Protein 4ONX (pdb70)

Radius of gyration: 29.33 Å; Cα contacts (8 Å, |Δi|>4): 1413; chains: 6; bounding box: 86×45×91 Å

Organism: Clostridium perfringens (strain ATCC 13124 / DSM 756 / JCM 1290 / NCIMB 6125 / NCTC 8237 / Type A) (NCBI:txid195103)

Foldseek 3Di:
DDVVLVVLQVVVFVVLQPDPVLQVCLVVVDADVVVLVVVVVCCVPPPQFAWKFWWQPGTRHIDGNCVVVVCFVAVPPVVVCVPPVDDDDDDDDTQDKDHDKAFHHPPDTRTIMTIGGDNDDD/DDVVLVVLQVVVFVVLQPDPVLQVCLVVVDADVVVLVVVVCCCVPPPQFAWKFWWQPGTRHIDGNCVVVVCFVQVPPVVCCVPVVDDDDDDDDTQDKDHDKAFHDPPDTRTIMTIGGGD/DDVVLVVLQVVVFVVLQPDPVLQVCLVVVDADVVVLVVVVCCCVPPPQFAWKFWWQPGTRHIDGNCVVVVCFVAVPPVVVCVPPVDDDDDDDDTQDKDHDKAFHHPPDTRTIMTIGGDNDDD/DPVVLVVLQVVVFVVLQPDPVLQVCLVVVDADVVVLVVVVVCCVPPPQFAWKFWWQPGTRHIDGNCVVVVCFVAVPPVVCCVPVVDDDDDDDDTQDKDHDKAFHHPPDTRTIMTIGGGND/DDDDDDVVLVVLQVVVFVVLQPDPVLQVCLVVVDADVVVLVVVVCCCVPPPQFAWKFWWQPGTRHIDGNCVVQVCQVQVPPVVQCVVVNNDDDDDDDTADKDHDKAFHHPPDTRTIMTIGGGD/DDDDDDVVLVVLQVVVFVVLQPDPVLQVCLVVVDADVVVLVVVVCCCVPPPQFAWKFWWFPGTRHIDGNCVVVVCFVQVPPVPPVVPDPDDDDDDDDTQDKDHDKAFHDPPDTRTIMTIGGGD

Sequence (729 aa):
YDEDVRNTLKETAFSISEIPFIQEDLSNGEINSRIQEYTKHFIEAINDVDIIIVVADRGVKYSHLDEKQIGQVFVNEDKKEVLTQGSSYYSLKGSGETLRWFQPVYNGKQVGFIVGKYYNEIQYDEDVRNTLKETAFSISEIPFIQEDLSNGEINSRIQEYTKHFIEAINDVDIIVVADRGVKYSHLDEKQIGQVFVNEDKKEVLTQGSSYYSLKGSGETLRWFQPVYNGKQVGFIVGKYYNYDEDVRNTLKETAFSISEIPFIQEDLSNGEINSRIQEYTKHFIEAINDVDIIVVADRGVKYSHLDEKQIGQVFVNEDKKEVLTQGSSYYSLKGSGETLRWFQPVYNGKQVGFIIVGKYYNEIQYDEDVRNTLKETAFSISEIPFIQEDLSNGEINSRIQEYTKHFIEAINDVDIIVVADRGVKYSHLDEKQIGQVFVNEDKKEVLTQGSSYYSLKGSGETLRWFQPVYNGKQVGFIVGKYYNEDKLSYDEDVRNTLKETAFSISEIPFIQEDLSNGEINSRIQEYTKHFIEAINDVDIIVVADRGVKYSHLDEKQIGQVFVNEDKKEVLTQGSSYYSLKGSGETLRWFQPVYNGKQVGFIVGKYYNDKLSYDEDVRNTLKETAFSISEIPFIQEDLSNGEINSRIQEYTKHFIEAINDVDIIVVADRGVKYSHLDEKQIGQVFVNEDKKEVLTQGSSYYSLKGSGETLRWFQPVYNGKQVGFIVGKYYN

B-factor: mean 96.0, std 34.07, range [41.12, 232.82]

Solvent-accessible surface area: 35692 Å² total

Structure (mmCIF, N/CA/C/O backbone):
data_4ONX
#
_entry.id   4ONX
#
_cell.length_a   73.903
_cell.length_b   82.739
_cell.length_c   73.954
_cell.angle_alpha   90.00
_cell.angle_beta   105.92
_cell.angle_gamma   90.00
#
_symmetry.space_group_name_H-M   'P 1 21 1'
#
loop_
_entity.id
_entity.type
_entity.pdbx_description
1 polymer 'Sensor histidine kinase'
2 non-polymer 'ZINC ION'
3 non-polymer 'CHLORIDE ION'
4 non-polymer 'SULFATE ION'
5 water water
#
loop_
_atom_site.group_PDB
_atom_site.id
_atom_site.type_symbol
_atom_site.label_atom_id
_atom_site.label_alt_id
_atom_site.label_comp_id
_atom_site.label_asym_id
_atom_site.label_entity_id
_atom_site.label_seq_id
_atom_site.pdbx_PDB_ins_code
_atom_site.Cartn_x
_atom_site.Cartn_y
_atom_site.Cartn_z
_atom_site.occupancy
_atom_site.B_iso_or_equiv
_atom_site.auth_seq_id
_atom_site.auth_comp_id
_atom_site.auth_asym_id
_atom_site.auth_atom_id
_atom_site.pdbx_PDB_model_num
ATOM 1 N N . TYR A 1 30 ? -19.003 6.746 -29.819 1.00 132.03 35 TYR A N 1
ATOM 2 C CA . TYR A 1 30 ? -18.444 7.230 -31.123 1.00 129.28 35 TYR A CA 1
ATOM 3 C C . TYR A 1 30 ? -17.710 6.128 -31.869 1.00 126.03 35 TYR A C 1
ATOM 4 O O . TYR A 1 30 ? -16.683 5.631 -31.404 1.00 97.05 35 TYR A O 1
ATOM 21 N N . ASP A 1 32 ? -16.777 6.501 -35.081 1.00 113.50 37 ASP A N 1
ATOM 22 C CA . ASP A 1 32 ? -16.441 7.343 -36.202 1.00 119.19 37 ASP A CA 1
ATOM 23 C C . ASP A 1 32 ? -15.422 6.625 -37.108 1.00 104.20 37 ASP A C 1
ATOM 24 O O . ASP A 1 32 ? -14.628 5.748 -36.663 1.00 107.89 37 ASP A O 1
ATOM 29 N N . GLU A 1 33 ? -15.483 6.989 -38.386 1.00 98.99 38 GLU A N 1
ATOM 30 C CA . GLU A 1 33 ? -14.630 6.387 -39.413 1.00 102.82 38 GLU A CA 1
ATOM 31 C C . GLU A 1 33 ? -13.158 6.669 -39.265 1.00 94.39 38 GLU A C 1
ATOM 32 O O . GLU A 1 33 ? -12.366 5.884 -39.742 1.00 90.32 38 GLU A O 1
ATOM 38 N N . ASP A 1 34 ? -12.793 7.816 -38.692 1.00 88.56 39 ASP A N 1
ATOM 39 C CA . ASP A 1 34 ? -11.385 8.159 -38.531 1.00 84.78 39 ASP A CA 1
ATOM 40 C C . ASP A 1 34 ? -10.701 7.003 -37.810 1.00 76.90 39 ASP A C 1
ATOM 41 O O . ASP A 1 34 ? -9.727 6.438 -38.291 1.00 74.31 39 ASP A O 1
ATOM 46 N N . VAL A 1 35 ? -11.237 6.653 -36.652 1.00 71.22 40 VAL A N 1
ATOM 47 C CA . VAL A 1 35 ? -10.704 5.577 -35.864 1.00 69.42 40 VAL A CA 1
ATOM 48 C C . VAL A 1 35 ? -10.752 4.281 -36.666 1.00 71.00 40 VAL A C 1
ATOM 49 O O . VAL A 1 35 ? -9.745 3.607 -36.838 1.00 70.54 40 VAL A O 1
ATOM 53 N N . ARG A 1 36 ? -11.927 3.949 -37.173 1.00 68.99 41 ARG A N 1
ATOM 54 C CA . ARG A 1 36 ? -12.080 2.717 -37.920 1.00 69.29 41 ARG A CA 1
ATOM 55 C C . ARG A 1 36 ? -11.004 2.643 -38.984 1.00 62.48 41 ARG A C 1
ATOM 56 O O . ARG A 1 36 ? -10.375 1.607 -39.187 1.00 61.46 41 ARG A O 1
ATOM 64 N N . ASN A 1 37 ? -10.784 3.749 -39.664 1.00 64.06 42 ASN A N 1
ATOM 65 C CA . ASN A 1 37 ? -9.783 3.796 -40.708 1.00 68.36 42 ASN A CA 1
ATOM 66 C C . ASN A 1 37 ? -8.375 3.568 -40.164 1.00 63.94 42 ASN A C 1
ATOM 67 O O . ASN A 1 37 ? -7.654 2.719 -40.668 1.00 60.76 42 ASN A O 1
ATOM 72 N N . THR A 1 38 ? -7.981 4.340 -39.152 1.00 59.83 43 THR A N 1
ATOM 73 C CA . THR A 1 38 ? -6.666 4.186 -38.551 1.00 57.98 43 THR A CA 1
ATOM 74 C C . THR A 1 38 ? -6.375 2.725 -38.183 1.00 59.09 43 THR A C 1
ATOM 75 O O . THR A 1 38 ? -5.291 2.212 -38.442 1.00 62.40 43 THR A O 1
ATOM 79 N N . LEU A 1 39 ? -7.345 2.059 -37.585 1.00 54.30 44 LEU A N 1
ATOM 80 C CA . LEU A 1 39 ? -7.143 0.689 -37.198 1.00 56.58 44 LEU A CA 1
ATOM 81 C C . LEU A 1 39 ? -6.888 -0.199 -38.412 1.00 57.44 44 LEU A C 1
ATOM 82 O O . LEU A 1 39 ? -5.988 -1.044 -38.409 1.00 60.42 44 LEU A O 1
ATOM 87 N N . LYS A 1 40 ? -7.668 0.005 -39.456 1.00 52.96 45 LYS A N 1
ATOM 88 C CA . LYS A 1 40 ? -7.564 -0.829 -40.633 1.00 53.01 45 LYS A CA 1
ATOM 89 C C . LYS A 1 40 ? -6.244 -0.589 -41.372 1.00 53.42 45 LYS A C 1
ATOM 90 O O . LYS A 1 40 ? -5.559 -1.530 -41.738 1.00 48.43 45 LYS A O 1
ATOM 96 N N . GLU A 1 41 ? -5.872 0.673 -41.554 1.00 62.49 46 GLU A N 1
ATOM 97 C CA . GLU A 1 41 ? -4.647 1.001 -42.286 1.00 67.68 46 GLU A CA 1
ATOM 98 C C . GLU A 1 41 ? -3.440 0.467 -41.521 1.00 57.07 46 GLU A C 1
ATOM 99 O O . GLU A 1 41 ? -2.557 -0.170 -42.091 1.00 56.34 46 GLU A O 1
ATOM 105 N N . THR A 1 42 ? -3.458 0.652 -40.218 1.00 51.85 47 THR A N 1
ATOM 106 C CA . THR A 1 42 ? -2.382 0.201 -39.384 1.00 49.94 47 THR A CA 1
ATOM 107 C C . THR A 1 42 ? -2.191 -1.298 -39.495 1.00 50.85 47 THR A C 1
ATOM 108 O O . THR A 1 42 ? -1.076 -1.784 -39.684 1.00 55.45 47 THR A O 1
ATOM 112 N N . ALA A 1 43 ? -3.283 -2.031 -39.385 1.00 50.04 48 ALA A N 1
ATOM 113 C CA . ALA A 1 43 ? -3.227 -3.485 -39.444 1.00 48.45 48 ALA A CA 1
ATOM 114 C C . ALA A 1 43 ? -2.827 -3.946 -40.822 1.00 47.61 48 ALA A C 1
ATOM 115 O O . ALA A 1 43 ? -2.071 -4.889 -40.975 1.00 53.93 48 ALA A O 1
ATOM 117 N N . PHE A 1 44 ? -3.324 -3.266 -41.827 1.00 46.03 49 PHE A N 1
ATOM 118 C CA . PHE A 1 44 ? -3.023 -3.643 -43.179 1.00 50.08 49 PHE A CA 1
ATOM 119 C C . PHE A 1 44 ? -1.554 -3.421 -43.463 1.00 51.87 49 PHE A C 1
ATOM 120 O O . PHE A 1 44 ? -0.882 -4.319 -43.976 1.00 58.41 49 PHE A O 1
ATOM 128 N N . SER A 1 45 ? -1.062 -2.228 -43.133 1.00 53.22 50 SER A N 1
ATOM 129 C CA . SER A 1 45 ? 0.338 -1.900 -43.375 1.00 56.01 50 SER A CA 1
ATOM 130 C C . SER A 1 45 ? 1.212 -3.007 -42.800 1.00 53.47 50 SER A C 1
ATOM 131 O O . SER A 1 45 ? 2.075 -3.533 -43.498 1.00 61.67 50 SER A O 1
ATOM 134 N N . ILE A 1 46 ? 0.978 -3.373 -41.550 1.00 46.18 51 ILE A N 1
ATOM 135 C CA . ILE A 1 46 ? 1.788 -4.390 -40.917 1.00 46.00 51 ILE A CA 1
ATOM 136 C C . ILE A 1 46 ? 1.648 -5.741 -41.622 1.00 47.82 51 ILE A C 1
ATOM 137 O O . ILE A 1 46 ? 2.641 -6.467 -41.775 1.00 50.62 51 ILE A O 1
ATOM 142 N N . SER A 1 47 ? 0.427 -6.089 -42.031 1.00 50.50 52 SER A N 1
ATOM 143 C CA . SER A 1 47 ? 0.169 -7.382 -42.690 1.00 54.17 52 SER A CA 1
ATOM 144 C C . SER A 1 47 ? 0.963 -7.500 -43.994 1.00 54.69 52 SER A C 1
ATOM 145 O O . SER A 1 47 ? 1.363 -8.591 -44.383 1.00 56.47 52 SER A O 1
ATOM 148 N N . GLU A 1 48 ? 1.225 -6.368 -44.640 1.00 57.55 53 GLU A N 1
ATOM 149 C CA . GLU A 1 48 ? 1.939 -6.358 -45.915 1.00 61.77 53 GLU A CA 1
ATOM 150 C C . GLU A 1 48 ? 3.464 -6.366 -45.833 1.00 58.19 53 GLU A C 1
ATOM 151 O O . GLU A 1 48 ? 4.126 -6.416 -46.842 1.00 63.27 53 GLU A O 1
ATOM 157 N N . ILE A 1 49 ? 4.023 -6.334 -44.639 1.00 59.04 54 ILE A N 1
ATOM 158 C CA . ILE A 1 49 ? 5.474 -6.322 -44.489 1.00 61.33 54 ILE A CA 1
ATOM 159 C C . ILE A 1 49 ? 6.051 -7.717 -44.723 1.00 62.89 54 ILE A C 1
ATOM 160 O O . ILE A 1 49 ? 5.752 -8.657 -43.986 1.00 60.23 54 ILE A O 1
ATOM 165 N N . PRO A 1 50 ? 6.918 -7.849 -45.712 1.00 68.17 55 PRO A N 1
ATOM 166 C CA . PRO A 1 50 ? 7.543 -9.137 -45.966 1.00 68.92 55 PRO A CA 1
ATOM 167 C C . PRO A 1 50 ? 8.077 -9.851 -44.719 1.00 59.97 55 PRO A C 1
ATOM 168 O O . PRO A 1 50 ? 7.722 -10.992 -44.480 1.00 60.56 55 PRO A O 1
ATOM 172 N N . PHE A 1 51 ? 8.904 -9.184 -43.916 1.00 54.87 56 PHE A N 1
ATOM 173 C CA . PHE A 1 51 ? 9.492 -9.849 -42.751 1.00 50.70 56 PHE A CA 1
ATOM 174 C C . PHE A 1 51 ? 8.477 -10.253 -41.688 1.00 48.85 56 PHE A C 1
ATOM 175 O O . PHE A 1 51 ? 8.744 -11.146 -40.886 1.00 51.57 56 PHE A O 1
ATOM 183 N N . ILE A 1 52 ? 7.335 -9.585 -41.655 1.00 50.17 57 ILE A N 1
ATOM 184 C CA . ILE A 1 52 ? 6.292 -9.946 -40.698 1.00 49.75 57 ILE A CA 1
ATOM 185 C C . ILE A 1 52 ? 5.682 -11.256 -41.134 1.00 46.43 57 ILE A C 1
ATOM 186 O O . ILE A 1 52 ? 5.374 -12.118 -40.313 1.00 54.24 57 ILE A O 1
ATOM 191 N N . GLN A 1 53 ? 5.527 -11.404 -42.438 1.00 47.04 58 GLN A N 1
ATOM 192 C CA . GLN A 1 53 ? 4.969 -12.620 -43.024 1.00 47.88 58 GLN A CA 1
ATOM 193 C C . GLN A 1 53 ? 5.893 -13.790 -42.811 1.00 50.43 58 GLN A C 1
ATOM 194 O O . GLN A 1 53 ? 5.471 -14.832 -42.298 1.00 51.66 58 GLN A O 1
ATOM 200 N N . GLU A 1 54 ? 7.168 -13.613 -43.154 1.00 54.57 59 GLU A N 1
ATOM 201 C CA . GLU A 1 54 ? 8.154 -14.677 -42.964 1.00 60.32 59 GLU A CA 1
ATOM 202 C C . GLU A 1 54 ? 8.234 -15.105 -41.504 1.00 58.22 59 GLU A C 1
ATOM 203 O O . GLU A 1 54 ? 8.315 -16.295 -41.204 1.00 60.48 59 GLU A O 1
ATOM 209 N N . ASP A 1 55 ? 8.215 -14.134 -40.599 1.00 52.73 60 ASP A N 1
ATOM 210 C CA . ASP A 1 55 ? 8.335 -14.426 -39.179 1.00 49.97 60 ASP A CA 1
ATOM 211 C C . ASP A 1 55 ? 7.222 -15.323 -38.692 1.00 50.44 60 ASP A C 1
ATOM 212 O O . ASP A 1 55 ? 7.484 -16.292 -37.974 1.00 52.69 60 ASP A O 1
ATOM 217 N N . LEU A 1 56 ? 5.989 -15.026 -39.084 1.00 46.64 61 LEU A N 1
ATOM 218 C CA . LEU A 1 56 ? 4.872 -15.856 -38.650 1.00 47.85 61 LEU A CA 1
ATOM 219 C C . LEU A 1 56 ? 4.962 -17.252 -39.236 1.00 53.19 61 LEU A C 1
ATOM 220 O O . LEU A 1 56 ? 4.600 -18.230 -38.592 1.00 56.51 61 LEU A O 1
ATOM 225 N N . SER A 1 57 ? 5.447 -17.339 -40.460 1.00 57.13 62 SER A N 1
ATOM 226 C CA . SER A 1 57 ? 5.608 -18.620 -41.110 1.00 61.77 62 SER A CA 1
ATOM 227 C C . SER A 1 57 ? 6.621 -19.462 -40.350 1.00 56.51 62 SER A C 1
ATOM 228 O O . SER A 1 57 ? 6.322 -20.559 -39.948 1.00 61.69 62 SER A O 1
ATOM 231 N N . ASN A 1 58 ? 7.812 -18.912 -40.153 1.00 60.74 63 ASN A N 1
ATOM 232 C CA . ASN A 1 58 ? 8.928 -19.591 -39.476 1.00 66.76 63 ASN A CA 1
ATOM 233 C C . ASN A 1 58 ? 8.668 -20.122 -38.083 1.00 63.38 63 ASN A C 1
ATOM 234 O O . ASN A 1 58 ? 9.249 -21.117 -37.697 1.00 65.86 63 ASN A O 1
ATOM 239 N N . GLY A 1 59 ? 7.859 -19.421 -37.301 1.00 59.75 64 GLY A N 1
ATOM 240 C CA . GLY A 1 59 ? 7.576 -19.857 -35.950 1.00 59.38 64 GLY A CA 1
ATOM 241 C C . GLY A 1 59 ? 8.634 -19.458 -34.945 1.00 58.22 64 GLY A C 1
ATOM 242 O O . GLY A 1 59 ? 8.457 -19.668 -33.744 1.00 56.23 64 GLY A O 1
ATOM 243 N N . GLU A 1 60 ? 9.740 -18.897 -35.413 1.00 63.67 65 GLU A N 1
ATOM 244 C CA . GLU A 1 60 ? 10.793 -18.500 -34.498 1.00 72.51 65 GLU A CA 1
ATOM 245 C C . GLU A 1 60 ? 10.410 -17.209 -33.828 1.00 64.01 65 GLU A C 1
ATOM 246 O O . GLU A 1 60 ? 9.758 -16.365 -34.433 1.00 66.13 65 GLU A O 1
ATOM 252 N N . ILE A 1 61 ? 10.770 -17.091 -32.560 1.00 62.11 66 ILE A N 1
ATOM 253 C CA . ILE A 1 61 ? 10.478 -15.898 -31.792 1.00 64.44 66 ILE A CA 1
ATOM 254 C C . ILE A 1 61 ? 11.620 -14.905 -31.958 1.00 62.98 66 ILE A C 1
ATOM 255 O O . ILE A 1 61 ? 12.773 -15.225 -31.679 1.00 57.59 66 ILE A O 1
ATOM 260 N N . ASN A 1 62 ? 11.278 -13.688 -32.388 1.00 58.97 67 ASN A N 1
ATOM 261 C CA . ASN A 1 62 ? 12.263 -12.657 -32.622 1.00 53.19 67 ASN A CA 1
ATOM 262 C C . ASN A 1 62 ? 11.899 -11.381 -31.886 1.00 50.34 67 ASN A C 1
ATOM 263 O O . ASN A 1 62 ? 10.956 -10.681 -32.272 1.00 50.61 67 ASN A O 1
ATOM 268 N N . SER A 1 63 ? 12.678 -11.050 -30.865 1.00 50.38 68 SER A N 1
ATOM 269 C CA . SER A 1 63 ? 12.412 -9.875 -30.030 1.00 51.71 68 SER A CA 1
ATOM 270 C C . SER A 1 63 ? 12.434 -8.546 -30.773 1.00 52.93 68 SER A C 1
ATOM 271 O O . SER A 1 63 ? 11.802 -7.578 -30.326 1.00 55.95 68 SER A O 1
ATOM 274 N N . ARG A 1 64 ? 13.151 -8.465 -31.890 1.00 52.91 69 ARG A N 1
ATOM 275 C CA . ARG A 1 64 ? 13.160 -7.213 -32.679 1.00 52.01 69 ARG A CA 1
ATOM 276 C C . ARG A 1 64 ? 11.787 -7.003 -33.350 1.00 49.70 69 ARG A C 1
ATOM 277 O O . ARG A 1 64 ? 11.342 -5.882 -33.496 1.00 53.00 69 ARG A O 1
ATOM 285 N N . ILE A 1 65 ? 11.122 -8.084 -33.755 1.00 50.36 70 ILE A N 1
ATOM 286 C CA . ILE A 1 65 ? 9.777 -7.977 -34.326 1.00 54.50 70 ILE A CA 1
ATOM 287 C C . ILE A 1 65 ? 8.859 -7.539 -33.210 1.00 55.85 70 ILE A C 1
ATOM 288 O O . ILE A 1 65 ? 7.988 -6.685 -33.379 1.00 68.09 70 ILE A O 1
ATOM 293 N N . GLN A 1 66 ? 9.054 -8.148 -32.057 1.00 57.02 71 GLN A N 1
ATOM 294 C CA . GLN A 1 66 ? 8.264 -7.826 -30.894 1.00 63.83 71 GLN A CA 1
ATOM 295 C C . GLN A 1 66 ? 8.364 -6.303 -30.708 1.00 61.81 71 GLN A C 1
ATOM 296 O O . GLN A 1 66 ? 7.349 -5.599 -30.625 1.00 67.00 71 GLN A O 1
ATOM 302 N N . GLU A 1 67 ? 9.595 -5.803 -30.679 1.00 55.69 72 GLU A N 1
ATOM 303 C CA . GLU A 1 67 ? 9.847 -4.381 -30.488 1.00 53.72 72 GLU A CA 1
ATOM 304 C C . GLU A 1 67 ? 9.226 -3.556 -31.624 1.00 50.49 72 GLU A C 1
ATOM 305 O O . GLU A 1 67 ? 8.697 -2.458 -31.373 1.00 50.73 72 GLU A O 1
ATOM 311 N N . TYR A 1 68 ? 9.254 -4.091 -32.848 1.00 53.03 73 TYR A N 1
ATOM 312 C CA . TYR A 1 68 ? 8.678 -3.402 -34.005 1.00 52.74 73 TYR A CA 1
ATOM 313 C C . TYR A 1 68 ? 7.228 -2.961 -33.781 1.00 52.02 73 TYR A C 1
ATOM 314 O O . TYR A 1 68 ? 6.832 -1.863 -34.188 1.00 50.51 73 TYR A O 1
ATOM 323 N N . THR A 1 69 ? 6.446 -3.796 -33.111 1.00 55.07 74 THR A N 1
ATOM 324 C CA . THR A 1 69 ? 5.038 -3.471 -32.858 1.00 57.89 74 THR A CA 1
ATOM 325 C C . THR A 1 69 ? 4.853 -2.320 -31.862 1.00 57.26 74 THR A C 1
ATOM 326 O O . THR A 1 69 ? 3.794 -1.699 -31.815 1.00 60.38 74 THR A O 1
ATOM 330 N N . LYS A 1 70 ? 5.872 -2.049 -31.061 1.00 54.68 75 LYS A N 1
ATOM 331 C CA . LYS A 1 70 ? 5.772 -1.039 -30.021 1.00 56.02 75 LYS A CA 1
ATOM 332 C C . LYS A 1 70 ? 5.608 0.350 -30.609 1.00 53.96 75 LYS A C 1
ATOM 333 O O . LYS A 1 70 ? 4.964 1.212 -30.013 1.00 62.97 75 LYS A O 1
ATOM 339 N N . HIS A 1 71 ? 6.166 0.571 -31.787 1.00 50.84 76 HIS A N 1
ATOM 340 C CA . HIS A 1 71 ? 6.080 1.888 -32.431 1.00 50.37 76 HIS A CA 1
ATOM 341 C C . HIS A 1 71 ? 4.654 2.371 -32.688 1.00 48.41 76 HIS A C 1
ATOM 342 O O . HIS A 1 71 ? 4.378 3.570 -32.649 1.00 44.87 76 HIS A O 1
ATOM 349 N N . PHE A 1 72 ? 3.768 1.427 -32.968 1.00 47.52 77 PHE A N 1
ATOM 350 C CA . PHE A 1 72 ? 2.400 1.759 -33.299 1.00 50.62 77 PHE A CA 1
ATOM 351 C C . PHE A 1 72 ? 1.622 2.229 -32.094 1.00 52.58 77 PHE A C 1
ATOM 352 O O . PHE A 1 72 ? 0.850 3.188 -32.194 1.00 55.82 77 PHE A O 1
ATOM 360 N N . ILE A 1 73 ? 1.866 1.613 -30.944 1.00 50.14 78 ILE A N 1
ATOM 361 C CA . ILE A 1 73 ? 1.230 2.066 -29.718 1.00 53.71 78 ILE A CA 1
ATOM 362 C C . ILE A 1 73 ? 1.730 3.500 -29.427 1.00 52.91 78 ILE A C 1
ATOM 363 O O . ILE A 1 73 ? 0.937 4.408 -29.243 1.00 55.58 78 ILE A O 1
ATOM 368 N N . GLU A 1 74 ? 3.046 3.669 -29.412 1.00 51.91 79 GLU A N 1
ATOM 369 C CA . GLU A 1 74 ? 3.702 4.950 -29.090 1.00 55.13 79 GLU A CA 1
ATOM 370 C C . GLU A 1 74 ? 3.331 6.116 -29.980 1.00 58.16 79 GLU A C 1
ATOM 371 O O . GLU A 1 74 ? 2.981 7.197 -29.494 1.00 63.87 79 GLU A O 1
ATOM 377 N N . ALA A 1 75 ? 3.414 5.895 -31.286 1.00 57.63 80 ALA A N 1
ATOM 378 C CA . ALA A 1 75 ? 3.189 6.957 -32.257 1.00 58.35 80 ALA A CA 1
ATOM 379 C C . ALA A 1 75 ? 1.758 7.170 -32.742 1.00 55.28 80 ALA A C 1
ATOM 380 O O . ALA A 1 75 ? 1.469 8.206 -33.294 1.00 58.68 80 ALA A O 1
ATOM 382 N N . ILE A 1 76 ? 0.872 6.207 -32.548 1.00 53.69 81 ILE A N 1
ATOM 383 C CA . ILE A 1 76 ? -0.525 6.361 -32.994 1.00 54.34 81 ILE A CA 1
ATOM 384 C C . ILE A 1 76 ? -1.436 6.431 -31.773 1.00 57.53 81 ILE A C 1
ATOM 385 O O . ILE A 1 76 ? -1.559 5.469 -31.008 1.00 62.26 81 ILE A O 1
ATOM 390 N N . ASN A 1 77 ? -2.068 7.578 -31.590 1.00 64.43 82 ASN A N 1
ATOM 391 C CA . ASN A 1 77 ? -2.917 7.827 -30.437 1.00 69.37 82 ASN A CA 1
ATOM 392 C C . ASN A 1 77 ? -4.099 6.888 -30.334 1.00 64.65 82 ASN A C 1
ATOM 393 O O . ASN A 1 77 ? -4.390 6.375 -29.256 1.00 67.29 82 ASN A O 1
ATOM 398 N N . ASP A 1 78 ? -4.762 6.626 -31.455 1.00 62.37 83 ASP A N 1
ATOM 399 C CA . ASP A 1 78 ? -5.935 5.749 -31.449 1.00 64.19 83 ASP A CA 1
ATOM 400 C C . ASP A 1 78 ? -5.657 4.252 -31.354 1.00 61.91 83 ASP A C 1
ATOM 401 O O . ASP A 1 78 ? -6.598 3.455 -31.376 1.00 67.20 83 ASP A O 1
ATOM 406 N N . VAL A 1 79 ? -4.397 3.852 -31.236 1.00 59.21 84 VAL A N 1
ATOM 407 C CA . VAL A 1 79 ? -4.072 2.436 -31.121 1.00 56.94 84 VAL A CA 1
ATOM 408 C C . VAL A 1 79 ? -3.634 2.121 -29.714 1.00 58.00 84 VAL A C 1
ATOM 409 O O . VAL A 1 79 ? -2.522 2.456 -29.318 1.00 74.62 84 VAL A O 1
ATOM 413 N N . ASP A 1 80 ? -4.502 1.468 -28.958 1.00 58.34 85 ASP A N 1
ATOM 414 C CA . ASP A 1 80 ? -4.213 1.117 -27.569 1.00 60.42 85 ASP A CA 1
ATOM 415 C C . ASP A 1 80 ? -3.747 -0.310 -27.441 1.00 58.38 85 ASP A C 1
ATOM 416 O O . ASP A 1 80 ? -3.235 -0.713 -26.401 1.00 60.58 85 ASP A O 1
ATOM 421 N N . ILE A 1 81 ? -3.981 -1.104 -28.470 1.00 56.49 86 ILE A N 1
ATOM 422 C CA . ILE A 1 81 ? -3.607 -2.508 -28.422 1.00 59.17 86 ILE A CA 1
ATOM 423 C C . ILE A 1 81 ? -3.286 -3.060 -29.798 1.00 57.77 86 ILE A C 1
ATOM 424 O O . ILE A 1 81 ? -3.944 -2.737 -30.794 1.00 54.92 86 ILE A O 1
ATOM 429 N N A ILE A 1 82 ? -2.253 -3.889 -29.841 0.60 47.42 87 ILE A N 1
ATOM 430 N N B ILE A 1 82 ? -2.249 -3.885 -29.844 0.40 46.16 87 ILE A N 1
ATOM 431 C CA A ILE A 1 82 ? -1.813 -4.496 -31.071 0.60 48.80 87 ILE A CA 1
ATOM 432 C CA B ILE A 1 82 ? -1.837 -4.537 -31.064 0.40 46.09 87 ILE A CA 1
ATOM 433 C C A ILE A 1 82 ? -1.406 -5.926 -30.759 0.60 46.15 87 ILE A C 1
ATOM 434 C C B ILE A 1 82 ? -1.438 -5.940 -30.738 0.40 45.01 87 ILE A C 1
ATOM 435 O O A ILE A 1 82 ? -0.642 -6.176 -29.824 0.60 43.76 87 ILE A O 1
ATOM 436 O O B ILE A 1 82 ? -0.649 -6.179 -29.820 0.40 43.38 87 ILE A O 1
ATOM 445 N N . VAL A 1 83 ? -1.957 -6.866 -31.520 1.00 46.17 88 VAL A N 1
ATOM 446 C CA . VAL A 1 83 ? -1.653 -8.250 -31.329 1.00 48.96 88 VAL A CA 1
ATOM 447 C C . VAL A 1 83 ? -1.319 -8.885 -32.642 1.00 49.22 88 VAL A C 1
ATOM 448 O O . VAL A 1 83 ? -1.986 -8.653 -33.638 1.00 53.11 88 VAL A O 1
ATOM 452 N N . VAL A 1 84 ? -0.256 -9.670 -32.634 1.00 48.66 89 VAL A N 1
ATOM 453 C CA . VAL A 1 84 ? 0.168 -10.390 -33.800 1.00 48.80 89 VAL A CA 1
ATOM 454 C C . VAL A 1 84 ? 0.195 -11.844 -33.387 1.00 48.83 89 VAL A C 1
ATOM 455 O O . VAL A 1 84 ? 0.910 -12.235 -32.452 1.00 44.85 89 VAL A O 1
ATOM 459 N N . ALA A 1 85 ? -0.594 -12.644 -34.080 1.00 48.52 90 ALA A N 1
ATOM 460 C CA . ALA A 1 85 ? -0.680 -14.040 -33.769 1.00 52.34 90 ALA A CA 1
ATOM 461 C C . ALA A 1 85 ? -0.394 -14.898 -34.971 1.00 53.72 90 ALA A C 1
ATOM 462 O O . ALA A 1 85 ? -0.703 -14.529 -36.108 1.00 52.12 90 ALA A O 1
ATOM 464 N N . ASP A 1 86 ? 0.206 -16.052 -34.713 1.00 54.87 91 ASP A N 1
ATOM 465 C CA . ASP A 1 86 ? 0.433 -17.037 -35.759 1.00 56.53 91 ASP A CA 1
ATOM 466 C C . ASP A 1 86 ? -0.699 -18.052 -35.582 1.00 57.79 91 ASP A C 1
ATOM 467 O O . ASP A 1 86 ? -1.602 -17.832 -34.768 1.00 57.46 91 ASP A O 1
ATOM 480 N N . ARG A 1 88 ? -0.781 -20.772 -34.078 1.00 57.73 93 ARG A N 1
ATOM 481 C CA . ARG A 1 88 ? -0.828 -21.393 -32.742 1.00 54.40 93 ARG A CA 1
ATOM 482 C C . ARG A 1 88 ? -1.465 -20.417 -31.743 1.00 54.07 93 ARG A C 1
ATOM 483 O O . ARG A 1 88 ? -2.135 -20.829 -30.802 1.00 59.64 93 ARG A O 1
ATOM 491 N N . GLY A 1 89 ? -1.240 -19.134 -31.926 1.00 51.55 94 GLY A N 1
ATOM 492 C CA . GLY A 1 89 ? -1.812 -18.151 -31.012 1.00 54.84 94 GLY A CA 1
ATOM 493 C C . GLY A 1 89 ? -1.040 -16.851 -30.987 1.00 53.24 94 GLY A C 1
ATOM 494 O O . GLY A 1 89 ? -0.169 -16.612 -31.827 1.00 51.69 94 GLY A O 1
ATOM 495 N N . VAL A 1 90 ? -1.369 -16.019 -30.015 1.00 52.44 95 VAL A N 1
ATOM 496 C CA . VAL A 1 90 ? -0.695 -14.752 -29.845 1.00 56.45 95 VAL A CA 1
ATOM 497 C C . VAL A 1 90 ? 0.816 -14.979 -29.750 1.00 55.71 95 VAL A C 1
ATOM 498 O O . VAL A 1 90 ? 1.273 -15.771 -28.932 1.00 56.48 95 VAL A O 1
ATOM 502 N N . LYS A 1 91 ? 1.576 -14.268 -30.579 1.00 51.10 96 LYS A N 1
ATOM 503 C CA . LYS A 1 91 ? 3.016 -14.398 -30.606 1.00 51.04 96 LYS A CA 1
ATOM 504 C C . LYS A 1 91 ? 3.652 -13.129 -30.060 1.00 51.73 96 LYS A C 1
ATOM 505 O O . LYS A 1 91 ? 4.493 -13.180 -29.195 1.00 53.75 96 LYS A O 1
ATOM 511 N N . TYR A 1 92 ? 3.266 -11.987 -30.607 1.00 60.40 97 TYR A N 1
ATOM 512 C CA . TYR A 1 92 ? 3.784 -10.705 -30.162 1.00 52.68 97 TYR A CA 1
ATOM 513 C C . TYR A 1 92 ? 2.595 -9.888 -29.724 1.00 55.73 97 TYR A C 1
ATOM 514 O O . TYR A 1 92 ? 1.470 -10.096 -30.202 1.00 54.58 97 TYR A O 1
ATOM 523 N N . SER A 1 93 ? 2.835 -8.934 -28.836 1.00 58.64 98 SER A N 1
ATOM 524 C CA . SER A 1 93 ? 1.761 -8.089 -28.339 1.00 59.87 98 SER A CA 1
ATOM 525 C C . SER A 1 93 ? 2.260 -6.872 -27.591 1.00 55.27 98 SER A C 1
ATOM 526 O O . SER A 1 93 ? 3.231 -6.952 -26.860 1.00 53.96 98 SER A O 1
ATOM 529 N N . HIS A 1 94 ? 1.585 -5.743 -27.789 1.00 52.55 99 HIS A N 1
ATOM 530 C CA . HIS A 1 94 ? 1.886 -4.524 -27.072 1.00 52.38 99 HIS A CA 1
ATOM 531 C C . HIS A 1 94 ? 0.618 -3.759 -26.786 1.00 52.34 99 HIS A C 1
ATOM 532 O O . HIS A 1 94 ? -0.311 -3.768 -27.567 1.00 48.71 99 HIS A O 1
ATOM 539 N N . LEU A 1 95 ? 0.592 -3.107 -25.628 1.00 58.15 100 LEU A N 1
ATOM 540 C CA . LEU A 1 95 ? -0.565 -2.354 -25.172 1.00 56.89 100 LEU A CA 1
ATOM 541 C C . LEU A 1 95 ? -0.145 -1.019 -24.640 1.00 57.83 100 LEU A C 1
ATOM 542 O O . LEU A 1 95 ? 0.996 -0.850 -24.196 1.00 57.17 100 LEU A O 1
ATOM 547 N N . ASP A 1 96 ? -1.080 -0.073 -24.640 1.00 58.72 101 ASP A N 1
ATOM 548 C CA . ASP A 1 96 ? -0.820 1.227 -24.046 1.00 58.89 101 ASP A CA 1
ATOM 549 C C . ASP A 1 96 ? -1.033 0.965 -22.564 1.00 59.58 101 ASP A C 1
ATOM 550 O O . ASP A 1 96 ? -2.161 0.946 -22.069 1.00 58.11 101 ASP A O 1
ATOM 555 N N . GLU A 1 97 ? 0.076 0.734 -21.877 1.00 64.50 102 GLU A N 1
ATOM 556 C CA . GLU A 1 97 ? 0.065 0.345 -20.478 1.00 69.24 102 GLU A CA 1
ATOM 557 C C . GLU A 1 97 ? -0.691 1.257 -19.540 1.00 71.86 102 GLU A C 1
ATOM 558 O O . GLU A 1 97 ? -1.360 0.780 -18.615 1.00 78.20 102 GLU A O 1
ATOM 564 N N . LYS A 1 98 ? -0.637 2.558 -19.775 1.00 68.54 103 LYS A N 1
ATOM 565 C CA . LYS A 1 98 ? -1.381 3.459 -18.934 1.00 70.88 103 LYS A CA 1
ATOM 566 C C . LYS A 1 98 ? -2.884 3.267 -19.193 1.00 66.55 103 LYS A C 1
ATOM 567 O O . LYS A 1 98 ? -3.658 3.062 -18.262 1.00 65.71 103 LYS A O 1
ATOM 573 N N . GLN A 1 99 ? -3.282 3.325 -20.461 1.00 74.83 104 GLN A N 1
ATOM 574 C CA . GLN A 1 99 ? -4.675 3.170 -20.833 1.00 76.69 104 GLN A CA 1
ATOM 575 C C . GLN A 1 99 ? -5.259 1.879 -20.295 1.00 75.77 104 GLN A C 1
ATOM 576 O O . GLN A 1 99 ? -6.242 1.893 -19.569 1.00 78.74 104 GLN A O 1
ATOM 582 N N . ILE A 1 100 ? -4.636 0.758 -20.622 1.00 73.38 105 ILE A N 1
ATOM 583 C CA . ILE A 1 100 ? -5.180 -0.529 -20.214 1.00 72.18 105 ILE A CA 1
ATOM 584 C C . ILE A 1 100 ? -5.076 -0.746 -18.708 1.00 72.00 105 ILE A C 1
ATOM 585 O O . ILE A 1 100 ? -5.945 -1.366 -18.099 1.00 72.09 105 ILE A O 1
ATOM 590 N N . GLY A 1 101 ? -4.020 -0.234 -18.096 1.00 71.01 106 GLY A N 1
ATOM 591 C CA . GLY A 1 101 ? -3.866 -0.378 -16.652 1.00 72.07 106 GLY A CA 1
ATOM 592 C C . GLY A 1 101 ? -5.084 0.126 -15.895 1.00 74.83 106 GLY A C 1
ATOM 593 O O . GLY A 1 101 ? -5.584 -0.548 -15.005 1.00 73.63 106 GLY A O 1
ATOM 594 N N . GLN A 1 102 ? -5.580 1.300 -16.279 1.00 79.78 107 GLN A N 1
ATOM 595 C CA . GLN A 1 102 ? -6.751 1.902 -15.622 1.00 87.46 107 GLN A CA 1
ATOM 596 C C . GLN A 1 102 ? -7.964 0.971 -15.606 1.00 84.43 107 GLN A C 1
ATOM 597 O O . GLN A 1 102 ? -8.750 0.976 -14.645 1.00 87.98 107 GLN A O 1
ATOM 603 N N . VAL A 1 103 ? -8.107 0.181 -16.663 1.00 80.76 108 VAL A N 1
ATOM 604 C CA . VAL A 1 103 ? -9.191 -0.776 -16.769 1.00 82.12 108 VAL A CA 1
ATOM 605 C C . VAL A 1 103 ? -9.234 -1.688 -15.553 1.00 78.88 108 VAL A C 1
ATOM 606 O O . VAL A 1 103 ? -10.285 -1.923 -14.968 1.00 81.36 108 VAL A O 1
ATOM 610 N N . PHE A 1 104 ? -8.072 -2.195 -15.177 1.00 75.71 109 PHE A N 1
ATOM 611 C CA . PHE A 1 104 ? -7.960 -3.114 -14.053 1.00 74.71 109 PHE A CA 1
ATOM 612 C C . PHE A 1 104 ? -7.896 -2.467 -12.665 1.00 77.31 109 PHE A C 1
ATOM 613 O O . PHE A 1 104 ? -7.933 -3.160 -11.655 1.00 78.70 109 PHE A O 1
ATOM 621 N N . VAL A 1 105 ? -7.832 -1.150 -12.608 1.00 82.21 110 VAL A N 1
ATOM 622 C CA . VAL A 1 105 ? -7.753 -0.464 -11.329 1.00 87.32 110 VAL A CA 1
ATOM 623 C C . VAL A 1 105 ? -9.065 0.182 -10.946 1.00 94.65 110 VAL A C 1
ATOM 624 O O . VAL A 1 105 ? -9.682 -0.176 -9.945 1.00 101.07 110 VAL A O 1
ATOM 628 N N . ASN A 1 106 ? -9.491 1.134 -11.770 1.00 103.97 111 ASN A N 1
ATOM 629 C CA . ASN A 1 106 ? -10.692 1.930 -11.509 1.00 109.90 111 ASN A CA 1
ATOM 630 C C . ASN A 1 106 ? -11.703 1.344 -10.527 1.00 108.80 111 ASN A C 1
ATOM 631 O O . ASN A 1 106 ? -12.192 2.050 -9.653 1.00 116.86 111 ASN A O 1
ATOM 636 N N . GLU A 1 107 ? -12.028 0.071 -10.687 1.00 106.81 112 GLU A N 1
ATOM 637 C CA . GLU A 1 107 ? -13.044 -0.558 -9.854 1.00 113.39 112 GLU A CA 1
ATOM 638 C C . GLU A 1 107 ? -12.547 -1.054 -8.501 1.00 106.72 112 GLU A C 1
ATOM 639 O O . GLU A 1 107 ? -11.551 -1.743 -8.446 1.00 98.81 112 GLU A O 1
ATOM 645 N N . ASP A 1 108 ? -13.253 -0.712 -7.420 1.00 109.97 113 ASP A N 1
ATOM 646 C CA . ASP A 1 108 ? -12.939 -1.178 -6.056 1.00 103.00 113 ASP A CA 1
ATOM 647 C C . ASP A 1 108 ? -11.670 -0.570 -5.439 1.00 101.50 113 ASP A C 1
ATOM 648 O O . ASP A 1 108 ? -11.054 -1.136 -4.528 1.00 92.90 113 ASP A O 1
ATOM 653 N N . LYS A 1 109 ? -11.279 0.589 -5.946 1.00 108.32 114 LYS A N 1
ATOM 654 C CA . LYS A 1 109 ? -10.120 1.299 -5.425 1.00 108.92 114 LYS A CA 1
ATOM 655 C C . LYS A 1 109 ? -10.529 2.185 -4.242 1.00 112.05 114 LYS A C 1
ATOM 656 O O . LYS A 1 109 ? -9.693 2.575 -3.433 1.00 105.92 114 LYS A O 1
ATOM 662 N N . LYS A 1 110 ? -11.821 2.480 -4.141 1.00 114.93 115 LYS A N 1
ATOM 663 C CA . LYS A 1 110 ? -12.340 3.344 -3.082 1.00 122.10 115 LYS A CA 1
ATOM 664 C C . LYS A 1 110 ? -11.877 2.958 -1.665 1.00 120.11 115 LYS A C 1
ATOM 665 O O . LYS A 1 110 ? -11.329 3.789 -0.961 1.00 122.72 115 LYS A O 1
ATOM 671 N N . GLU A 1 111 ? -12.100 1.708 -1.257 1.00 118.94 116 GLU A N 1
ATOM 672 C CA . GLU A 1 111 ? -11.715 1.233 0.096 1.00 119.69 116 GLU A CA 1
ATOM 673 C C . GLU A 1 111 ? -10.265 1.541 0.517 1.00 115.53 116 GLU A C 1
ATOM 674 O O . GLU A 1 111 ? -10.042 2.220 1.525 1.00 114.27 116 GLU A O 1
ATOM 680 N N . VAL A 1 112 ? -9.286 1.077 -0.258 1.00 108.86 117 VAL A N 1
ATOM 681 C CA . VAL A 1 112 ? -7.880 1.316 0.081 1.00 104.34 117 VAL A CA 1
ATOM 682 C C . VAL A 1 112 ? -7.560 2.807 0.124 1.00 107.39 117 VAL A C 1
ATOM 683 O O . VAL A 1 112 ? -6.811 3.256 0.992 1.00 111.34 117 VAL A O 1
ATOM 687 N N . LEU A 1 113 ? -8.123 3.566 -0.816 1.00 103.23 118 LEU A N 1
ATOM 688 C CA . LEU A 1 113 ? -7.893 5.013 -0.874 1.00 104.04 118 LEU A CA 1
ATOM 689 C C . LEU A 1 113 ? -8.493 5.788 0.287 1.00 107.93 118 LEU A C 1
ATOM 690 O O . LEU A 1 113 ? -7.913 6.778 0.728 1.00 115.36 118 LEU A O 1
ATOM 695 N N . THR A 1 114 ? -9.658 5.359 0.762 1.00 105.74 119 THR A N 1
ATOM 696 C CA . THR A 1 114 ? -10.338 6.091 1.833 1.00 112.15 119 THR A CA 1
ATOM 697 C C . THR A 1 114 ? -10.015 5.594 3.241 1.00 112.53 119 THR A C 1
ATOM 698 O O . THR A 1 114 ? -10.013 6.376 4.174 1.00 117.08 119 THR A O 1
ATOM 702 N N . GLN A 1 115 ? -9.813 4.294 3.404 1.00 111.34 120 GLN A N 1
ATOM 703 C CA . GLN A 1 115 ? -9.307 3.768 4.657 1.00 113.12 120 GLN A CA 1
ATOM 704 C C . GLN A 1 115 ? -7.891 3.488 4.252 1.00 113.54 120 GLN A C 1
ATOM 705 O O . GLN A 1 115 ? -7.418 4.062 3.287 1.00 114.59 120 GLN A O 1
ATOM 711 N N . GLY A 1 116 ? -7.190 2.679 5.029 1.00 110.93 121 GLY A N 1
ATOM 712 C CA . GLY A 1 116 ? -5.859 2.227 4.655 1.00 105.35 121 GLY A CA 1
ATOM 713 C C . GLY A 1 116 ? -6.001 0.744 4.744 1.00 96.91 121 GLY A C 1
ATOM 714 O O . GLY A 1 116 ? -5.215 0.064 5.374 1.00 91.16 121 GLY A O 1
ATOM 715 N N . SER A 1 117 ? -7.004 0.236 4.054 1.00 94.33 122 SER A N 1
ATOM 716 C CA . SER A 1 117 ? -7.311 -1.151 4.153 1.00 91.96 122 SER A CA 1
ATOM 717 C C . SER A 1 117 ? -6.679 -1.962 3.045 1.00 86.74 122 SER A C 1
ATOM 718 O O . SER A 1 117 ? -6.762 -1.574 1.885 1.00 84.22 122 SER A O 1
ATOM 721 N N . SER A 1 118 ? -5.989 -3.037 3.422 1.00 81.97 123 SER A N 1
ATOM 722 C CA . SER A 1 118 ? -5.410 -3.976 2.467 1.00 77.42 123 SER A CA 1
ATOM 723 C C . SER A 1 118 ? -6.438 -5.090 2.224 1.00 76.91 123 SER A C 1
ATOM 724 O O . SER A 1 118 ? -7.093 -5.547 3.167 1.00 79.52 123 SER A O 1
ATOM 727 N N . TYR A 1 119 ? -6.619 -5.507 0.968 1.00 76.82 124 TYR A N 1
ATOM 728 C CA . TYR A 1 119 ? -7.623 -6.542 0.654 1.00 77.88 124 TYR A CA 1
ATOM 729 C C . TYR A 1 119 ? -7.540 -7.114 -0.746 1.00 76.42 124 TYR A C 1
ATOM 730 O O . TYR A 1 119 ? -6.849 -6.581 -1.614 1.00 78.00 124 TYR A O 1
ATOM 739 N N . TYR A 1 120 ? -8.270 -8.210 -0.942 1.00 76.45 125 TYR A N 1
ATOM 740 C CA . TYR A 1 120 ? -8.372 -8.875 -2.226 1.00 76.24 125 TYR A CA 1
ATOM 741 C C . TYR A 1 120 ? -9.689 -8.512 -2.893 1.00 77.06 125 TYR A C 1
ATOM 742 O O . TYR A 1 120 ? -10.713 -8.371 -2.220 1.00 80.77 125 TYR A O 1
ATOM 751 N N . SER A 1 121 ? -9.675 -8.372 -4.211 1.00 76.75 126 SER A N 1
ATOM 752 C CA . SER A 1 121 ? -10.924 -8.139 -4.942 1.00 80.99 126 SER A CA 1
ATOM 753 C C . SER A 1 121 ? -10.911 -8.781 -6.307 1.00 78.77 126 SER A C 1
ATOM 754 O O . SER A 1 121 ? -10.005 -8.574 -7.107 1.00 81.80 126 SER A O 1
ATOM 757 N N . LEU A 1 122 ? -11.904 -9.630 -6.519 1.00 83.64 127 LEU A N 1
ATOM 758 C CA . LEU A 1 122 ? -12.084 -10.317 -7.781 1.00 86.12 127 LEU A CA 1
ATOM 759 C C . LEU A 1 122 ? -12.919 -9.454 -8.667 1.00 83.14 127 LEU A C 1
ATOM 760 O O . LEU A 1 122 ? -14.002 -9.034 -8.282 1.00 88.43 127 LEU A O 1
ATOM 773 N N . LYS A 1 124 ? -14.838 -9.464 -12.079 1.00 79.58 129 LYS A N 1
ATOM 774 C CA . LYS A 1 124 ? -15.361 -10.354 -13.116 1.00 87.07 129 LYS A CA 1
ATOM 775 C C . LYS A 1 124 ? -15.414 -9.476 -14.340 1.00 83.67 129 LYS A C 1
ATOM 776 O O . LYS A 1 124 ? -15.992 -8.394 -14.297 1.00 84.24 129 LYS A O 1
ATOM 782 N N . GLY A 1 125 ? -14.785 -9.914 -15.416 1.00 83.51 130 GLY A N 1
ATOM 783 C CA . GLY A 1 125 ? -14.735 -9.112 -16.625 1.00 83.48 130 GLY A CA 1
ATOM 784 C C . GLY A 1 125 ? -14.181 -7.716 -16.383 1.00 79.73 130 GLY A C 1
ATOM 785 O O . GLY A 1 125 ? -13.455 -7.471 -15.416 1.00 73.89 130 GLY A O 1
ATOM 786 N N . SER A 1 126 ? -14.551 -6.784 -17.251 1.00 83.94 131 SER A N 1
ATOM 787 C CA . SER A 1 126 ? -14.043 -5.413 -17.158 1.00 82.56 131 SER A CA 1
ATOM 788 C C . SER A 1 126 ? -15.101 -4.372 -17.576 1.00 81.54 131 SER A C 1
ATOM 789 O O . SER A 1 126 ? -16.182 -4.706 -18.094 1.00 87.33 131 SER A O 1
ATOM 800 N N . GLY A 1 128 ? -16.191 -0.783 -19.648 1.00 75.14 133 GLY A N 1
ATOM 801 C CA . GLY A 1 128 ? -15.903 -0.170 -20.929 1.00 71.04 133 GLY A CA 1
ATOM 802 C C . GLY A 1 128 ? -16.064 -1.100 -22.114 1.00 71.82 133 GLY A C 1
ATOM 803 O O . GLY A 1 128 ? -16.574 -2.201 -21.986 1.00 77.07 133 GLY A O 1
ATOM 804 N N . GLU A 1 129 ? -15.590 -0.650 -23.267 1.00 69.89 134 GLU A N 1
ATOM 805 C CA . GLU A 1 129 ? -15.698 -1.411 -24.507 1.00 72.54 134 GLU A CA 1
ATOM 806 C C . GLU A 1 129 ? -14.439 -1.195 -25.362 1.00 68.33 134 GLU A C 1
ATOM 807 O O . GLU A 1 129 ? -13.730 -0.186 -25.218 1.00 63.95 134 GLU A O 1
ATOM 813 N N . THR A 1 130 ? -14.150 -2.154 -26.234 1.00 65.72 135 THR A N 1
ATOM 814 C CA . THR A 1 130 ? -12.959 -2.087 -27.061 1.00 63.07 135 THR A CA 1
ATOM 815 C C . THR A 1 130 ? -13.240 -2.439 -28.496 1.00 61.24 135 THR A C 1
ATOM 816 O O . THR A 1 130 ? -13.668 -3.545 -28.781 1.00 61.36 135 THR A O 1
ATOM 820 N N . LEU A 1 131 ? -12.927 -1.516 -29.396 1.00 60.25 136 LEU A N 1
ATOM 821 C CA . LEU A 1 131 ? -13.147 -1.726 -30.824 1.00 60.35 136 LEU A CA 1
ATOM 822 C C . LEU A 1 131 ? -11.928 -2.325 -31.459 1.00 58.92 136 LEU A C 1
ATOM 823 O O . LEU A 1 131 ? -10.842 -1.757 -31.361 1.00 59.21 136 LEU A O 1
ATOM 828 N N . ARG A 1 132 ? -12.089 -3.477 -32.103 1.00 59.45 137 ARG A N 1
ATOM 829 C CA . ARG A 1 132 ? -10.947 -4.150 -32.720 1.00 58.68 137 ARG A CA 1
ATOM 830 C C . ARG A 1 132 ? -11.152 -4.418 -34.191 1.00 58.46 137 ARG A C 1
ATOM 831 O O . ARG A 1 132 ? -12.280 -4.510 -34.666 1.00 60.86 137 ARG A O 1
ATOM 839 N N . TRP A 1 133 ? -10.045 -4.580 -34.895 1.00 57.61 138 TRP A N 1
ATOM 840 C CA . TRP A 1 133 ? -10.055 -4.921 -36.300 1.00 59.29 138 TRP A CA 1
ATOM 841 C C . TRP A 1 133 ? -9.131 -6.093 -36.489 1.00 64.57 138 TRP A C 1
ATOM 842 O O . TRP A 1 133 ? -7.969 -6.049 -36.086 1.00 65.08 138 TRP A O 1
ATOM 853 N N . PHE A 1 134 ? -9.646 -7.145 -37.105 1.00 45.61 139 PHE A N 1
ATOM 854 C CA . PHE A 1 134 ? -8.857 -8.357 -37.371 1.00 52.74 139 PHE A CA 1
ATOM 855 C C . PHE A 1 134 ? -8.466 -8.433 -38.834 1.00 52.32 139 PHE A C 1
ATOM 856 O O . PHE A 1 134 ? -9.296 -8.276 -39.730 1.00 57.49 139 PHE A O 1
ATOM 864 N N . GLN A 1 135 ? -7.194 -8.693 -39.055 1.00 59.36 140 GLN A N 1
ATOM 865 C CA . GLN A 1 135 ? -6.617 -8.738 -40.380 1.00 71.37 140 GLN A CA 1
ATOM 866 C C . GLN A 1 135 ? -5.780 -9.997 -40.504 1.00 63.75 140 GLN A C 1
ATOM 867 O O . GLN A 1 135 ? -4.830 -10.170 -39.753 1.00 73.17 140 GLN A O 1
ATOM 873 N N . PRO A 1 136 ? -6.118 -10.877 -41.448 1.00 53.54 141 PRO A N 1
ATOM 874 C CA . PRO A 1 136 ? -5.307 -12.063 -41.617 1.00 48.48 141 PRO A CA 1
ATOM 875 C C . PRO A 1 136 ? -3.943 -11.715 -42.211 1.00 48.05 141 PRO A C 1
ATOM 876 O O . PRO A 1 136 ? -3.776 -10.638 -42.761 1.00 54.57 141 PRO A O 1
ATOM 880 N N . VAL A 1 137 ? -2.982 -12.626 -42.090 1.00 50.00 142 VAL A N 1
ATOM 881 C CA . VAL A 1 137 ? -1.645 -12.438 -42.653 1.00 45.05 142 VAL A CA 1
ATOM 882 C C . VAL A 1 137 ? -1.328 -13.619 -43.550 1.00 50.65 142 VAL A C 1
ATOM 883 O O . VAL A 1 137 ? -1.499 -14.779 -43.157 1.00 55.07 142 VAL A O 1
ATOM 895 N N . TYR A 1 139 ? 1.361 -15.540 -46.481 1.00 59.51 144 TYR A N 1
ATOM 896 C CA . TYR A 1 139 ? 2.723 -15.688 -46.981 1.00 63.41 144 TYR A CA 1
ATOM 897 C C . TYR A 1 139 ? 2.713 -16.746 -48.075 1.00 67.53 144 TYR A C 1
ATOM 898 O O . TYR A 1 139 ? 2.218 -17.856 -47.867 1.00 64.76 144 TYR A O 1
ATOM 907 N N . ASN A 1 140 ? 3.233 -16.398 -49.247 1.00 72.07 145 ASN A N 1
ATOM 908 C CA . ASN A 1 140 ? 3.258 -17.326 -50.367 1.00 75.13 145 ASN A CA 1
ATOM 909 C C . ASN A 1 140 ? 1.908 -17.979 -50.586 1.00 73.84 145 ASN A C 1
ATOM 910 O O . ASN A 1 140 ? 1.815 -19.194 -50.812 1.00 71.46 145 ASN A O 1
ATOM 915 N N . GLY A 1 141 ? 0.857 -17.176 -50.486 1.00 76.63 146 GLY A N 1
ATOM 916 C CA . GLY A 1 141 ? -0.493 -17.666 -50.723 1.00 85.00 146 GLY A CA 1
ATOM 917 C C . GLY A 1 141 ? -1.226 -18.335 -49.572 1.00 86.01 146 GLY A C 1
ATOM 918 O O . GLY A 1 141 ? -2.443 -18.484 -49.644 1.00 87.73 146 GLY A O 1
ATOM 919 N N . LYS A 1 142 ? -0.515 -18.762 -48.525 1.00 80.54 147 LYS A N 1
ATOM 920 C CA . LYS A 1 142 ? -1.167 -19.407 -47.380 1.00 77.76 147 LYS A CA 1
ATOM 921 C C . LYS A 1 142 ? -1.247 -18.4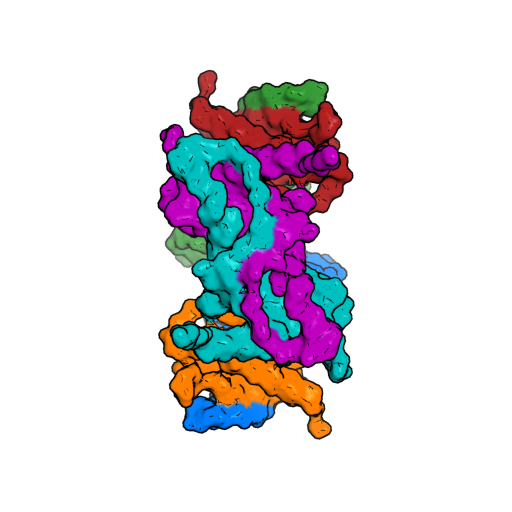72 -46.182 1.00 71.00 147 LYS A C 1
ATOM 922 O O . LYS A 1 142 ? -0.361 -17.653 -45.978 1.00 71.08 147 LYS A O 1
ATOM 928 N N . GLN A 1 143 ? -2.323 -18.589 -45.413 1.00 55.96 148 GLN A N 1
ATOM 929 C CA . GLN A 1 143 ? -2.506 -17.770 -44.245 1.00 53.53 148 GLN A CA 1
ATOM 930 C C . GLN A 1 143 ? -1.617 -18.291 -43.139 1.00 59.71 148 GLN A C 1
ATOM 931 O O . GLN A 1 143 ? -1.710 -19.467 -42.768 1.00 62.35 148 GLN A O 1
ATOM 937 N N . VAL A 1 144 ? -0.799 -17.404 -42.571 1.00 55.49 149 VAL A N 1
ATOM 938 C CA . VAL A 1 144 ? 0.124 -17.786 -41.507 1.00 53.34 149 VAL A CA 1
ATOM 939 C C . VAL A 1 144 ? -0.223 -17.211 -40.136 1.00 51.89 149 VAL A C 1
ATOM 940 O O . VAL A 1 144 ? 0.456 -17.500 -39.151 1.00 59.18 149 VAL A O 1
ATOM 944 N N . GLY A 1 145 ? -1.285 -16.427 -40.060 1.00 48.94 150 GLY A N 1
ATOM 945 C CA . GLY A 1 145 ? -1.690 -15.834 -38.791 1.00 48.38 150 GLY A CA 1
ATOM 946 C C . GLY A 1 145 ? -2.638 -14.667 -38.998 1.00 47.05 150 GLY A C 1
ATOM 947 O O . GLY A 1 145 ? -3.346 -14.589 -40.008 1.00 48.89 150 GLY A O 1
ATOM 948 N N . PHE A 1 146 ? -2.671 -13.768 -38.031 1.00 46.34 151 PHE A N 1
ATOM 949 C CA . PHE A 1 146 ? -3.530 -12.594 -38.125 1.00 46.26 151 PHE A CA 1
ATOM 950 C C . PHE A 1 146 ? -3.003 -11.478 -37.244 1.00 46.78 151 PHE A C 1
ATOM 951 O O . PHE A 1 146 ? -2.154 -11.694 -36.381 1.00 48.42 151 PHE A O 1
ATOM 959 N N . ILE A 1 147 ? -3.527 -10.280 -37.467 1.00 49.10 152 ILE A N 1
ATOM 960 C CA . ILE A 1 147 ? -3.114 -9.116 -36.718 1.00 52.00 152 ILE A CA 1
ATOM 961 C C . ILE A 1 147 ? -4.366 -8.460 -36.214 1.00 50.88 152 ILE A C 1
ATOM 962 O O . ILE A 1 147 ? -5.308 -8.287 -36.969 1.00 46.92 152 ILE A O 1
ATOM 975 N N . VAL A 1 149 ? -5.876 -5.090 -34.136 1.00 51.87 154 VAL A N 1
ATOM 976 C CA . VAL A 1 149 ? -5.535 -3.731 -33.708 1.00 50.93 154 VAL A CA 1
ATOM 977 C C . VAL A 1 149 ? -6.782 -3.129 -33.100 1.00 50.10 154 VAL A C 1
ATOM 978 O O . VAL A 1 149 ? -7.856 -3.252 -33.669 1.00 56.41 154 VAL A O 1
ATOM 982 N N . GLY A 1 150 ? -6.658 -2.501 -31.934 1.00 47.68 155 GLY A N 1
ATOM 983 C CA . GLY A 1 150 ? -7.833 -1.961 -31.275 1.00 48.10 155 GLY A CA 1
ATOM 984 C C . GLY A 1 150 ? -7.648 -0.711 -30.442 1.00 59.31 155 GLY A C 1
ATOM 985 O O . GLY A 1 150 ? -6.524 -0.314 -30.101 1.00 62.04 155 GLY A O 1
ATOM 986 N N . LYS A 1 151 ? -8.780 -0.095 -30.121 1.00 62.74 156 LYS A N 1
ATOM 987 C CA . LYS A 1 151 ? -8.824 1.100 -29.298 1.00 63.32 156 LYS A CA 1
ATOM 988 C C . LYS A 1 151 ? -9.791 0.837 -28.166 1.00 61.48 156 LYS A C 1
ATOM 989 O O . LYS A 1 151 ? -10.823 0.202 -28.367 1.00 53.94 156 LYS A O 1
ATOM 995 N N . TYR A 1 152 ? -9.449 1.321 -26.975 1.00 66.31 157 TYR A N 1
ATOM 996 C CA . TYR A 1 152 ? -10.279 1.123 -25.807 1.00 66.46 157 TYR A CA 1
ATOM 997 C C . TYR A 1 152 ? -11.086 2.362 -25.510 1.00 69.66 157 TYR A C 1
ATOM 998 O O . TYR A 1 152 ? -10.621 3.481 -25.704 1.00 83.26 157 TYR A O 1
ATOM 1007 N N . TYR A 1 153 ? -12.315 2.144 -25.061 1.00 72.28 158 TYR A N 1
ATOM 1008 C CA . TYR A 1 153 ? -13.219 3.208 -24.678 1.00 71.64 158 TYR A CA 1
ATOM 1009 C C . TYR A 1 153 ? -13.709 2.907 -23.259 1.00 79.39 158 TYR A C 1
ATOM 1010 O O . TYR A 1 153 ? -14.075 1.774 -22.965 1.00 81.15 158 TYR A O 1
ATOM 1019 N N . ASN A 1 154 ? -13.648 3.886 -22.360 1.00 90.16 159 ASN A N 1
ATOM 1020 C CA . ASN A 1 154 ? -14.182 3.696 -20.998 1.00 99.95 159 ASN A CA 1
ATOM 1021 C C . ASN A 1 154 ? -15.585 4.289 -20.913 1.00 106.21 159 ASN A C 1
ATOM 1022 O O . ASN A 1 154 ? -16.429 3.782 -20.176 1.00 115.24 159 ASN A O 1
ATOM 1027 N N . GLU A 1 155 ? -15.820 5.361 -21.677 1.00 114.18 160 GLU A N 1
ATOM 1028 C CA . GLU A 1 155 ? -17.141 5.988 -21.800 1.00 117.70 160 GLU A CA 1
ATOM 1029 C C . GLU A 1 155 ? -17.846 5.356 -23.008 1.00 120.68 160 GLU A C 1
ATOM 1030 O O . GLU A 1 155 ? -17.703 4.154 -23.247 1.00 117.44 160 GLU A O 1
ATOM 1036 N N . ILE A 1 156 ? -18.624 6.143 -23.745 1.00 132.47 161 ILE A N 1
ATOM 1037 C CA . ILE A 1 156 ? -19.332 5.648 -24.920 1.00 133.34 161 ILE A CA 1
ATOM 1038 C C . ILE A 1 156 ? -19.368 6.739 -25.996 1.00 132.20 161 ILE A C 1
ATOM 1039 O O . ILE A 1 156 ? -18.907 6.532 -27.128 1.00 117.78 161 ILE A O 1
ATOM 1044 N N . GLN A 1 157 ? -19.915 7.899 -25.627 1.00 128.99 162 GLN A N 1
ATOM 1045 C CA . GLN A 1 157 ? -20.017 9.041 -26.537 1.00 127.79 162 GLN A CA 1
ATOM 1046 C C . GLN A 1 157 ? -18.677 9.767 -26.624 1.00 131.51 162 GLN A C 1
ATOM 1047 O O . GLN A 1 157 ? -18.591 10.976 -26.410 1.00 136.40 162 GLN A O 1
ATOM 1053 N N . TYR B 1 30 ? -9.234 -23.766 -2.521 1.00 146.01 35 TYR B N 1
ATOM 1054 C CA . TYR B 1 30 ? -10.110 -22.578 -2.309 1.00 150.26 35 TYR B CA 1
ATOM 1055 C C . TYR B 1 30 ? -9.933 -21.593 -3.465 1.00 148.98 35 TYR B C 1
ATOM 1056 O O . TYR B 1 30 ? -10.726 -21.570 -4.407 1.00 154.95 35 TYR B O 1
ATOM 1073 N N . ASP B 1 32 ? -6.477 -20.951 -4.434 1.00 126.22 37 ASP B N 1
ATOM 1074 C CA . ASP B 1 32 ? -5.023 -21.090 -4.412 1.00 119.62 37 ASP B CA 1
ATOM 1075 C C . ASP B 1 32 ? -4.280 -20.054 -3.551 1.00 116.63 37 ASP B C 1
ATOM 1076 O O . ASP B 1 32 ? -4.136 -18.901 -3.946 1.00 107.84 37 ASP B O 1
ATOM 1081 N N . GLU B 1 33 ? -3.801 -20.486 -2.385 1.00 120.73 38 GLU B N 1
ATOM 1082 C CA . GLU B 1 33 ? -3.060 -19.608 -1.467 1.00 126.74 38 GLU B CA 1
ATOM 1083 C C . GLU B 1 33 ? -1.698 -19.186 -1.993 1.00 117.09 38 GLU B C 1
ATOM 1084 O O . GLU B 1 33 ? -1.194 -18.123 -1.622 1.00 116.95 38 GLU B O 1
ATOM 1090 N N . ASP B 1 34 ? -1.076 -20.033 -2.806 1.00 110.64 39 ASP B N 1
ATOM 1091 C CA . ASP B 1 34 ? 0.233 -19.714 -3.359 1.00 111.82 39 ASP B CA 1
ATOM 1092 C C . ASP B 1 34 ? 0.121 -18.374 -4.069 1.00 106.07 39 ASP B C 1
ATOM 1093 O O . ASP B 1 34 ? 0.863 -17.435 -3.784 1.00 111.67 39 ASP B O 1
ATOM 1098 N N . VAL B 1 35 ? -0.846 -18.278 -4.965 1.00 100.46 40 VAL B N 1
ATOM 1099 C CA . VAL B 1 35 ? -1.080 -17.047 -5.695 1.00 96.34 40 VAL B CA 1
ATOM 1100 C C . VAL B 1 35 ? -1.405 -15.915 -4.735 1.00 94.04 40 VAL B C 1
ATOM 1101 O O . VAL B 1 35 ? -0.754 -14.868 -4.746 1.00 93.60 40 VAL B O 1
ATOM 1105 N N . ARG B 1 36 ? -2.402 -16.134 -3.887 1.00 96.89 41 ARG B N 1
ATOM 1106 C CA . ARG B 1 36 ? -2.808 -15.106 -2.938 1.00 100.73 41 ARG B CA 1
ATOM 1107 C C . ARG B 1 36 ? -1.579 -14.583 -2.205 1.00 93.09 41 ARG B C 1
ATOM 1108 O O . ARG B 1 36 ? -1.402 -13.376 -2.050 1.00 89.20 41 ARG B O 1
ATOM 1116 N N . ASN B 1 37 ? -0.717 -15.503 -1.788 1.00 91.77 42 ASN B N 1
ATOM 1117 C CA . ASN B 1 37 ? 0.523 -15.150 -1.098 1.00 93.03 42 ASN B CA 1
ATOM 1118 C C . ASN B 1 37 ? 1.449 -14.292 -1.943 1.00 85.34 42 ASN B C 1
ATOM 1119 O O . ASN B 1 37 ? 1.849 -13.191 -1.539 1.00 83.85 42 ASN B O 1
ATOM 1124 N N . THR B 1 38 ? 1.781 -14.795 -3.121 1.00 79.73 43 THR B N 1
ATOM 1125 C CA . THR B 1 38 ? 2.655 -14.073 -4.026 1.00 80.40 43 THR B CA 1
ATOM 1126 C C . THR B 1 38 ? 2.208 -12.633 -4.243 1.00 76.39 43 THR B C 1
ATOM 1127 O O . THR B 1 38 ? 3.014 -11.714 -4.217 1.00 77.47 43 THR B O 1
ATOM 1131 N N . LEU B 1 39 ? 0.916 -12.439 -4.469 1.00 75.56 44 LEU B N 1
ATOM 1132 C CA . LEU B 1 39 ? 0.401 -11.105 -4.700 1.00 72.30 44 LEU B CA 1
ATOM 1133 C C . LEU B 1 39 ? 0.627 -10.213 -3.499 1.00 71.73 44 LEU B C 1
ATOM 1134 O O . LEU B 1 39 ? 1.072 -9.075 -3.629 1.00 76.82 44 LEU B O 1
ATOM 1139 N N . LYS B 1 40 ? 0.333 -10.737 -2.327 1.00 75.67 45 LYS B N 1
ATOM 1140 C CA . LYS B 1 40 ? 0.459 -9.968 -1.112 1.00 81.02 45 LYS B CA 1
ATOM 1141 C C . LYS B 1 40 ? 1.921 -9.626 -0.802 1.00 81.60 45 LYS B C 1
ATOM 1142 O O . LYS B 1 40 ? 2.244 -8.480 -0.508 1.00 80.06 45 LYS B O 1
ATOM 1148 N N . GLU B 1 41 ? 2.811 -10.604 -0.894 1.00 84.65 46 GLU B N 1
ATOM 1149 C CA . GLU B 1 41 ? 4.220 -10.355 -0.602 1.00 89.75 46 GLU B CA 1
ATOM 1150 C C . GLU B 1 41 ? 4.779 -9.328 -1.560 1.00 84.65 46 GLU B C 1
ATOM 1151 O O . GLU B 1 41 ? 5.497 -8.419 -1.173 1.00 87.18 46 GLU B O 1
ATOM 1157 N N . THR B 1 42 ? 4.476 -9.516 -2.833 1.00 77.79 47 THR B N 1
ATOM 1158 C CA . THR B 1 42 ? 4.979 -8.647 -3.861 1.00 68.69 47 THR B CA 1
ATOM 1159 C C . THR B 1 42 ? 4.562 -7.217 -3.603 1.00 69.81 47 THR B C 1
ATOM 1160 O O . THR B 1 42 ? 5.384 -6.307 -3.647 1.00 70.31 47 THR B O 1
ATOM 1164 N N . ALA B 1 43 ? 3.285 -7.026 -3.307 1.00 66.65 48 ALA B N 1
ATOM 1165 C CA . ALA B 1 43 ? 2.773 -5.703 -3.061 1.00 64.17 48 ALA B CA 1
ATOM 1166 C C . ALA B 1 43 ? 3.355 -5.125 -1.796 1.00 66.30 48 ALA B C 1
ATOM 1167 O O . ALA B 1 43 ? 3.659 -3.943 -1.720 1.00 65.26 48 ALA B O 1
ATOM 1169 N N . PHE B 1 44 ? 3.500 -5.964 -0.788 1.00 72.89 49 PHE B N 1
ATOM 1170 C CA . PHE B 1 44 ? 4.012 -5.503 0.478 1.00 80.45 49 PHE B CA 1
ATOM 1171 C C . PHE B 1 44 ? 5.447 -5.054 0.312 1.00 80.22 49 PHE B C 1
ATOM 1172 O O . PHE B 1 44 ? 5.826 -3.964 0.747 1.00 79.29 49 PHE B O 1
ATOM 1180 N N . SER B 1 45 ? 6.242 -5.914 -0.309 1.00 83.58 50 SER B N 1
ATOM 1181 C CA . SER B 1 45 ? 7.644 -5.633 -0.555 1.00 90.95 50 SER B CA 1
ATOM 1182 C C . SER B 1 45 ? 7.817 -4.245 -1.151 1.00 88.27 50 SER B C 1
ATOM 1183 O O . SER B 1 45 ? 8.561 -3.415 -0.630 1.00 92.70 50 SER B O 1
ATOM 1186 N N . ILE B 1 46 ? 7.074 -3.981 -2.215 1.00 81.46 51 ILE B N 1
ATOM 1187 C CA . ILE B 1 46 ? 7.158 -2.705 -2.895 1.00 74.01 51 ILE B CA 1
ATOM 1188 C C . ILE B 1 46 ? 6.701 -1.566 -1.998 1.00 75.18 51 ILE B C 1
ATOM 1189 O O . ILE B 1 46 ? 7.299 -0.499 -2.003 1.00 77.13 51 ILE B O 1
ATOM 1194 N N . SER B 1 47 ? 5.659 -1.798 -1.205 1.00 77.47 52 SER B N 1
ATOM 1195 C CA . SER B 1 47 ? 5.158 -0.771 -0.296 1.00 78.52 52 SER B CA 1
ATOM 1196 C C . SER B 1 47 ? 6.198 -0.308 0.683 1.00 77.13 52 SER B C 1
ATOM 1197 O O . SER B 1 47 ? 6.170 0.830 1.135 1.00 78.16 52 SER B O 1
ATOM 1200 N N . GLU B 1 48 ? 7.047 -1.234 1.089 1.00 76.36 53 GLU B N 1
ATOM 1201 C CA . GLU B 1 48 ? 8.049 -0.958 2.102 1.00 87.61 53 GLU B CA 1
ATOM 1202 C C . GLU B 1 48 ? 9.322 -0.286 1.598 1.00 88.11 53 GLU B C 1
ATOM 1203 O O . GLU B 1 48 ? 10.194 0.032 2.402 1.00 93.82 53 GLU B O 1
ATOM 1209 N N . ILE B 1 49 ? 9.423 -0.040 0.294 1.00 82.62 54 ILE B N 1
ATOM 1210 C CA . ILE B 1 49 ? 10.621 0.580 -0.259 1.00 82.49 54 ILE B CA 1
ATOM 1211 C C . ILE B 1 49 ? 10.637 2.077 0.007 1.00 80.92 54 ILE B C 1
ATOM 1212 O O . ILE B 1 49 ? 9.751 2.797 -0.425 1.00 77.55 54 ILE B O 1
ATOM 1217 N N . PRO B 1 50 ? 11.676 2.559 0.685 1.00 83.33 55 PRO B N 1
ATOM 1218 C CA . PRO B 1 50 ? 11.733 3.977 0.990 1.00 85.68 55 PRO B CA 1
ATOM 1219 C C . PRO B 1 50 ? 11.490 4.876 -0.211 1.00 83.18 55 PRO B C 1
ATOM 1220 O O . PRO B 1 50 ? 10.634 5.760 -0.150 1.00 85.87 55 PRO B O 1
ATOM 1224 N N . PHE B 1 51 ? 12.221 4.658 -1.299 1.00 85.23 56 PHE B N 1
ATOM 1225 C CA . PHE B 1 51 ? 12.089 5.543 -2.463 1.00 81.39 56 PHE B CA 1
ATOM 1226 C C . PHE B 1 51 ? 10.732 5.470 -3.136 1.00 75.81 56 PHE B C 1
ATOM 1227 O O . PHE B 1 51 ? 10.338 6.409 -3.808 1.00 72.65 56 PHE B O 1
ATOM 1235 N N . ILE B 1 52 ? 10.021 4.358 -2.966 1.00 75.26 57 ILE B N 1
ATOM 1236 C CA . ILE B 1 52 ? 8.675 4.237 -3.520 1.00 73.89 57 ILE B CA 1
ATOM 1237 C C . ILE B 1 52 ? 7.750 5.161 -2.735 1.00 72.97 57 ILE B C 1
ATOM 1238 O O . ILE B 1 52 ? 6.877 5.809 -3.297 1.00 75.23 57 ILE B O 1
ATOM 1243 N N . GLN B 1 53 ? 7.961 5.212 -1.431 1.00 75.69 58 GLN B N 1
ATOM 1244 C CA . GLN B 1 53 ? 7.159 6.045 -0.554 1.00 81.80 58 GLN B CA 1
ATOM 1245 C C . GLN B 1 53 ? 7.399 7.521 -0.840 1.00 83.59 58 GLN B C 1
ATOM 1246 O O . GLN B 1 53 ? 6.452 8.276 -1.043 1.00 78.56 58 GLN B O 1
ATOM 1252 N N . GLU B 1 54 ? 8.667 7.920 -0.871 1.00 85.73 59 GLU B N 1
ATOM 1253 C CA . GLU B 1 54 ? 9.018 9.307 -1.157 1.00 93.11 59 GLU B CA 1
ATOM 1254 C C . GLU B 1 54 ? 8.475 9.750 -2.512 1.00 82.66 59 GLU B C 1
ATOM 1255 O O . GLU B 1 54 ? 7.954 10.849 -2.650 1.00 74.85 59 GLU B O 1
ATOM 1261 N N . ASP B 1 55 ? 8.597 8.883 -3.506 1.00 82.47 60 ASP B N 1
ATOM 1262 C CA . ASP B 1 55 ? 8.140 9.208 -4.849 1.00 84.65 60 ASP B CA 1
ATOM 1263 C C . ASP B 1 55 ? 6.656 9.533 -4.890 1.00 80.09 60 ASP B C 1
ATOM 1264 O O . ASP B 1 55 ? 6.263 10.519 -5.509 1.00 78.70 60 ASP B O 1
ATOM 1269 N N . LEU B 1 56 ? 5.838 8.723 -4.225 1.00 75.39 61 LEU B N 1
ATOM 1270 C CA . LEU B 1 56 ? 4.401 8.976 -4.210 1.00 79.61 61 LEU B CA 1
ATOM 1271 C C . LEU B 1 56 ? 4.073 10.254 -3.474 1.00 85.29 61 LEU B C 1
ATOM 1272 O O . LEU B 1 56 ? 3.170 10.990 -3.863 1.00 90.24 61 LEU B O 1
ATOM 1277 N N . SER B 1 57 ? 4.824 10.523 -2.419 1.00 87.48 62 SER B N 1
ATOM 1278 C CA . SER B 1 57 ? 4.641 11.737 -1.664 1.00 93.57 62 SER B CA 1
ATOM 1279 C C . SER B 1 57 ? 4.936 12.955 -2.554 1.00 100.29 62 SER B C 1
ATOM 1280 O O . SER B 1 57 ? 4.092 13.830 -2.701 1.00 100.75 62 SER B O 1
ATOM 1283 N N . ASN B 1 58 ? 6.127 12.980 -3.154 1.00 100.67 63 ASN B N 1
ATOM 1284 C CA . ASN B 1 58 ? 6.593 14.092 -4.015 1.00 109.19 63 ASN B CA 1
ATOM 1285 C C . ASN B 1 58 ? 5.726 14.482 -5.204 1.00 108.55 63 ASN B C 1
ATOM 1286 O O . ASN B 1 58 ? 5.688 15.643 -5.579 1.00 109.15 63 ASN B O 1
ATOM 1291 N N . GLY B 1 59 ? 5.074 13.514 -5.827 1.00 112.46 64 GLY B N 1
ATOM 1292 C CA . GLY B 1 59 ? 4.239 13.801 -6.990 1.00 112.19 64 GLY B CA 1
ATOM 1293 C C . GLY B 1 59 ? 5.025 13.933 -8.287 1.00 112.76 64 GLY B C 1
ATOM 1294 O O . GLY B 1 59 ? 4.436 14.027 -9.359 1.00 105.67 64 GLY B O 1
ATOM 1295 N N . GLU B 1 60 ? 6.354 13.921 -8.204 1.00 113.85 65 GLU B N 1
ATOM 1296 C CA . GLU B 1 60 ? 7.190 14.013 -9.395 1.00 113.31 65 GLU B CA 1
ATOM 1297 C C . GLU B 1 60 ? 7.173 12.665 -10.121 1.00 107.40 65 GLU B C 1
ATOM 1298 O O . GLU B 1 60 ? 7.138 11.609 -9.482 1.00 88.22 65 GLU B O 1
ATOM 1304 N N . ILE B 1 61 ? 7.163 12.705 -11.455 1.00 107.23 66 ILE B N 1
ATOM 1305 C CA . ILE B 1 61 ? 7.180 11.480 -12.271 1.00 102.04 66 ILE B CA 1
ATOM 1306 C C . ILE B 1 61 ? 8.631 11.072 -12.554 1.00 100.67 66 ILE B C 1
ATOM 1307 O O . ILE B 1 61 ? 9.417 11.865 -13.066 1.00 110.86 66 ILE B O 1
ATOM 1312 N N . ASN B 1 62 ? 8.976 9.834 -12.209 1.00 95.76 67 ASN B N 1
ATOM 1313 C CA . ASN B 1 62 ? 10.335 9.317 -12.381 1.00 91.91 67 ASN B CA 1
ATOM 1314 C C . ASN B 1 62 ? 10.340 8.010 -13.156 1.00 86.84 67 ASN B C 1
ATOM 1315 O O . ASN B 1 62 ? 9.901 6.983 -12.646 1.00 87.86 67 ASN B O 1
ATOM 1320 N N . SER B 1 63 ? 10.877 8.050 -14.370 1.00 85.67 68 SER B N 1
ATOM 1321 C CA . SER B 1 63 ? 10.903 6.877 -15.249 1.00 84.82 68 SER B CA 1
ATOM 1322 C C . SER B 1 63 ? 11.662 5.673 -14.704 1.00 82.99 68 SER B C 1
ATOM 1323 O O . SER B 1 63 ? 11.384 4.546 -15.113 1.00 89.82 68 SER B O 1
ATOM 1326 N N . ARG B 1 64 ? 12.622 5.893 -13.805 1.00 82.36 69 ARG B N 1
ATOM 1327 C CA . ARG B 1 64 ? 13.357 4.774 -13.212 1.00 81.91 69 ARG B CA 1
ATOM 1328 C C . ARG B 1 64 ? 12.437 3.993 -12.276 1.00 85.58 69 ARG B C 1
ATOM 1329 O O . ARG B 1 64 ? 12.546 2.768 -12.178 1.00 88.28 69 ARG B O 1
ATOM 1337 N N . ILE B 1 65 ? 11.529 4.692 -11.598 1.00 79.72 70 ILE B N 1
ATOM 1338 C CA . ILE B 1 65 ? 10.571 4.016 -10.734 1.00 80.99 70 ILE B CA 1
ATOM 1339 C C . ILE B 1 65 ? 9.645 3.222 -11.636 1.00 82.47 70 ILE B C 1
ATOM 1340 O O . ILE B 1 65 ? 9.283 2.079 -11.364 1.00 80.46 70 ILE B O 1
ATOM 1345 N N . GLN B 1 66 ? 9.250 3.862 -12.719 1.00 87.81 71 GLN B N 1
ATOM 1346 C CA . GLN B 1 66 ? 8.359 3.245 -13.673 1.00 93.90 71 GLN B CA 1
ATOM 1347 C C . GLN B 1 66 ? 9.003 1.913 -14.084 1.00 84.66 71 GLN B C 1
ATOM 1348 O O . GLN B 1 66 ? 8.390 0.847 -13.986 1.00 82.27 71 GLN B O 1
ATOM 1354 N N . GLU B 1 67 ? 10.270 1.985 -14.478 1.00 85.42 72 GLU B N 1
ATOM 1355 C CA . GLU B 1 67 ? 11.023 0.806 -14.907 1.00 86.70 72 GLU B CA 1
ATOM 1356 C C . GLU B 1 67 ? 11.144 -0.227 -13.774 1.00 86.13 72 GLU B C 1
ATOM 1357 O O . GLU B 1 67 ? 11.060 -1.439 -14.018 1.00 78.19 72 GLU B O 1
ATOM 1363 N N . TYR B 1 68 ? 11.313 0.254 -12.543 1.00 78.29 73 TYR B N 1
ATOM 1364 C CA . TYR B 1 68 ? 11.418 -0.630 -11.392 1.00 78.20 73 TYR B CA 1
ATOM 1365 C C . TYR B 1 68 ? 10.277 -1.652 -11.310 1.00 77.36 73 TYR B C 1
ATOM 1366 O O . TYR B 1 68 ? 10.498 -2.805 -10.956 1.00 76.75 73 TYR B O 1
ATOM 1375 N N . THR B 1 69 ? 9.063 -1.223 -11.629 1.00 74.70 74 THR B N 1
ATOM 1376 C CA . THR B 1 69 ? 7.901 -2.107 -11.552 1.00 75.46 74 THR B CA 1
ATOM 1377 C C . THR B 1 69 ? 7.914 -3.206 -12.602 1.00 75.59 74 THR B C 1
ATOM 1378 O O . THR B 1 69 ? 7.239 -4.215 -12.455 1.00 79.87 74 THR B O 1
ATOM 1382 N N . LYS B 1 70 ? 8.659 -2.993 -13.677 1.00 80.65 75 LYS B N 1
ATOM 1383 C CA . LYS B 1 70 ? 8.691 -3.938 -14.791 1.00 75.57 75 LYS B CA 1
ATOM 1384 C C . LYS B 1 70 ? 9.294 -5.278 -14.381 1.00 71.69 75 LYS B C 1
ATOM 1385 O O . LYS B 1 70 ? 8.889 -6.317 -14.883 1.00 70.44 75 LYS B O 1
ATOM 1391 N N . HIS B 1 71 ? 10.217 -5.262 -13.424 1.00 73.70 76 HIS B N 1
ATOM 1392 C CA . HIS B 1 71 ? 10.864 -6.498 -12.956 1.00 73.71 76 HIS B CA 1
ATOM 1393 C C . HIS B 1 71 ? 9.896 -7.529 -12.412 1.00 74.32 76 HIS B C 1
ATOM 1394 O O . HIS B 1 71 ? 10.113 -8.740 -12.552 1.00 74.63 76 HIS B O 1
ATOM 1401 N N . PHE B 1 72 ? 8.826 -7.050 -11.791 1.00 71.96 77 PHE B N 1
ATOM 1402 C CA . PHE B 1 72 ? 7.876 -7.945 -11.164 1.00 75.42 77 PHE B CA 1
ATOM 1403 C C . PHE B 1 72 ? 7.040 -8.701 -12.172 1.00 73.60 77 PHE B C 1
ATOM 1404 O O . PHE B 1 72 ? 6.776 -9.897 -11.996 1.00 75.61 77 PHE B O 1
ATOM 1412 N N . ILE B 1 73 ? 6.667 -8.031 -13.247 1.00 71.15 78 ILE B N 1
ATOM 1413 C CA . ILE B 1 73 ? 5.921 -8.694 -14.298 1.00 72.71 78 ILE B CA 1
ATOM 1414 C C . ILE B 1 73 ? 6.820 -9.760 -14.914 1.00 74.75 78 ILE B C 1
ATOM 1415 O O . ILE B 1 73 ? 6.444 -10.931 -14.995 1.00 77.81 78 ILE B O 1
ATOM 1420 N N . GLU B 1 74 ? 8.022 -9.341 -15.316 1.00 74.99 79 GLU B N 1
ATOM 1421 C CA . GLU B 1 74 ? 9.011 -10.216 -15.981 1.00 80.60 79 GLU B CA 1
ATOM 1422 C C . GLU B 1 74 ? 9.419 -11.457 -15.202 1.00 81.27 79 GLU B C 1
ATOM 1423 O O . GLU B 1 74 ? 9.389 -12.567 -15.726 1.00 83.79 79 GLU B O 1
ATOM 1429 N N . ALA B 1 75 ? 9.805 -11.250 -13.948 1.00 77.71 80 ALA B N 1
ATOM 1430 C CA . ALA B 1 75 ? 10.329 -12.324 -13.111 1.00 79.18 80 ALA B CA 1
ATOM 1431 C C . ALA B 1 75 ? 9.326 -13.129 -12.292 1.00 80.41 80 ALA B C 1
ATOM 1432 O O . ALA B 1 75 ? 9.667 -14.195 -11.816 1.00 81.01 80 ALA B O 1
ATOM 1434 N N . ILE B 1 76 ? 8.114 -12.625 -12.100 1.00 80.53 81 ILE B N 1
ATOM 1435 C CA . ILE B 1 76 ? 7.120 -13.355 -11.309 1.00 79.35 81 ILE B CA 1
ATOM 1436 C C . ILE B 1 76 ? 6.007 -13.803 -12.231 1.00 80.38 81 ILE B C 1
ATOM 1437 O O . ILE B 1 76 ? 5.265 -12.984 -12.783 1.00 81.72 81 ILE B O 1
ATOM 1442 N N . ASN B 1 77 ? 5.886 -15.112 -12.372 1.00 83.04 82 ASN B N 1
ATOM 1443 C CA . ASN B 1 77 ? 4.906 -15.704 -13.260 1.00 86.66 82 ASN B CA 1
ATOM 1444 C C . ASN B 1 77 ? 3.459 -15.347 -12.914 1.00 85.72 82 ASN B C 1
ATOM 1445 O O . ASN B 1 77 ? 2.674 -15.029 -13.803 1.00 89.18 82 ASN B O 1
ATOM 1450 N N . ASP B 1 78 ? 3.110 -15.396 -11.632 1.00 82.89 83 ASP B N 1
ATOM 1451 C CA . ASP B 1 78 ? 1.738 -15.109 -11.211 1.00 83.36 83 ASP B CA 1
ATOM 1452 C C . ASP B 1 78 ? 1.342 -13.633 -11.181 1.00 81.11 83 ASP B C 1
ATOM 1453 O O . ASP B 1 78 ? 0.217 -13.311 -10.790 1.00 85.37 83 ASP B O 1
ATOM 1458 N N . VAL B 1 79 ? 2.234 -12.737 -11.582 1.00 72.73 84 VAL B N 1
ATOM 1459 C CA . VAL B 1 79 ? 1.906 -11.317 -11.571 1.00 72.97 84 VAL B CA 1
ATOM 1460 C C . VAL B 1 79 ? 1.723 -10.821 -12.978 1.00 69.98 84 VAL B C 1
ATOM 1461 O O . VAL B 1 79 ? 2.704 -10.634 -13.694 1.00 74.59 84 VAL B O 1
ATOM 1465 N N . ASP B 1 80 ? 0.469 -10.605 -13.363 1.00 67.32 85 ASP B N 1
ATOM 1466 C CA . ASP B 1 80 ? 0.143 -10.152 -14.706 1.00 65.32 85 ASP B CA 1
ATOM 1467 C C . ASP B 1 80 ? -0.079 -8.659 -14.771 1.00 64.96 85 ASP B C 1
ATOM 1468 O O . ASP B 1 80 ? -0.058 -8.079 -15.844 1.00 74.14 85 ASP B O 1
ATOM 1473 N N . ILE B 1 81 ? -0.301 -8.033 -13.623 1.00 66.49 86 ILE B N 1
ATOM 1474 C CA . ILE B 1 81 ? -0.567 -6.597 -13.576 1.00 65.62 86 ILE B CA 1
ATOM 1475 C C . ILE B 1 81 ? -0.041 -5.990 -12.301 1.00 60.09 86 ILE B C 1
ATOM 1476 O O . ILE B 1 81 ? -0.175 -6.568 -11.224 1.00 60.66 86 ILE B O 1
ATOM 1481 N N . ILE B 1 82 ? 0.533 -4.806 -12.436 1.00 60.75 87 ILE B N 1
ATOM 1482 C CA . ILE B 1 82 ? 1.049 -4.080 -11.302 1.00 66.47 87 ILE B CA 1
ATOM 1483 C C . ILE B 1 82 ? 0.738 -2.613 -11.516 1.00 66.46 87 ILE B C 1
ATOM 1484 O O . ILE B 1 82 ? 1.001 -2.046 -12.580 1.00 64.00 87 ILE B O 1
ATOM 1489 N N . VAL B 1 83 ? 0.122 -2.011 -10.511 1.00 67.06 88 VAL B N 1
ATOM 1490 C CA . VAL B 1 83 ? -0.235 -0.623 -10.583 1.00 63.96 88 VAL B CA 1
ATOM 1491 C C . VAL B 1 83 ? 0.194 0.075 -9.318 1.00 62.62 88 VAL B C 1
ATOM 1492 O O . VAL B 1 83 ? -0.010 -0.421 -8.222 1.00 65.02 88 VAL B O 1
ATOM 1496 N N . VAL B 1 84 ? 0.777 1.240 -9.492 1.00 63.29 89 VAL B N 1
ATOM 1497 C CA . VAL B 1 84 ? 1.189 2.062 -8.386 1.00 67.92 89 VAL B CA 1
ATOM 1498 C C . VAL B 1 84 ? 0.494 3.399 -8.575 1.00 72.87 89 VAL B C 1
ATOM 1499 O O . VAL B 1 84 ? 0.669 4.068 -9.603 1.00 70.58 89 VAL B O 1
ATOM 1503 N N . ALA B 1 85 ? -0.296 3.780 -7.583 1.00 73.11 90 ALA B N 1
ATOM 1504 C CA . ALA B 1 85 ? -1.054 4.999 -7.663 1.00 74.78 90 ALA B CA 1
ATOM 1505 C C . ALA B 1 85 ? -0.833 5.868 -6.458 1.00 77.95 90 ALA B C 1
ATOM 1506 O O . ALA B 1 85 ? -0.593 5.382 -5.354 1.00 75.24 90 ALA B O 1
ATOM 1508 N N . ASP B 1 86 ? -0.884 7.172 -6.689 1.00 83.50 91 ASP B N 1
ATOM 1509 C CA . ASP B 1 86 ? -0.777 8.125 -5.611 1.00 87.45 91 ASP B CA 1
ATOM 1510 C C . ASP B 1 86 ? -2.221 8.519 -5.329 1.00 91.02 91 ASP B C 1
ATOM 1511 O O . ASP B 1 86 ? -3.138 7.944 -5.916 1.00 91.8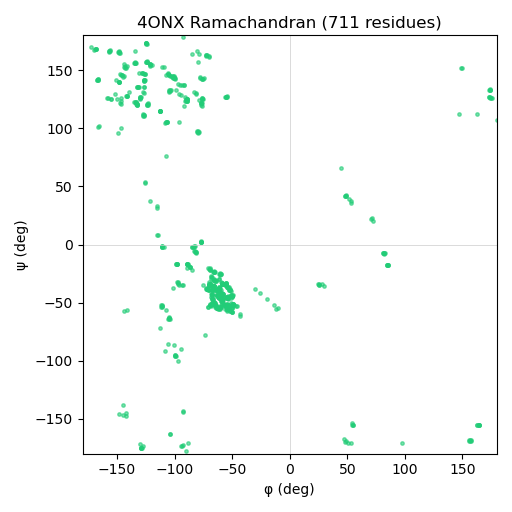6 91 ASP B O 1
ATOM 1524 N N . ARG B 1 88 ? -3.878 10.924 -6.358 1.00 104.48 93 ARG B N 1
ATOM 1525 C CA . ARG B 1 88 ? -4.577 11.488 -7.530 1.00 114.58 93 ARG B CA 1
ATOM 1526 C C . ARG B 1 88 ? -5.015 10.378 -8.476 1.00 105.20 93 ARG B C 1
ATOM 1527 O O . ARG B 1 88 ? -6.049 10.473 -9.128 1.00 109.24 93 ARG B O 1
ATOM 1535 N N . GLY B 1 89 ? -4.212 9.332 -8.569 1.00 94.78 94 GLY B N 1
ATOM 1536 C CA . GLY B 1 89 ? -4.545 8.230 -9.439 1.00 85.34 94 GLY B CA 1
ATOM 1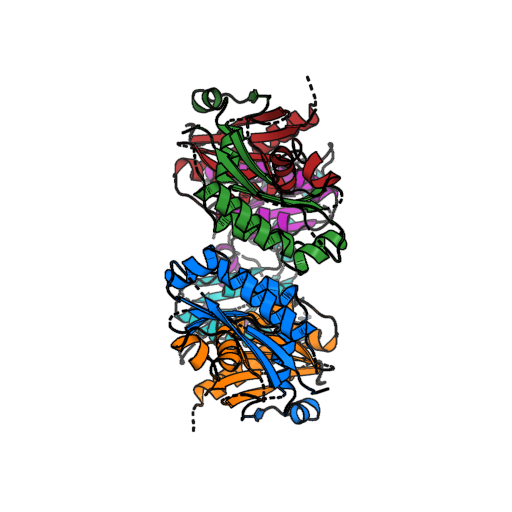537 C C . GLY B 1 89 ? -3.339 7.425 -9.848 1.00 79.04 94 GLY B C 1
ATOM 1538 O O . GLY B 1 89 ? -2.252 7.567 -9.297 1.00 69.44 94 GLY B O 1
ATOM 1539 N N . VAL B 1 90 ? -3.554 6.552 -10.821 1.00 82.93 95 VAL B N 1
ATOM 1540 C CA . VAL B 1 90 ? -2.500 5.690 -11.336 1.00 77.80 95 VAL B CA 1
ATOM 1541 C C . VAL B 1 90 ? -1.322 6.545 -11.789 1.00 81.96 95 VAL B C 1
ATOM 1542 O O . VAL B 1 90 ? -1.493 7.469 -12.573 1.00 82.22 95 VAL B O 1
ATOM 1546 N N . LYS B 1 91 ? -0.135 6.226 -11.285 1.00 80.12 96 LYS B N 1
ATOM 1547 C CA . LYS B 1 91 ? 1.068 6.967 -11.609 1.00 73.83 96 LYS B CA 1
ATOM 1548 C C . LYS B 1 91 ? 1.991 6.098 -12.457 1.00 72.44 96 LYS B C 1
ATOM 1549 O O . LYS B 1 91 ? 2.422 6.506 -13.521 1.00 78.56 96 LYS B O 1
ATOM 1555 N N . TYR B 1 92 ? 2.280 4.890 -11.991 1.00 73.19 97 TYR B N 1
ATOM 1556 C CA . TYR B 1 92 ? 3.109 3.947 -12.741 1.00 72.32 97 TYR B CA 1
ATOM 1557 C C . TYR B 1 92 ? 2.286 2.691 -12.971 1.00 71.67 97 TYR B C 1
ATOM 1558 O O . TYR B 1 92 ? 1.360 2.405 -12.209 1.00 71.23 97 TYR B O 1
ATOM 1567 N N . SER B 1 93 ? 2.603 1.955 -14.032 1.00 71.24 98 SER B N 1
ATOM 1568 C CA . SER B 1 93 ? 1.859 0.735 -14.363 1.00 69.43 98 SER B CA 1
ATOM 1569 C C . SER B 1 93 ? 2.545 -0.142 -15.391 1.00 63.98 98 SER B C 1
ATOM 1570 O O . SER B 1 93 ? 3.155 0.350 -16.316 1.00 63.49 98 SER B O 1
ATOM 1573 N N . HIS B 1 94 ? 2.443 -1.448 -15.204 1.00 62.27 99 HIS B N 1
ATOM 1574 C CA . HIS B 1 94 ? 2.997 -2.417 -16.142 1.00 66.04 99 HIS B CA 1
ATOM 1575 C C . HIS B 1 94 ? 2.122 -3.653 -16.186 1.00 62.83 99 HIS B C 1
ATOM 1576 O O . HIS B 1 94 ? 1.571 -4.059 -15.165 1.00 57.92 99 HIS B O 1
ATOM 1583 N N . LEU B 1 95 ? 2.037 -4.264 -17.365 1.00 66.83 100 LEU B N 1
ATOM 1584 C CA . LEU B 1 95 ? 1.217 -5.458 -17.570 1.00 70.43 100 LEU B CA 1
ATOM 1585 C C . LEU B 1 95 ? 1.969 -6.514 -18.346 1.00 68.96 100 LEU B C 1
ATOM 1586 O O . LEU B 1 95 ? 2.891 -6.195 -19.105 1.00 62.36 100 LEU B O 1
ATOM 1591 N N . ASP B 1 96 ? 1.563 -7.768 -18.173 1.00 66.97 101 ASP B N 1
ATOM 1592 C CA . ASP B 1 96 ? 2.140 -8.853 -18.951 1.00 70.45 101 ASP B CA 1
ATOM 1593 C C . ASP B 1 96 ? 1.410 -8.756 -20.276 1.00 70.91 101 ASP B C 1
ATOM 1594 O O . ASP B 1 96 ? 0.285 -9.246 -20.435 1.00 63.10 101 ASP B O 1
ATOM 1599 N N . GLU B 1 97 ? 2.070 -8.099 -21.217 1.00 68.51 102 GLU B N 1
ATOM 1600 C CA . GLU B 1 97 ? 1.490 -7.811 -22.511 1.00 67.70 102 GLU B CA 1
ATOM 1601 C C . GLU B 1 97 ? 0.942 -9.020 -23.284 1.00 67.73 102 GLU B C 1
ATOM 1602 O O . GLU B 1 97 ? -0.101 -8.906 -23.939 1.00 70.08 102 GLU B O 1
ATOM 1608 N N . LYS B 1 98 ? 1.598 -10.173 -23.194 1.00 70.20 103 LYS B N 1
ATOM 1609 C CA . LYS B 1 98 ? 1.088 -11.376 -23.863 1.00 70.40 103 LYS B CA 1
ATOM 1610 C C . LYS B 1 98 ? -0.194 -11.810 -23.143 1.00 64.13 103 LYS B C 1
ATOM 1611 O O . LYS B 1 98 ? -1.229 -12.004 -23.760 1.00 63.26 103 LYS B O 1
ATOM 1617 N N . GLN B 1 99 ? -0.125 -11.937 -21.831 1.00 59.39 104 GLN B N 1
ATOM 1618 C CA . GLN B 1 99 ? -1.272 -12.331 -21.035 1.00 60.37 104 GLN B CA 1
ATOM 1619 C C . GLN B 1 99 ? -2.484 -11.449 -21.259 1.00 59.76 104 GLN B C 1
ATOM 1620 O O . GLN B 1 99 ? -3.544 -11.922 -21.620 1.00 66.14 104 GLN B O 1
ATOM 1626 N N . ILE B 1 100 ? -2.323 -10.153 -21.064 1.00 62.57 105 ILE B N 1
ATOM 1627 C CA . ILE B 1 100 ? -3.445 -9.230 -21.187 1.00 59.78 105 ILE B CA 1
ATOM 1628 C C . ILE B 1 100 ? -3.894 -9.105 -22.637 1.00 62.31 105 ILE B C 1
ATOM 1629 O O . ILE B 1 100 ? -5.078 -8.961 -22.907 1.00 63.36 105 ILE B O 1
ATOM 1634 N N . GLY B 1 101 ? -2.961 -9.179 -23.573 1.00 63.51 106 GLY B N 1
ATOM 1635 C CA . GLY B 1 101 ? -3.328 -9.131 -24.981 1.00 64.10 106 GLY B CA 1
ATOM 1636 C C . GLY B 1 101 ? -4.387 -10.177 -25.338 1.00 64.02 106 GLY B C 1
ATOM 1637 O O . GLY B 1 101 ? -5.363 -9.875 -26.019 1.00 64.09 106 GLY B O 1
ATOM 1638 N N . GLN B 1 102 ? -4.209 -11.402 -24.855 1.00 77.24 107 GLN B N 1
ATOM 1639 C CA . GLN B 1 102 ? -5.155 -12.506 -25.118 1.00 81.00 107 GLN B CA 1
ATOM 1640 C C . GLN B 1 102 ? -6.583 -12.158 -24.701 1.00 78.52 107 GLN B C 1
ATOM 1641 O O . GLN B 1 102 ? -7.534 -12.588 -25.326 1.00 74.15 107 GLN B O 1
ATOM 1647 N N . VAL B 1 103 ? -6.720 -11.374 -23.641 1.00 74.43 108 VAL B N 1
ATOM 1648 C CA . VAL B 1 103 ? -8.024 -10.937 -23.162 1.00 68.51 108 VAL B CA 1
ATOM 1649 C C . VAL B 1 103 ? -8.793 -10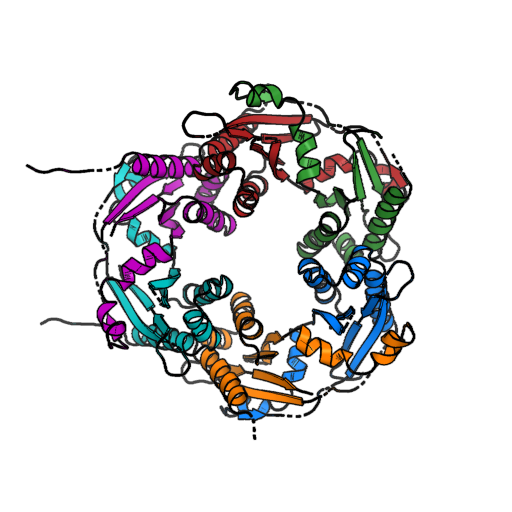.251 -24.260 1.00 63.90 108 VAL B C 1
ATOM 1650 O O . VAL B 1 103 ? -9.976 -10.515 -24.466 1.00 69.76 108 VAL B O 1
ATOM 1654 N N . PHE B 1 104 ? -8.110 -9.367 -24.972 1.00 60.08 109 PHE B N 1
ATOM 1655 C CA . PHE B 1 104 ? -8.739 -8.595 -26.030 1.00 58.18 109 PHE B CA 1
ATOM 1656 C C . PHE B 1 104 ? -8.872 -9.330 -27.366 1.00 57.93 109 PHE B C 1
ATOM 1657 O O . PHE B 1 104 ? -9.522 -8.837 -28.276 1.00 64.30 109 PHE B O 1
ATOM 1665 N N . VAL B 1 105 ? -8.296 -10.518 -27.470 1.00 62.04 110 VAL B N 1
ATOM 1666 C CA . VAL B 1 105 ? -8.371 -11.302 -28.694 1.00 64.90 110 VAL B CA 1
ATOM 1667 C C . VAL B 1 105 ? -9.344 -12.460 -28.574 1.00 74.51 110 VAL B C 1
ATOM 1668 O O . VAL B 1 105 ? -10.361 -12.492 -29.244 1.00 89.61 110 VAL B O 1
ATOM 1672 N N . ASN B 1 106 ? -9.022 -13.389 -27.688 1.00 83.74 111 ASN B N 1
ATOM 1673 C CA . ASN B 1 106 ? -9.797 -14.602 -27.442 1.00 95.41 111 ASN B CA 1
ATOM 1674 C C . ASN B 1 106 ? -11.181 -14.677 -28.086 1.00 94.27 111 ASN B C 1
ATOM 1675 O O . ASN B 1 106 ? -11.515 -15.642 -28.805 1.00 99.00 111 ASN B O 1
ATOM 1680 N N . GLU B 1 107 ? -11.977 -13.660 -27.799 1.00 92.64 112 GLU B N 1
ATOM 1681 C CA . GLU B 1 107 ? -13.325 -13.563 -28.287 1.00 99.19 112 GLU B CA 1
ATOM 1682 C C . GLU B 1 107 ? -13.314 -13.017 -29.727 1.00 100.37 112 GLU B C 1
ATOM 1683 O O . GLU B 1 107 ? -12.685 -12.001 -30.016 1.00 116.01 112 GLU B O 1
ATOM 1689 N N . ASP B 1 108 ? -14.005 -13.695 -30.627 1.00 96.46 113 ASP B N 1
ATOM 1690 C CA . ASP B 1 108 ? -14.137 -13.296 -32.030 1.00 85.19 113 ASP B CA 1
ATOM 1691 C C . ASP B 1 108 ? -12.898 -13.462 -32.907 1.00 73.61 113 ASP B C 1
ATOM 1692 O O . ASP B 1 108 ? -12.792 -12.828 -33.940 1.00 65.62 113 ASP B O 1
ATOM 1697 N N . LYS B 1 109 ? -11.959 -14.295 -32.488 1.00 73.25 114 LYS B N 1
ATOM 1698 C CA . LYS B 1 109 ? -10.779 -14.565 -33.304 1.00 66.26 114 LYS B CA 1
ATOM 1699 C C . LYS B 1 109 ? -11.076 -15.707 -34.275 1.00 66.72 114 LYS B C 1
ATOM 1700 O O . LYS B 1 109 ? -10.402 -15.871 -35.285 1.00 65.03 114 LYS B O 1
ATOM 1706 N N . LYS B 1 110 ? -12.107 -16.488 -33.962 1.00 71.10 115 LYS B N 1
ATOM 1707 C CA . LYS B 1 110 ? -12.458 -17.660 -34.753 1.00 78.34 115 LYS B CA 1
ATOM 1708 C C . LYS B 1 110 ? -12.594 -17.361 -36.233 1.00 80.97 115 LYS B C 1
ATOM 1709 O O . LYS B 1 110 ? -11.972 -18.010 -37.055 1.00 86.40 115 LYS B O 1
ATOM 1715 N N . GLU B 1 111 ? -13.400 -16.375 -36.575 1.00 76.23 116 GLU B N 1
ATOM 1716 C CA . GLU B 1 111 ? -13.617 -16.052 -37.969 1.00 79.56 116 GLU B CA 1
ATOM 1717 C C . GLU B 1 111 ? -12.360 -15.842 -38.814 1.00 71.29 116 GLU B C 1
ATOM 1718 O O . GLU B 1 111 ? -12.206 -16.480 -39.853 1.00 69.16 116 GLU B O 1
ATOM 1724 N N . VAL B 1 112 ? -11.508 -14.904 -38.412 1.00 67.50 117 VAL B N 1
ATOM 1725 C CA . VAL B 1 112 ? -10.299 -14.586 -39.187 1.00 66.14 117 VAL B CA 1
ATOM 1726 C C . VAL B 1 112 ? -9.402 -15.798 -39.288 1.00 66.57 117 VAL B C 1
ATOM 1727 O O . VAL B 1 112 ? -8.835 -16.059 -40.348 1.00 68.76 117 VAL B O 1
ATOM 1731 N N . LEU B 1 113 ? -9.305 -16.549 -38.193 1.00 67.00 118 LEU B N 1
ATOM 1732 C CA . LEU B 1 113 ? -8.495 -17.777 -38.175 1.00 70.73 118 LEU B CA 1
ATOM 1733 C C . LEU B 1 113 ? -9.020 -18.906 -39.069 1.00 70.19 118 LEU B C 1
ATOM 1734 O O . LEU B 1 113 ? -8.227 -19.644 -39.647 1.00 71.87 118 LEU B O 1
ATOM 1739 N N . THR B 1 114 ? -10.340 -19.047 -39.171 1.00 66.61 119 THR B N 1
ATOM 1740 C CA . THR B 1 114 ? -10.916 -20.159 -39.941 1.00 74.50 119 THR B CA 1
ATOM 1741 C C . THR B 1 114 ? -11.335 -19.859 -41.370 1.00 72.56 119 THR B C 1
ATOM 1742 O O . THR B 1 114 ? -11.191 -20.707 -42.229 1.00 74.90 119 THR B O 1
ATOM 1746 N N . GLN B 1 115 ? -11.808 -18.654 -41.635 1.00 73.74 120 GLN B N 1
ATOM 1747 C CA . GLN B 1 115 ? -12.250 -18.301 -42.977 1.00 79.74 120 GLN B CA 1
ATOM 1748 C C . GLN B 1 115 ? -11.409 -17.214 -43.677 1.00 74.21 120 GLN B C 1
ATOM 1749 O O . GLN B 1 115 ? -11.736 -16.758 -44.769 1.00 81.49 120 GLN B O 1
ATOM 1755 N N . GLY B 1 116 ? -10.295 -16.846 -43.062 1.00 70.46 121 GLY B N 1
ATOM 1756 C CA . GLY B 1 116 ? -9.392 -15.845 -43.595 1.00 72.20 121 GLY B CA 1
ATOM 1757 C C . GLY B 1 116 ? -9.994 -14.495 -43.975 1.00 69.00 121 GLY B C 1
ATOM 1758 O O . GLY B 1 116 ? -9.548 -13.884 -44.956 1.00 73.97 121 GLY B O 1
ATOM 1759 N N . SER B 1 117 ? -10.961 -14.005 -43.189 1.00 64.37 122 SER B N 1
ATOM 1760 C CA . SER B 1 117 ? -11.634 -12.731 -43.490 1.00 67.78 122 SER B CA 1
ATOM 1761 C C . SER B 1 117 ? -11.337 -11.579 -42.526 1.00 64.05 122 SER B C 1
ATOM 1762 O O . SER B 1 117 ? -11.058 -11.768 -41.334 1.00 65.41 122 SER B O 1
ATOM 1765 N N . SER B 1 118 ? -11.447 -10.375 -43.076 1.00 65.41 123 SER B N 1
ATOM 1766 C CA . SER B 1 118 ? -11.176 -9.121 -42.359 1.00 66.88 123 SER B CA 1
ATOM 1767 C C . SER B 1 118 ? -12.446 -8.485 -41.820 1.00 64.20 123 SER B C 1
ATOM 1768 O O . SER B 1 118 ? -13.442 -8.423 -42.527 1.00 65.15 123 SER B O 1
ATOM 1771 N N . TYR B 1 119 ? -12.405 -7.967 -40.594 1.00 62.66 124 TYR B N 1
ATOM 1772 C CA . TYR B 1 119 ? -13.603 -7.361 -40.003 1.00 58.42 124 TYR B CA 1
ATOM 1773 C C . TYR B 1 119 ? -13.365 -6.591 -38.712 1.00 57.94 124 TYR B C 1
ATOM 1774 O O . TYR B 1 119 ? -12.299 -6.691 -38.098 1.00 54.26 124 TYR B O 1
ATOM 1783 N N . TYR B 1 120 ? -14.393 -5.837 -38.313 1.00 59.19 125 TYR B N 1
ATOM 1784 C CA . TYR B 1 120 ? -14.398 -5.093 -37.058 1.00 59.00 125 TYR B CA 1
ATOM 1785 C C . TYR B 1 120 ? -15.209 -5.858 -36.024 1.00 62.10 125 TYR B C 1
ATOM 1786 O O . TYR B 1 120 ? -16.227 -6.488 -36.348 1.00 61.64 125 TYR B O 1
ATOM 1795 N N . SER B 1 121 ? -14.782 -5.795 -34.771 1.00 61.38 126 SER B N 1
ATOM 1796 C CA . SER B 1 121 ? -15.528 -6.442 -33.722 1.00 60.65 126 SER B CA 1
ATOM 1797 C C . SER B 1 121 ? -15.431 -5.680 -32.432 1.00 60.26 126 SER B C 1
ATOM 1798 O O . SER B 1 121 ? -14.347 -5.459 -31.891 1.00 63.32 126 SER B O 1
ATOM 1801 N N . LEU B 1 122 ? -16.586 -5.270 -31.943 1.00 60.71 127 LEU B N 1
ATOM 1802 C CA . LEU B 1 122 ? -16.671 -4.500 -30.726 1.00 62.89 127 LEU B CA 1
ATOM 1803 C C . LEU B 1 122 ? -16.885 -5.417 -29.552 1.00 62.54 127 LEU B C 1
ATOM 1804 O O . LEU B 1 122 ? -17.813 -6.219 -29.541 1.00 68.06 127 LEU B O 1
ATOM 1817 N N . LYS B 1 124 ? -17.673 -5.673 -25.625 1.00 77.19 129 LYS B N 1
ATOM 1818 C CA . LYS B 1 124 ? -18.204 -4.970 -24.479 1.00 85.07 129 LYS B CA 1
ATOM 1819 C C . LYS B 1 124 ? -17.601 -5.691 -23.293 1.00 84.74 129 LYS B C 1
ATOM 1820 O O . LYS B 1 124 ? -17.699 -6.911 -23.197 1.00 85.24 129 LYS B O 1
ATOM 1826 N N . GLY B 1 125 ? -16.950 -4.950 -22.408 1.00 84.03 130 GLY B N 1
ATOM 1827 C CA . GLY B 1 125 ? -16.294 -5.560 -21.260 1.00 86.83 130 GLY B CA 1
ATOM 1828 C C . GLY B 1 125 ? -15.317 -6.658 -21.668 1.00 90.18 130 GLY B C 1
ATOM 1829 O O . GLY B 1 125 ? -14.811 -6.667 -22.793 1.00 96.36 130 GLY B O 1
ATOM 1830 N N . SER B 1 126 ? -15.087 -7.605 -20.761 1.00 94.74 131 SER B N 1
ATOM 1831 C CA . SER B 1 126 ? -14.142 -8.691 -20.969 1.00 90.81 131 SER B CA 1
ATOM 1832 C C . SER B 1 126 ? -14.573 -10.012 -20.413 1.00 89.97 131 SER B C 1
ATOM 1833 O O . SER B 1 126 ? -15.440 -10.079 -19.546 1.00 82.33 131 SER B O 1
ATOM 1852 N N . GLY B 1 128 ? -13.405 -13.675 -18.541 1.00 87.68 133 GLY B N 1
ATOM 1853 C CA . GLY B 1 128 ? -12.477 -14.077 -17.527 1.00 82.62 133 GLY B CA 1
ATOM 1854 C C . GLY B 1 128 ? -12.607 -13.257 -16.274 1.00 74.05 133 GLY B C 1
ATOM 1855 O O . GLY B 1 128 ? -13.516 -12.446 -16.132 1.00 75.45 133 GLY B O 1
ATOM 1856 N N . GLU B 1 129 ? -11.655 -13.451 -15.385 1.00 74.00 134 GLU B N 1
ATOM 1857 C CA . GLU B 1 129 ? -11.675 -12.827 -14.098 1.00 82.67 134 GLU B CA 1
ATOM 1858 C C . GLU B 1 129 ? -10.256 -12.472 -13.674 1.00 81.31 134 GLU B C 1
ATOM 1859 O O . GLU B 1 129 ? -9.298 -13.105 -14.114 1.00 77.40 134 GLU B O 1
ATOM 1865 N N . THR B 1 130 ? -10.117 -11.448 -12.838 1.00 74.00 135 THR B N 1
ATOM 1866 C CA . THR B 1 130 ? -8.794 -11.013 -12.407 1.00 73.92 135 THR B CA 1
ATOM 1867 C C . THR B 1 130 ? -8.759 -10.789 -10.898 1.00 74.23 135 THR B C 1
ATOM 1868 O O . THR B 1 130 ? -9.543 -10.029 -10.343 1.00 77.82 135 THR B O 1
ATOM 1872 N N . LEU B 1 131 ? -7.855 -11.501 -10.240 1.00 76.20 136 LEU B N 1
ATOM 1873 C CA . LEU B 1 131 ? -7.705 -11.422 -8.796 1.00 77.92 136 LEU B CA 1
ATOM 1874 C C . LEU B 1 131 ? -6.706 -10.349 -8.473 1.00 73.75 136 LEU B C 1
ATOM 1875 O O . LEU B 1 131 ? -5.568 -10.416 -8.923 1.00 74.90 136 LEU B O 1
ATOM 1880 N N . ARG B 1 132 ? -7.106 -9.382 -7.661 1.00 74.25 137 ARG B N 1
ATOM 1881 C CA . ARG B 1 132 ? -6.200 -8.294 -7.288 1.00 74.60 137 ARG B CA 1
ATOM 1882 C C . ARG B 1 132 ? -6.053 -8.147 -5.798 1.00 72.80 137 ARG B C 1
ATOM 1883 O O . ARG B 1 132 ? -6.915 -8.559 -5.024 1.00 73.29 137 ARG B O 1
ATOM 1891 N N . TRP B 1 133 ? -4.946 -7.539 -5.409 1.00 61.90 138 TRP B N 1
ATOM 1892 C CA . TRP B 1 133 ? -4.667 -7.264 -4.022 1.00 61.61 138 TRP B CA 1
ATOM 1893 C C . TRP B 1 133 ? -4.280 -5.818 -3.932 1.00 64.35 138 TRP B C 1
ATOM 1894 O O . TRP B 1 133 ? -3.382 -5.366 -4.638 1.00 63.31 138 TRP B O 1
ATOM 1905 N N . PHE B 1 134 ? -4.970 -5.090 -3.068 1.00 71.28 139 PHE B N 1
ATOM 1906 C CA . PHE B 1 134 ? -4.698 -3.675 -2.868 1.00 68.48 139 PHE B CA 1
ATOM 1907 C C . PHE B 1 134 ? -3.938 -3.495 -1.569 1.00 68.02 139 PHE B C 1
ATOM 1908 O O . PHE B 1 134 ? -4.319 -4.024 -0.536 1.00 71.30 139 PHE B O 1
ATOM 1916 N N . GLN B 1 135 ? -2.877 -2.711 -1.641 1.00 69.28 140 GLN B N 1
ATOM 1917 C CA . GLN B 1 135 ? -1.997 -2.454 -0.521 1.00 70.50 140 GLN B CA 1
ATOM 1918 C C . GLN B 1 135 ? -1.752 -0.970 -0.439 1.00 68.39 140 GLN B C 1
ATOM 1919 O O . GLN B 1 135 ? -1.247 -0.381 -1.392 1.00 72.09 140 GLN B O 1
ATOM 1925 N N . PRO B 1 136 ? -2.100 -0.348 0.692 1.00 75.54 141 PRO B N 1
ATOM 1926 C CA . PRO B 1 136 ? -1.860 1.078 0.805 1.00 70.26 141 PRO B CA 1
ATOM 1927 C C . PRO B 1 136 ? -0.379 1.354 0.967 1.00 72.34 141 PRO B C 1
ATOM 1928 O O . PRO B 1 136 ? 0.376 0.442 1.272 1.00 67.95 141 PRO B O 1
ATOM 1932 N N . VAL B 1 137 ? 0.032 2.596 0.725 1.00 72.09 142 VAL B N 1
ATOM 1933 C CA . VAL B 1 137 ? 1.427 2.991 0.870 1.00 70.43 142 VAL B CA 1
ATOM 1934 C C . VAL B 1 137 ? 1.489 4.161 1.817 1.00 72.84 142 VAL B C 1
ATOM 1935 O O . VAL B 1 137 ? 0.755 5.139 1.646 1.00 76.18 142 VAL B O 1
ATOM 1947 N N . TYR B 1 139 ? 3.913 7.025 4.193 1.00 82.72 144 TYR B N 1
ATOM 1948 C CA . TYR B 1 139 ? 5.155 7.768 4.310 1.00 86.13 144 TYR B CA 1
ATOM 1949 C C . TYR B 1 139 ? 5.025 8.715 5.491 1.00 86.36 144 TYR B C 1
ATOM 1950 O O . TYR B 1 139 ? 4.077 9.488 5.576 1.00 83.87 144 TYR B O 1
ATOM 1959 N N . ASN B 1 140 ? 5.985 8.654 6.401 1.00 94.50 145 ASN B N 1
ATOM 1960 C CA . ASN B 1 140 ? 5.964 9.490 7.587 1.00 102.07 145 ASN B CA 1
ATOM 1961 C C . ASN B 1 140 ? 4.611 9.449 8.271 1.00 101.82 145 ASN B C 1
ATOM 1962 O O . ASN B 1 140 ? 4.089 10.474 8.696 1.00 100.94 145 ASN B O 1
ATOM 1967 N N . GLY B 1 141 ? 4.031 8.254 8.342 1.00 105.81 146 GLY B N 1
ATOM 1968 C CA . GLY B 1 141 ? 2.756 8.062 9.016 1.00 107.03 146 GLY B CA 1
ATOM 1969 C C . GLY B 1 141 ? 1.487 8.320 8.224 1.00 106.25 146 GLY B C 1
ATOM 1970 O O . GLY B 1 141 ? 0.414 7.887 8.641 1.00 121.64 146 GLY B O 1
ATOM 1971 N N . LYS B 1 142 ? 1.579 9.035 7.105 1.00 102.60 147 LYS B N 1
ATOM 1972 C CA . LYS B 1 142 ? 0.393 9.303 6.298 1.00 93.92 147 LYS B CA 1
ATOM 1973 C C . LYS B 1 142 ? 0.360 8.470 5.034 1.00 84.07 147 LYS B C 1
ATOM 1974 O O . LYS B 1 142 ? 1.395 8.182 4.445 1.00 86.02 147 LYS B O 1
ATOM 1980 N N . GLN B 1 143 ? -0.845 8.111 4.608 1.00 86.64 148 GLN B N 1
ATOM 1981 C CA . GLN B 1 143 ? -1.024 7.336 3.393 1.00 90.67 148 GLN B CA 1
ATOM 1982 C C . GLN B 1 143 ? -0.831 8.226 2.168 1.00 88.62 148 GLN B C 1
ATOM 1983 O O . GLN B 1 143 ? -1.503 9.248 2.019 1.00 85.51 148 GLN B O 1
ATOM 1989 N N . VAL B 1 144 ? 0.068 7.813 1.278 1.00 90.93 149 VAL B N 1
ATOM 1990 C CA . VAL B 1 144 ? 0.385 8.591 0.071 1.00 93.49 149 VAL B CA 1
ATOM 1991 C C . VAL B 1 144 ? -0.083 7.947 -1.232 1.00 96.61 149 VAL B C 1
ATOM 1992 O O . VAL B 1 144 ? 0.090 8.517 -2.313 1.00 100.94 149 VAL B O 1
ATOM 1996 N N . GLY B 1 145 ? -0.664 6.758 -1.137 1.00 95.46 150 GLY B N 1
ATOM 1997 C CA . GLY B 1 145 ? -1.152 6.070 -2.319 1.00 92.49 150 GLY B CA 1
ATOM 1998 C C . GLY B 1 145 ? -1.428 4.614 -2.044 1.00 86.09 150 GLY B C 1
ATOM 1999 O O . GLY B 1 145 ? -1.702 4.222 -0.904 1.00 90.17 150 GLY B O 1
ATOM 2000 N N . PHE B 1 146 ? -1.372 3.808 -3.095 1.00 79.94 151 PHE B N 1
ATOM 2001 C CA . PHE B 1 146 ? -1.591 2.384 -2.951 1.00 68.77 151 PHE B CA 1
ATOM 2002 C C . PHE B 1 146 ? -0.947 1.625 -4.090 1.00 66.41 151 PHE B C 1
ATOM 2003 O O . PHE B 1 146 ? -0.556 2.198 -5.108 1.00 63.26 151 PHE B O 1
ATOM 2011 N N . ILE B 1 147 ? -0.841 0.320 -3.906 1.00 67.31 152 ILE B N 1
ATOM 2012 C CA . ILE B 1 147 ? -0.260 -0.542 -4.908 1.00 63.09 152 ILE B CA 1
ATOM 2013 C C . ILE B 1 147 ? -1.227 -1.660 -5.145 1.00 58.38 152 ILE B C 1
ATOM 2014 O O . ILE B 1 147 ? -1.733 -2.227 -4.199 1.00 57.82 152 ILE B O 1
ATOM 2027 N N . VAL B 1 149 ? -1.793 -5.308 -7.214 1.00 66.28 154 VAL B N 1
ATOM 2028 C CA . VAL B 1 149 ? -1.073 -6.371 -7.894 1.00 66.54 154 VAL B CA 1
ATOM 2029 C C . VAL B 1 149 ? -2.098 -7.426 -8.221 1.00 65.29 154 VAL B C 1
ATOM 2030 O O . VAL B 1 149 ? -2.888 -7.808 -7.352 1.00 72.94 154 VAL B O 1
ATOM 2034 N N . GLY B 1 150 ? -2.100 -7.920 -9.453 1.00 66.08 155 GLY B N 1
ATOM 2035 C CA . GLY B 1 150 ? -3.095 -8.918 -9.827 1.00 64.83 155 GLY B CA 1
ATOM 2036 C C . GLY B 1 150 ? -2.687 -9.956 -10.829 1.00 64.50 155 GLY B C 1
ATOM 2037 O O . GLY B 1 150 ? -1.646 -9.849 -11.492 1.00 71.93 155 GLY B O 1
ATOM 2038 N N . LYS B 1 151 ? -3.504 -11.000 -10.890 1.00 63.41 156 LYS B N 1
ATOM 2039 C CA . LYS B 1 151 ? -3.303 -12.097 -11.819 1.00 65.96 156 LYS B CA 1
ATOM 2040 C C . LYS B 1 151 ? -4.583 -12.260 -12.591 1.00 63.72 156 LYS B C 1
ATOM 2041 O O . LYS B 1 151 ? -5.671 -12.164 -12.021 1.00 64.91 156 LYS B O 1
ATOM 2047 N N . TYR B 1 152 ? -4.461 -12.544 -13.877 1.00 64.90 157 TYR B N 1
ATOM 2048 C CA . TYR B 1 152 ? -5.621 -12.744 -14.712 1.00 64.71 157 TYR B CA 1
ATOM 2049 C C . TYR B 1 152 ? -5.912 -14.249 -14.919 1.00 70.26 157 TYR B C 1
ATOM 2050 O O . TYR B 1 152 ? -4.989 -15.043 -15.030 1.00 67.84 157 TYR B O 1
ATOM 2059 N N . TYR B 1 153 ? -7.203 -14.604 -14.955 1.00 74.91 158 TYR B N 1
ATOM 2060 C CA . TYR B 1 153 ? -7.688 -15.977 -15.178 1.00 80.94 158 TYR B CA 1
ATOM 2061 C C . TYR B 1 153 ? -8.829 -16.024 -16.182 1.00 88.55 158 TYR B C 1
ATOM 2062 O O . TYR B 1 153 ? -9.494 -15.034 -16.391 1.00 91.81 158 TYR B O 1
ATOM 2071 N N . ASN B 1 154 ? -9.161 -17.218 -16.667 1.00 102.80 159 ASN B N 1
ATOM 2072 C CA . ASN B 1 154 ? -10.267 -17.394 -17.620 1.00 104.90 159 ASN B CA 1
ATOM 2073 C C . ASN B 1 154 ? -11.506 -18.018 -16.981 1.00 100.76 159 ASN B C 1
ATOM 2074 O O . ASN B 1 154 ? -11.441 -19.105 -16.412 1.00 91.40 159 ASN B O 1
ATOM 2079 N N . TYR C 1 30 ? 23.671 -7.830 -61.925 1.00 141.39 35 TYR C N 1
ATOM 2080 C CA . TYR C 1 30 ? 22.271 -8.329 -61.749 1.00 131.24 35 TYR C CA 1
ATOM 2081 C C . TYR C 1 30 ? 21.342 -7.222 -61.282 1.00 124.63 35 TYR C C 1
ATOM 2082 O O . TYR C 1 30 ? 21.494 -6.701 -60.180 1.00 101.98 35 TYR C O 1
ATOM 2099 N N . ASP C 1 32 ? 18.010 -7.613 -61.279 1.00 112.92 37 ASP C N 1
ATOM 2100 C CA . ASP C 1 32 ? 16.845 -8.461 -61.261 1.00 112.22 37 ASP C CA 1
ATOM 2101 C C . ASP C 1 32 ? 15.691 -7.740 -60.535 1.00 96.99 37 ASP C C 1
ATOM 2102 O O . ASP C 1 32 ? 15.888 -6.843 -59.671 1.00 92.66 37 ASP C O 1
ATOM 2107 N N . GLU C 1 33 ? 14.487 -8.119 -60.944 1.00 92.76 38 GLU C N 1
ATOM 2108 C CA . GLU C 1 33 ? 13.254 -7.520 -60.454 1.00 91.72 38 GLU C CA 1
ATOM 2109 C C . GLU C 1 33 ? 12.953 -7.801 -58.989 1.00 82.42 38 GLU C C 1
ATOM 2110 O O . GLU C 1 33 ? 12.299 -6.991 -58.347 1.00 87.04 38 GLU C O 1
ATOM 2116 N N . ASP C 1 34 ? 13.424 -8.931 -58.460 1.00 75.81 39 ASP C N 1
ATOM 2117 C CA . ASP C 1 34 ? 13.201 -9.262 -57.059 1.00 73.02 39 ASP C CA 1
ATOM 2118 C C . ASP C 1 34 ? 13.713 -8.098 -56.215 1.00 67.34 39 ASP C C 1
ATOM 2119 O O . ASP C 1 34 ? 12.979 -7.519 -55.408 1.00 62.31 39 ASP C O 1
ATOM 2124 N N . VAL C 1 35 ? 14.971 -7.744 -56.425 1.00 62.73 40 VAL C N 1
ATOM 2125 C CA . VAL C 1 35 ? 15.580 -6.653 -55.700 1.00 63.05 40 VAL C CA 1
ATOM 2126 C C . VAL C 1 35 ? 14.820 -5.362 -55.973 1.00 60.18 40 VAL C C 1
ATOM 2127 O O . VAL C 1 35 ? 14.374 -4.679 -55.048 1.00 61.19 40 VAL C O 1
ATOM 2131 N N . ARG C 1 36 ? 14.649 -5.042 -57.241 1.00 57.04 41 ARG C N 1
ATOM 2132 C CA . ARG C 1 36 ? 13.968 -3.808 -57.598 1.00 63.68 41 ARG C CA 1
ATOM 2133 C C . ARG C 1 36 ? 12.641 -3.724 -56.860 1.00 62.55 41 ARG C C 1
ATOM 2134 O O . ARG C 1 36 ? 12.278 -2.682 -56.302 1.00 59.80 41 ARG C O 1
ATOM 2142 N N . ASN C 1 37 ? 11.929 -4.834 -56.823 1.00 62.36 42 ASN C N 1
ATOM 2143 C CA . ASN C 1 37 ? 10.658 -4.873 -56.139 1.00 68.08 42 ASN C CA 1
ATOM 2144 C C . ASN C 1 37 ? 10.799 -4.628 -54.634 1.00 62.39 42 ASN C C 1
ATOM 2145 O O . ASN C 1 37 ? 10.107 -3.788 -54.078 1.00 59.39 42 ASN C O 1
ATOM 2150 N N . THR C 1 38 ? 11.671 -5.390 -53.975 1.00 57.73 43 THR C N 1
ATOM 2151 C CA . THR C 1 38 ? 11.878 -5.242 -52.546 1.00 52.38 43 THR C CA 1
ATOM 2152 C C . THR C 1 38 ? 12.151 -3.786 -52.171 1.00 55.09 43 THR C C 1
ATOM 2153 O O . THR C 1 38 ? 11.611 -3.272 -51.194 1.00 56.72 43 THR C O 1
ATOM 2157 N N . LEU C 1 39 ? 12.985 -3.122 -52.948 1.00 50.73 44 LEU C N 1
ATOM 2158 C CA . LEU C 1 39 ? 13.312 -1.746 -52.645 1.00 56.97 44 LEU C CA 1
ATOM 2159 C C . LEU C 1 39 ? 12.079 -0.850 -52.734 1.00 53.66 44 LEU C C 1
ATOM 2160 O O . LEU C 1 39 ? 11.831 -0.020 -51.866 1.00 58.79 44 LEU C O 1
ATOM 2165 N N . LYS C 1 40 ? 11.301 -1.045 -53.777 1.00 46.86 45 LYS C N 1
ATOM 2166 C CA . LYS C 1 40 ? 10.138 -0.227 -53.993 1.00 49.73 45 LYS C CA 1
ATOM 2167 C C . LYS C 1 40 ? 9.072 -0.472 -52.918 1.00 49.43 45 LYS C C 1
ATOM 2168 O O . LYS C 1 40 ? 8.523 0.475 -52.361 1.00 45.29 45 LYS C O 1
ATOM 2174 N N . GLU C 1 41 ? 8.787 -1.734 -52.613 1.00 54.30 46 GLU C N 1
ATOM 2175 C CA . GLU C 1 41 ? 7.768 -2.041 -51.617 1.00 61.09 46 GLU C CA 1
ATOM 2176 C C . GLU C 1 41 ? 8.166 -1.463 -50.275 1.00 50.09 46 GLU C C 1
ATOM 2177 O O . GLU C 1 41 ? 7.356 -0.880 -49.573 1.00 47.53 46 GLU C O 1
ATOM 2183 N N . THR C 1 42 ? 9.419 -1.678 -49.920 1.00 45.00 47 THR C N 1
ATOM 2184 C CA . THR C 1 42 ? 9.924 -1.246 -48.650 1.00 44.75 47 THR C CA 1
ATOM 2185 C C . THR C 1 42 ? 9.772 0.243 -48.489 1.00 47.24 47 THR C C 1
ATOM 2186 O O . THR C 1 42 ? 9.266 0.725 -47.481 1.00 51.98 47 THR C O 1
ATOM 2190 N N . ALA C 1 43 ? 10.170 0.974 -49.513 1.00 48.77 48 ALA C N 1
ATOM 2191 C CA . ALA C 1 43 ? 10.088 2.419 -49.480 1.00 47.73 48 ALA C CA 1
ATOM 2192 C C . ALA C 1 43 ? 8.646 2.878 -49.468 1.00 47.70 48 ALA C C 1
ATOM 2193 O O . ALA C 1 43 ? 8.296 3.835 -48.797 1.00 55.33 48 ALA C O 1
ATOM 2195 N N . PHE C 1 44 ? 7.814 2.201 -50.231 1.00 47.72 49 PHE C N 1
ATOM 2196 C CA . PHE C 1 44 ? 6.429 2.588 -50.323 1.00 51.69 49 PHE C CA 1
ATOM 2197 C C . PHE C 1 44 ? 5.759 2.383 -48.988 1.00 53.33 49 PHE C C 1
ATOM 2198 O O . PHE C 1 44 ? 5.080 3.268 -48.480 1.00 58.73 49 PHE C O 1
ATOM 2206 N N . SER C 1 45 ? 5.941 1.197 -48.435 1.00 53.56 50 SER C N 1
ATOM 2207 C CA . SER C 1 45 ? 5.366 0.869 -47.168 1.00 56.04 50 SER C CA 1
ATOM 2208 C C . SER C 1 45 ? 5.647 1.960 -46.153 1.00 57.96 50 SER C C 1
ATOM 2209 O O . SER C 1 45 ? 4.732 2.471 -45.501 1.00 68.47 50 SER C O 1
ATOM 2212 N N . ILE C 1 46 ? 6.911 2.331 -46.029 1.00 50.00 51 ILE C N 1
ATOM 2213 C CA . ILE C 1 46 ? 7.301 3.353 -45.064 1.00 48.47 51 ILE C CA 1
ATOM 2214 C C . ILE C 1 46 ? 6.668 4.709 -45.399 1.00 46.44 51 ILE C C 1
ATOM 2215 O O . ILE C 1 46 ? 6.232 5.421 -44.493 1.00 44.51 51 ILE C O 1
ATOM 2220 N N . SER C 1 47 ? 6.599 5.050 -46.687 1.00 45.34 52 SER C N 1
ATOM 2221 C CA . SER C 1 47 ? 6.019 6.336 -47.127 1.00 50.59 52 SER C CA 1
ATOM 2222 C C . SER C 1 47 ? 4.544 6.446 -46.731 1.00 55.62 52 SER C C 1
ATOM 2223 O O . SER C 1 47 ? 4.056 7.544 -46.447 1.00 59.10 52 SER C O 1
ATOM 2226 N N . GLU C 1 48 ? 3.855 5.311 -46.654 1.00 65.63 53 GLU C N 1
ATOM 2227 C CA . GLU C 1 48 ? 2.437 5.304 -46.315 1.00 64.54 53 GLU C CA 1
ATOM 2228 C C . GLU C 1 48 ? 2.114 5.315 -44.825 1.00 61.69 53 GLU C C 1
ATOM 2229 O O . GLU C 1 48 ? 0.954 5.378 -44.456 1.00 68.13 53 GLU C O 1
ATOM 2235 N N . ILE C 1 49 ? 3.119 5.282 -43.961 1.00 61.63 54 ILE C N 1
ATOM 2236 C CA . ILE C 1 49 ? 2.864 5.282 -42.507 1.00 64.77 54 ILE C CA 1
ATOM 2237 C C . ILE C 1 49 ? 2.477 6.677 -42.009 1.00 65.16 54 ILE C C 1
ATOM 2238 O O . ILE C 1 49 ? 3.253 7.616 -42.110 1.00 71.59 54 ILE C O 1
ATOM 2243 N N . PRO C 1 50 ? 1.288 6.810 -41.446 1.00 71.00 55 PRO C N 1
ATOM 2244 C CA . PRO C 1 50 ? 0.867 8.103 -40.928 1.00 72.31 55 PRO C CA 1
ATOM 2245 C C . PRO C 1 50 ? 1.927 8.817 -40.074 1.00 65.51 55 PRO C C 1
ATOM 2246 O O . PRO C 1 50 ? 2.244 9.956 -40.348 1.00 66.96 55 PRO C O 1
ATOM 2250 N N . PHE C 1 51 ? 2.473 8.151 -39.056 1.00 61.96 56 PHE C N 1
ATOM 2251 C CA . PHE C 1 51 ? 3.428 8.814 -38.163 1.00 60.39 56 PHE C CA 1
ATOM 2252 C C . PHE C 1 51 ? 4.731 9.206 -38.842 1.00 55.88 56 PHE C C 1
ATOM 2253 O O . PHE C 1 51 ? 5.419 10.107 -38.383 1.00 57.31 56 PHE C O 1
ATOM 2261 N N . ILE C 1 52 ? 5.069 8.545 -39.933 1.00 54.61 57 ILE C N 1
ATOM 2262 C CA . ILE C 1 52 ? 6.272 8.906 -40.682 1.00 51.74 57 ILE C CA 1
ATOM 2263 C C . ILE C 1 52 ? 6.005 10.221 -41.380 1.00 51.71 57 ILE C C 1
ATOM 2264 O O . ILE C 1 52 ? 6.883 11.076 -41.473 1.00 56.15 57 ILE C O 1
ATOM 2269 N N . GLN C 1 53 ? 4.786 10.372 -41.873 1.00 53.32 58 GLN C N 1
ATOM 2270 C CA . GLN C 1 53 ? 4.384 11.580 -42.577 1.00 56.87 58 GLN C CA 1
ATOM 2271 C C . GLN C 1 53 ? 4.338 12.758 -41.634 1.00 57.80 58 GLN C C 1
ATOM 2272 O O . GLN C 1 53 ? 4.943 13.796 -41.911 1.00 59.09 58 GLN C O 1
ATOM 2278 N N . GLU C 1 54 ? 3.665 12.584 -40.501 1.00 59.53 59 GLU C N 1
ATOM 2279 C CA . GLU C 1 54 ? 3.575 13.642 -39.500 1.00 63.49 59 GLU C CA 1
ATOM 2280 C C . GLU C 1 54 ? 4.958 14.069 -39.020 1.00 59.50 59 GLU C C 1
ATOM 2281 O O . GLU C 1 54 ? 5.229 15.262 -38.876 1.00 58.22 59 GLU C O 1
ATOM 2287 N N . ASP C 1 55 ? 5.835 13.093 -38.786 1.00 54.06 60 ASP C N 1
ATOM 2288 C CA . ASP C 1 55 ? 7.165 13.384 -38.299 1.00 52.43 60 ASP C CA 1
ATOM 2289 C C . ASP C 1 55 ? 7.937 14.281 -39.243 1.00 54.08 60 ASP C C 1
ATOM 2290 O O . ASP C 1 55 ? 8.562 15.251 -38.801 1.00 59.27 60 ASP C O 1
ATOM 2295 N N . LEU C 1 56 ? 7.899 13.986 -40.535 1.00 52.56 61 LEU C N 1
ATOM 2296 C CA . LEU C 1 56 ? 8.622 14.811 -41.493 1.00 54.02 61 LEU C CA 1
ATOM 2297 C C . LEU C 1 56 ? 8.036 16.213 -41.565 1.00 58.25 61 LEU C C 1
ATOM 2298 O O . LEU C 1 56 ? 8.756 17.187 -41.748 1.00 57.13 61 LEU C O 1
ATOM 2303 N N . SER C 1 57 ? 6.722 16.302 -41.426 1.00 62.50 62 SER C N 1
ATOM 2304 C CA . SER C 1 57 ? 6.042 17.585 -41.456 1.00 65.61 62 SER C CA 1
ATOM 2305 C C . SER C 1 57 ? 6.489 18.436 -40.279 1.00 65.28 62 SER C C 1
ATOM 2306 O O . SER C 1 57 ? 6.976 19.531 -40.463 1.00 68.89 62 SER C O 1
ATOM 2309 N N . ASN C 1 58 ? 6.361 17.887 -39.076 1.00 70.75 63 ASN C N 1
ATOM 2310 C CA . ASN C 1 58 ? 6.733 18.567 -37.818 1.00 74.50 63 ASN C CA 1
ATOM 2311 C C . ASN C 1 58 ? 8.156 19.096 -37.698 1.00 70.56 63 ASN C C 1
ATOM 2312 O O . ASN C 1 58 ? 8.374 20.090 -37.037 1.00 74.18 63 ASN C O 1
ATOM 2317 N N . GLY C 1 59 ? 9.128 18.396 -38.270 1.00 64.97 64 GLY C N 1
ATOM 2318 C CA . GLY C 1 59 ? 10.513 18.817 -38.167 1.00 63.07 64 GLY C CA 1
ATOM 2319 C C . GLY C 1 59 ? 11.191 18.417 -36.865 1.00 63.43 64 GLY C C 1
ATOM 2320 O O . GLY C 1 59 ? 12.394 18.605 -36.717 1.00 67.81 64 GLY C O 1
ATOM 2321 N N . GLU C 1 60 ? 10.431 17.890 -35.915 1.00 64.69 65 GLU C N 1
ATOM 2322 C CA . GLU C 1 60 ? 10.993 17.464 -34.649 1.00 69.45 65 GLU C CA 1
ATOM 2323 C C . GLU C 1 60 ? 11.767 16.164 -34.859 1.00 66.25 65 GLU C C 1
ATOM 2324 O O . GLU C 1 60 ? 11.357 15.321 -35.652 1.00 61.10 65 GLU C O 1
ATOM 2330 N N . ILE C 1 61 ? 12.886 16.026 -34.153 1.00 65.53 66 ILE C N 1
ATOM 2331 C CA . ILE C 1 61 ? 13.694 14.836 -34.229 1.00 67.29 66 ILE C CA 1
ATOM 2332 C C . ILE C 1 61 ? 13.227 13.845 -33.174 1.00 74.20 66 ILE C C 1
ATOM 2333 O O . ILE C 1 61 ? 13.185 14.161 -31.995 1.00 74.03 66 ILE C O 1
ATOM 2338 N N . ASN C 1 62 ? 12.902 12.628 -33.618 1.00 52.21 67 ASN C N 1
ATOM 2339 C CA . ASN C 1 62 ? 12.407 11.598 -32.737 1.00 49.34 67 ASN C CA 1
ATOM 2340 C C . ASN C 1 62 ? 13.210 10.330 -32.888 1.00 47.13 67 ASN C C 1
ATOM 2341 O O . ASN C 1 62 ? 13.093 9.628 -33.893 1.00 52.42 67 ASN C O 1
ATOM 2346 N N . SER C 1 63 ? 13.967 9.994 -31.852 1.00 46.88 68 SER C N 1
ATOM 2347 C CA . SER C 1 63 ? 14.830 8.815 -31.874 1.00 46.85 68 SER C CA 1
ATOM 2348 C C . SER C 1 63 ? 14.102 7.471 -32.066 1.00 49.88 68 SER C C 1
ATOM 2349 O O . SER C 1 63 ? 14.714 6.514 -32.548 1.00 54.76 68 SER C O 1
ATOM 2352 N N . ARG C 1 64 ? 12.832 7.380 -31.679 1.00 49.02 69 ARG C N 1
ATOM 2353 C CA . ARG C 1 64 ? 12.072 6.140 -31.886 1.00 49.16 69 ARG C CA 1
ATOM 2354 C C . ARG C 1 64 ? 11.813 5.948 -33.402 1.00 53.35 69 ARG C C 1
ATOM 2355 O O . ARG C 1 64 ? 11.799 4.827 -33.887 1.00 57.15 69 ARG C O 1
ATOM 2363 N N . ILE C 1 65 ? 11.623 7.037 -34.147 1.00 53.08 70 ILE C N 1
ATOM 2364 C CA . ILE C 1 65 ? 11.446 6.930 -35.595 1.00 57.02 70 ILE C CA 1
ATOM 2365 C C . ILE C 1 65 ? 12.771 6.490 -36.174 1.00 55.69 70 ILE C C 1
ATOM 2366 O O . ILE C 1 65 ? 12.846 5.638 -37.064 1.00 65.22 70 ILE C O 1
ATOM 2371 N N . GLN C 1 66 ? 13.823 7.092 -35.663 1.00 54.42 71 GLN C N 1
ATOM 2372 C CA . GLN C 1 66 ? 15.151 6.775 -36.107 1.00 61.65 71 GLN C CA 1
ATOM 2373 C C . GLN C 1 66 ? 15.300 5.252 -35.962 1.00 63.19 71 GLN C C 1
ATOM 2374 O O . GLN C 1 66 ? 15.660 4.548 -36.921 1.00 63.08 71 GLN C O 1
ATOM 2380 N N . GLU C 1 67 ? 14.995 4.750 -34.764 1.00 49.85 72 GLU C N 1
ATOM 2381 C CA . GLU C 1 67 ? 15.111 3.328 -34.478 1.00 48.22 72 GLU C CA 1
ATOM 2382 C C . GLU C 1 67 ? 14.184 2.498 -35.394 1.00 50.84 72 GLU C C 1
ATOM 2383 O O . GLU C 1 67 ? 14.574 1.411 -35.843 1.00 48.98 72 GLU C O 1
ATOM 2389 N N . TYR C 1 68 ? 12.990 3.027 -35.696 1.00 43.90 73 TYR C N 1
ATOM 2390 C CA . TYR C 1 68 ? 12.034 2.350 -36.574 1.00 44.61 73 TYR C CA 1
ATOM 2391 C C . TYR C 1 68 ? 12.651 1.917 -37.903 1.00 47.28 73 TYR C C 1
ATOM 2392 O O . TYR C 1 68 ? 12.373 0.819 -38.398 1.00 52.27 73 TYR C O 1
ATOM 2401 N N . THR C 1 69 ? 13.523 2.742 -38.461 1.00 50.00 74 THR C N 1
ATOM 2402 C CA . THR C 1 69 ? 14.151 2.413 -39.753 1.00 55.00 74 THR C CA 1
ATOM 2403 C C . THR C 1 69 ? 15.154 1.272 -39.661 1.00 52.14 74 THR C C 1
ATOM 2404 O O . THR C 1 69 ? 15.490 0.651 -40.663 1.00 55.16 74 THR C O 1
ATOM 2408 N N . LYS C 1 70 ? 15.646 1.004 -38.459 1.00 48.97 75 LYS C N 1
ATOM 2409 C CA . LYS C 1 70 ? 16.677 -0.007 -38.269 1.00 51.58 75 LYS C CA 1
ATOM 2410 C C . LYS C 1 70 ? 16.149 -1.403 -38.581 1.00 50.70 75 LYS C C 1
ATOM 2411 O O . LYS C 1 70 ? 16.898 -2.261 -39.050 1.00 58.83 75 LYS C O 1
ATOM 2417 N N . HIS C 1 71 ? 14.860 -1.629 -38.350 1.00 43.59 76 HIS C N 1
ATOM 2418 C CA . HIS C 1 71 ? 14.258 -2.940 -38.631 1.00 45.60 76 HIS C CA 1
ATOM 2419 C C . HIS C 1 71 ? 14.404 -3.418 -40.067 1.00 45.11 76 HIS C C 1
ATOM 2420 O O . HIS C 1 71 ? 14.527 -4.621 -40.324 1.00 43.85 76 HIS C O 1
ATOM 2427 N N . PHE C 1 72 ? 14.384 -2.475 -40.995 1.00 43.66 77 PHE C N 1
ATOM 2428 C CA . PHE C 1 72 ? 14.450 -2.808 -42.401 1.00 48.67 77 PHE C CA 1
ATOM 2429 C C . PHE C 1 72 ? 15.825 -3.290 -42.820 1.00 52.46 77 PHE C C 1
ATOM 2430 O O . PHE C 1 72 ? 15.945 -4.241 -43.589 1.00 55.53 77 PHE C O 1
ATOM 2438 N N . ILE C 1 73 ? 16.861 -2.683 -42.264 1.00 53.06 78 ILE C N 1
ATOM 2439 C CA . ILE C 1 73 ? 18.217 -3.128 -42.546 1.00 54.36 78 ILE C CA 1
ATOM 2440 C C . ILE C 1 73 ? 18.358 -4.549 -41.993 1.00 51.22 78 ILE C C 1
ATOM 2441 O O . ILE C 1 73 ? 18.762 -5.453 -42.701 1.00 56.24 78 ILE C O 1
ATOM 2446 N N . GLU C 1 74 ? 18.007 -4.720 -40.722 1.00 49.75 79 GLU C N 1
ATOM 2447 C CA . GLU C 1 74 ? 18.144 -6.002 -39.994 1.00 50.04 79 GLU C CA 1
ATOM 2448 C C . GLU C 1 74 ? 17.404 -7.171 -40.587 1.00 49.71 79 GLU C C 1
ATOM 2449 O O . GLU C 1 74 ? 17.978 -8.240 -40.808 1.00 54.01 79 GLU C O 1
ATOM 2455 N N . ALA C 1 75 ? 16.126 -6.960 -40.856 1.00 49.67 80 ALA C N 1
ATOM 2456 C CA . ALA C 1 75 ? 15.264 -8.024 -41.339 1.00 49.68 80 ALA C CA 1
ATOM 2457 C C . ALA C 1 75 ? 15.198 -8.233 -42.844 1.00 49.01 80 ALA C C 1
ATOM 2458 O O . ALA C 1 75 ? 14.744 -9.269 -43.278 1.00 51.78 80 ALA C O 1
ATOM 2460 N N . ILE C 1 76 ? 15.621 -7.263 -43.647 1.00 51.19 81 ILE C N 1
ATOM 2461 C CA . ILE C 1 76 ? 15.567 -7.417 -45.114 1.00 51.84 81 ILE C CA 1
ATOM 2462 C C . ILE C 1 76 ? 16.988 -7.489 -45.658 1.00 55.25 81 ILE C C 1
ATOM 2463 O O . ILE C 1 76 ? 17.751 -6.532 -45.574 1.00 60.14 81 ILE C O 1
ATOM 2468 N N . ASN C 1 77 ? 17.331 -8.638 -46.216 1.00 68.15 82 ASN C N 1
ATOM 2469 C CA . ASN C 1 77 ? 18.670 -8.889 -46.726 1.00 70.96 82 ASN C CA 1
ATOM 2470 C C . ASN C 1 77 ? 19.090 -7.941 -47.830 1.00 64.65 82 ASN C C 1
ATOM 2471 O O . ASN C 1 77 ? 20.206 -7.430 -47.820 1.00 70.30 82 ASN C O 1
ATOM 2476 N N . ASP C 1 78 ? 18.195 -7.680 -48.774 1.00 64.57 83 ASP C N 1
ATOM 2477 C CA . ASP C 1 78 ? 18.523 -6.804 -49.905 1.00 65.21 83 ASP C CA 1
ATOM 2478 C C . ASP C 1 78 ? 18.536 -5.313 -49.612 1.00 61.72 83 ASP C C 1
ATOM 2479 O O . ASP C 1 78 ? 18.772 -4.519 -50.521 1.00 66.72 83 ASP C O 1
ATOM 2484 N N . VAL C 1 79 ? 18.292 -4.914 -48.368 1.00 59.65 84 VAL C N 1
ATOM 2485 C CA . VAL C 1 79 ? 18.315 -3.506 -48.027 1.00 56.52 84 VAL C CA 1
ATOM 2486 C C . VAL C 1 79 ? 19.556 -3.190 -47.222 1.00 57.37 84 VAL C C 1
ATOM 2487 O O . VAL C 1 79 ? 19.630 -3.513 -46.044 1.00 67.00 84 VAL C O 1
ATOM 2491 N N . ASP C 1 80 ? 20.522 -2.531 -47.856 1.00 58.71 85 ASP C N 1
ATOM 2492 C CA . ASP C 1 80 ? 21.780 -2.170 -47.201 1.00 56.36 85 ASP C CA 1
ATOM 2493 C C . ASP C 1 80 ? 21.772 -0.745 -46.718 1.00 52.87 85 ASP C C 1
ATOM 2494 O O . ASP C 1 80 ? 22.622 -0.342 -45.931 1.00 59.31 85 ASP C O 1
ATOM 2499 N N . ILE C 1 81 ? 20.842 0.049 -47.220 1.00 54.06 86 ILE C N 1
ATOM 2500 C CA . ILE C 1 81 ? 20.782 1.449 -46.834 1.00 55.76 86 ILE C CA 1
ATOM 2501 C C . ILE C 1 81 ? 19.367 1.991 -46.899 1.00 54.60 86 ILE C C 1
ATOM 2502 O O . ILE C 1 81 ? 18.597 1.677 -47.818 1.00 52.18 86 ILE C O 1
ATOM 2507 N N . ILE C 1 82 ? 19.045 2.826 -45.923 1.00 48.42 87 ILE C N 1
ATOM 2508 C CA . ILE C 1 82 ? 17.741 3.436 -45.844 1.00 50.71 87 ILE C CA 1
ATOM 2509 C C . ILE C 1 82 ? 17.927 4.866 -45.360 1.00 46.40 87 ILE C C 1
ATOM 2510 O O . ILE C 1 82 ? 18.616 5.129 -44.376 1.00 42.70 87 ILE C O 1
ATOM 2515 N N . VAL C 1 83 ? 17.357 5.798 -46.099 1.00 46.38 88 VAL C N 1
ATOM 2516 C CA . VAL C 1 83 ? 17.460 7.186 -45.758 1.00 47.21 88 VAL C CA 1
ATOM 2517 C C . VAL C 1 83 ? 16.098 7.828 -45.800 1.00 48.62 88 VAL C C 1
ATOM 2518 O O . VAL C 1 83 ? 15.322 7.598 -46.715 1.00 51.77 88 VAL C O 1
ATOM 2522 N N . VAL C 1 84 ? 15.820 8.629 -44.786 1.00 45.54 89 VAL C N 1
ATOM 2523 C CA . VAL C 1 84 ? 14.583 9.350 -44.695 1.00 46.85 89 VAL C CA 1
ATOM 2524 C C . VAL C 1 84 ? 14.972 10.796 -44.558 1.00 48.79 89 VAL C C 1
ATOM 2525 O O . VAL C 1 84 ? 15.669 11.185 -43.617 1.00 49.71 89 VAL C O 1
ATOM 2529 N N . ALA C 1 85 ? 14.523 11.594 -45.504 1.00 47.70 90 ALA C N 1
ATOM 2530 C CA . ALA C 1 85 ? 14.846 12.982 -45.497 1.00 51.09 90 ALA C CA 1
ATOM 2531 C C . ALA C 1 85 ? 13.601 13.841 -45.550 1.00 51.74 90 ALA C C 1
ATOM 2532 O O . ALA C 1 85 ? 12.599 13.477 -46.162 1.00 52.34 90 ALA C O 1
ATOM 2534 N N . ASP C 1 86 ? 13.678 14.994 -44.901 1.00 54.17 91 ASP C N 1
ATOM 2535 C CA . ASP C 1 86 ? 12.609 15.982 -44.977 1.00 54.33 91 ASP C CA 1
ATOM 2536 C C . ASP C 1 86 ? 13.095 16.996 -46.018 1.00 54.92 91 ASP C C 1
ATOM 2537 O O . ASP C 1 86 ? 14.129 16.777 -46.670 1.00 63.06 91 ASP C O 1
ATOM 2550 N N . ARG C 1 88 ? 14.580 19.714 -45.688 1.00 58.17 93 ARG C N 1
ATOM 2551 C CA . ARG C 1 88 ? 15.876 20.336 -45.377 1.00 54.38 93 ARG C CA 1
ATOM 2552 C C . ARG C 1 88 ? 17.013 19.361 -45.729 1.00 53.18 93 ARG C C 1
ATOM 2553 O O . ARG C 1 88 ? 18.090 19.768 -46.125 1.00 62.57 93 ARG C O 1
ATOM 2561 N N . GLY C 1 89 ? 16.782 18.078 -45.549 1.00 51.92 94 GLY C N 1
ATOM 2562 C CA . GLY C 1 89 ? 17.812 17.096 -45.841 1.00 51.44 94 GLY C CA 1
ATOM 2563 C C . GLY C 1 89 ? 17.623 15.805 -45.082 1.00 48.03 94 GLY C C 1
ATOM 2564 O O . GLY C 1 89 ? 16.574 15.566 -44.480 1.00 52.06 94 GLY C O 1
ATOM 2565 N N . VAL C 1 90 ? 18.646 14.972 -45.126 1.00 46.98 95 VAL C N 1
ATOM 2566 C CA . VAL C 1 90 ? 18.624 13.702 -44.438 1.00 51.58 95 VAL C CA 1
ATOM 2567 C C . VAL C 1 90 ? 18.304 13.925 -42.965 1.00 47.79 95 VAL C C 1
ATOM 2568 O O . VAL C 1 90 ? 18.956 14.714 -42.305 1.00 51.08 95 VAL C O 1
ATOM 2572 N N . LYS C 1 91 ? 17.303 13.209 -42.464 1.00 46.85 96 LYS C N 1
ATOM 2573 C CA . LYS C 1 91 ? 16.871 13.338 -41.086 1.00 46.76 96 LYS C CA 1
ATOM 2574 C C . LYS C 1 91 ? 17.210 12.063 -40.330 1.00 41.41 96 LYS C C 1
ATOM 2575 O O . LYS C 1 91 ? 17.822 12.117 -39.282 1.00 50.44 96 LYS C O 1
ATOM 2581 N N . TYR C 1 92 ? 16.768 10.927 -40.842 1.00 67.99 97 TYR C N 1
ATOM 2582 C CA . TYR C 1 92 ? 17.055 9.654 -40.223 1.00 63.62 97 TYR C CA 1
ATOM 2583 C C . TYR C 1 92 ? 17.813 8.835 -41.247 1.00 65.19 97 TYR C C 1
ATOM 2584 O O . TYR C 1 92 ? 17.682 9.048 -42.454 1.00 66.46 97 TYR C O 1
ATOM 2593 N N . SER C 1 93 ? 18.604 7.887 -40.769 1.00 66.89 98 SER C N 1
ATOM 2594 C CA . SER C 1 93 ? 19.383 7.042 -41.663 1.00 66.93 98 SER C CA 1
ATOM 2595 C C . SER C 1 93 ? 19.964 5.822 -40.980 1.00 60.80 98 SER C C 1
ATOM 2596 O O . SER C 1 93 ? 20.394 5.899 -39.842 1.00 58.59 98 SER C O 1
ATOM 2599 N N . HIS C 1 94 ? 19.963 4.701 -41.688 1.00 59.34 99 HIS C N 1
ATOM 2600 C CA . HIS C 1 94 ? 20.576 3.475 -41.201 1.00 60.71 99 HIS C CA 1
ATOM 2601 C C . HIS C 1 94 ? 21.197 2.714 -42.341 1.00 58.50 99 HIS C C 1
ATOM 2602 O O . HIS C 1 94 ? 20.702 2.721 -43.447 1.00 56.31 99 HIS C O 1
ATOM 2609 N N . LEU C 1 95 ? 22.321 2.078 -42.051 1.00 60.71 100 LEU C N 1
ATOM 2610 C CA . LEU C 1 95 ? 23.075 1.320 -43.039 1.00 59.75 100 LEU C CA 1
ATOM 2611 C C . LEU C 1 95 ? 23.471 -0.014 -42.490 1.00 59.66 100 LEU C C 1
ATOM 2612 O O . LEU C 1 95 ? 23.581 -0.183 -41.263 1.00 58.30 100 LEU C O 1
ATOM 2617 N N . ASP C 1 96 ? 23.716 -0.967 -43.389 1.00 61.29 101 ASP C N 1
ATOM 2618 C CA . ASP C 1 96 ? 24.223 -2.281 -42.975 1.00 60.53 101 ASP C CA 1
ATOM 2619 C C . ASP C 1 96 ? 25.708 -2.018 -42.773 1.00 60.37 101 ASP C C 1
ATOM 2620 O O . ASP C 1 96 ? 26.489 -1.995 -43.712 1.00 58.19 101 ASP C O 1
ATOM 2625 N N . GLU C 1 97 ? 26.058 -1.772 -41.520 1.00 63.55 102 GLU C N 1
ATOM 2626 C CA . GLU C 1 97 ? 27.401 -1.384 -41.139 1.00 66.79 102 GLU C CA 1
ATOM 2627 C C . GLU C 1 97 ? 28.508 -2.310 -41.608 1.00 68.67 102 GLU C C 1
ATOM 2628 O O . GLU C 1 97 ? 29.579 -1.833 -41.979 1.00 71.44 102 GLU C O 1
ATOM 2634 N N . LYS C 1 98 ? 28.271 -3.616 -41.618 1.00 69.72 103 LYS C N 1
ATOM 2635 C CA . LYS C 1 98 ? 29.291 -4.527 -42.117 1.00 72.85 103 LYS C CA 1
ATOM 2636 C C . LYS C 1 98 ? 29.449 -4.325 -43.612 1.00 70.91 103 LYS C C 1
ATOM 2637 O O . LYS C 1 98 ? 30.556 -4.107 -44.084 1.00 68.96 103 LYS C O 1
ATOM 2643 N N . GLN C 1 99 ? 28.336 -4.392 -44.343 1.00 67.87 104 GLN C N 1
ATOM 2644 C CA . GLN C 1 99 ? 28.360 -4.233 -45.780 1.00 69.22 104 GLN C CA 1
ATOM 2645 C C . GLN C 1 99 ? 29.031 -2.942 -46.194 1.00 68.54 104 GLN C C 1
ATOM 2646 O O . GLN C 1 99 ? 29.998 -2.955 -46.931 1.00 70.78 104 GLN C O 1
ATOM 2652 N N . ILE C 1 100 ? 28.552 -1.820 -45.679 1.00 69.35 105 ILE C N 1
ATOM 2653 C CA . ILE C 1 100 ? 29.098 -0.526 -46.086 1.00 69.57 105 ILE C CA 1
ATOM 2654 C C . ILE C 1 100 ? 30.513 -0.311 -45.569 1.00 69.73 105 ILE C C 1
ATOM 2655 O O . ILE C 1 100 ? 31.341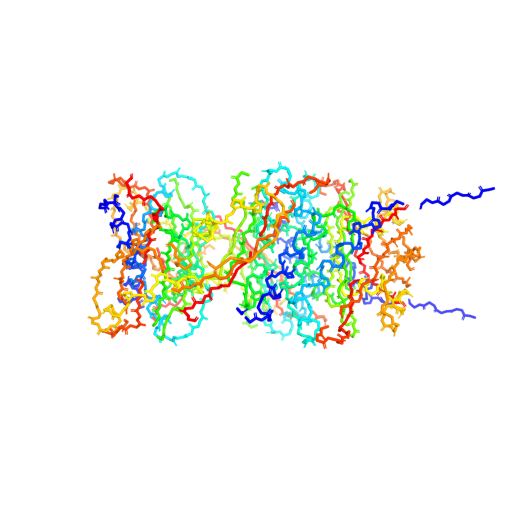 0.300 -46.241 1.00 70.73 105 ILE C O 1
ATOM 2660 N N . GLY C 1 101 ? 30.804 -0.817 -44.384 1.00 69.10 106 GLY C N 1
ATOM 2661 C CA . GLY C 1 101 ? 32.151 -0.674 -43.836 1.00 72.50 106 GLY C CA 1
ATOM 2662 C C . GLY C 1 101 ? 33.213 -1.180 -44.796 1.00 75.36 106 GLY C C 1
ATOM 2663 O O . GLY C 1 101 ? 34.214 -0.522 -45.021 1.00 72.91 106 GLY C O 1
ATOM 2664 N N . GLN C 1 102 ? 32.973 -2.350 -45.386 1.00 82.76 107 GLN C N 1
ATOM 2665 C CA . GLN C 1 102 ? 33.926 -2.961 -46.326 1.00 88.33 107 GLN C CA 1
ATOM 2666 C C . GLN C 1 102 ? 34.279 -2.047 -47.478 1.00 83.97 107 GLN C C 1
ATOM 2667 O O . GLN C 1 102 ? 35.410 -2.062 -47.965 1.00 86.84 107 GLN C O 1
ATOM 2673 N N . VAL C 1 103 ? 33.308 -1.258 -47.912 1.00 81.75 108 VAL C N 1
ATOM 2674 C CA . VAL C 1 103 ? 33.515 -0.307 -48.986 1.00 84.06 108 VAL C CA 1
ATOM 2675 C C . VAL C 1 103 ? 34.700 0.604 -48.685 1.00 81.13 108 VAL C C 1
ATOM 2676 O O . VAL C 1 103 ? 35.551 0.839 -49.536 1.00 85.60 108 VAL C O 1
ATOM 2680 N N . PHE C 1 104 ? 34.746 1.104 -47.459 1.00 77.11 109 PHE C N 1
ATOM 2681 C CA . PHE C 1 104 ? 35.794 2.027 -47.035 1.00 76.94 109 PHE C CA 1
ATOM 2682 C C . PHE C 1 104 ? 37.097 1.380 -46.597 1.00 77.76 109 PHE C C 1
ATOM 2683 O O . PHE C 1 104 ? 38.077 2.074 -46.348 1.00 85.42 109 PHE C O 1
ATOM 2691 N N . VAL C 1 105 ? 37.127 0.062 -46.526 1.00 98.98 110 VAL C N 1
ATOM 2692 C CA . VAL C 1 105 ? 38.331 -0.634 -46.112 1.00 95.16 110 VAL C CA 1
ATOM 2693 C C . VAL C 1 105 ? 39.046 -1.258 -47.288 1.00 99.84 110 VAL C C 1
ATOM 2694 O O . VAL C 1 105 ? 40.166 -0.887 -47.623 1.00 104.59 110 VAL C O 1
ATOM 2698 N N . ASN C 1 106 ? 38.384 -2.215 -47.913 1.00 107.14 111 ASN C N 1
ATOM 2699 C CA . ASN C 1 106 ? 38.940 -2.948 -49.051 1.00 113.32 111 ASN C CA 1
ATOM 2700 C C . ASN C 1 106 ? 40.204 -2.394 -49.741 1.00 113.53 111 ASN C C 1
ATOM 2701 O O . ASN C 1 106 ? 41.226 -3.092 -49.933 1.00 115.13 111 ASN C O 1
ATOM 2706 N N . GLU C 1 107 ? 40.125 -1.131 -50.105 1.00 116.39 112 GLU C N 1
ATOM 2707 C CA . GLU C 1 107 ? 41.201 -0.476 -50.821 1.00 117.95 112 GLU C CA 1
ATOM 2708 C C . GLU C 1 107 ? 42.354 0.022 -49.948 1.00 107.19 112 GLU C C 1
ATOM 2709 O O . GLU C 1 107 ? 42.118 0.702 -48.969 1.00 103.12 112 GLU C O 1
ATOM 2715 N N . ASP C 1 108 ? 43.592 -0.306 -50.323 1.00 107.56 113 ASP C N 1
ATOM 2716 C CA . ASP C 1 108 ? 44.808 0.158 -49.643 1.00 96.57 113 ASP C CA 1
ATOM 2717 C C . ASP C 1 108 ? 45.045 -0.450 -48.260 1.00 93.70 113 ASP C C 1
ATOM 2718 O O . ASP C 1 108 ? 45.761 0.115 -47.424 1.00 88.14 113 ASP C O 1
ATOM 2723 N N . LYS C 1 109 ? 44.447 -1.607 -48.016 1.00 105.04 114 LYS C N 1
ATOM 2724 C CA . LYS C 1 109 ? 44.631 -2.300 -46.747 1.00 107.21 114 LYS C CA 1
ATOM 2725 C C . LYS C 1 109 ? 45.868 -3.194 -46.802 1.00 107.27 114 LYS C C 1
ATOM 2726 O O . LYS C 1 109 ? 46.418 -3.575 -45.767 1.00 102.81 114 LYS C O 1
ATOM 2732 N N . LYS C 1 110 ? 46.304 -3.517 -48.015 1.00 110.91 115 LYS C N 1
ATOM 2733 C CA . LYS C 1 110 ? 47.448 -4.405 -48.210 1.00 115.18 115 LYS C CA 1
ATOM 2734 C C . LYS C 1 110 ? 48.679 -4.022 -47.386 1.00 110.17 115 LYS C C 1
ATOM 2735 O O . LYS C 1 110 ? 49.209 -4.833 -46.650 1.00 107.53 115 LYS C O 1
ATOM 2741 N N . GLU C 1 111 ? 49.134 -2.788 -47.510 1.00 108.78 116 GLU C N 1
ATOM 2742 C CA . GLU C 1 111 ? 50.314 -2.342 -46.776 1.00 111.52 116 GLU C CA 1
ATOM 2743 C C . GLU C 1 111 ? 50.335 -2.613 -45.263 1.00 110.95 116 GLU C C 1
ATOM 2744 O O . GLU C 1 111 ? 51.266 -3.243 -44.770 1.00 107.06 116 GLU C O 1
ATOM 2750 N N . VAL C 1 112 ? 49.344 -2.105 -44.529 1.00 102.60 117 VAL C N 1
ATOM 2751 C CA . VAL C 1 112 ? 49.297 -2.304 -43.078 1.00 95.11 117 VAL C CA 1
ATOM 2752 C C . VAL C 1 112 ? 49.243 -3.783 -42.738 1.00 99.57 117 VAL C C 1
ATOM 2753 O O . VAL C 1 112 ? 49.884 -4.221 -41.783 1.00 101.15 117 VAL C O 1
ATOM 2757 N N . LEU C 1 113 ? 48.484 -4.549 -43.525 1.00 102.37 118 LEU C N 1
ATOM 2758 C CA . LEU C 1 113 ? 48.357 -5.995 -43.302 1.00 104.54 118 LEU C CA 1
ATOM 2759 C C . LEU C 1 113 ? 49.634 -6.778 -43.550 1.00 111.22 118 LEU C C 1
ATOM 2760 O O . LEU C 1 113 ? 49.901 -7.757 -42.854 1.00 123.11 118 LEU C O 1
ATOM 2765 N N . THR C 1 114 ? 50.408 -6.370 -44.549 1.00 109.95 119 THR C N 1
ATOM 2766 C CA . THR C 1 114 ? 51.620 -7.117 -44.901 1.00 115.24 119 THR C CA 1
ATOM 2767 C C . THR C 1 114 ? 52.897 -6.608 -44.226 1.00 113.11 119 THR C C 1
ATOM 2768 O O . THR C 1 114 ? 53.795 -7.391 -43.965 1.00 121.40 119 THR C O 1
ATOM 2772 N N . GLN C 1 115 ? 53.008 -5.305 -44.015 1.00 133.49 120 GLN C N 1
ATOM 2773 C CA . GLN C 1 115 ? 54.090 -4.767 -43.210 1.00 129.43 120 GLN C CA 1
ATOM 2774 C C . GLN C 1 115 ? 53.334 -4.459 -41.957 1.00 125.38 120 GLN C C 1
ATOM 2775 O O . GLN C 1 115 ? 52.272 -5.028 -41.743 1.00 131.53 120 GLN C O 1
ATOM 2781 N N . GLY C 1 116 ? 53.900 -3.630 -41.096 1.00 117.11 121 GLY C N 1
ATOM 2782 C CA . GLY C 1 116 ? 53.186 -3.149 -39.925 1.00 109.60 121 GLY C CA 1
ATOM 2783 C C . GLY C 1 116 ? 53.307 -1.670 -40.068 1.00 100.96 121 GLY C C 1
ATOM 2784 O O . GLY C 1 116 ? 53.716 -0.977 -39.155 1.00 97.51 121 GLY C O 1
ATOM 2785 N N . SER C 1 117 ? 52.906 -1.179 -41.229 1.00 96.80 122 SER C N 1
ATOM 2786 C CA . SER C 1 117 ? 53.073 0.215 -41.510 1.00 92.67 122 SER C CA 1
ATOM 2787 C C . SER C 1 117 ? 51.833 1.012 -41.163 1.00 88.27 122 SER C C 1
ATOM 2788 O O . SER C 1 117 ? 50.726 0.612 -41.520 1.00 85.93 122 SER C O 1
ATOM 2791 N N . SER C 1 118 ? 52.027 2.086 -40.397 1.00 84.97 123 SER C N 1
ATOM 2792 C CA . SER C 1 118 ? 50.962 3.024 -40.082 1.00 81.56 123 SER C CA 1
ATOM 2793 C C . SER C 1 118 ? 51.008 4.128 -41.144 1.00 80.35 123 SER C C 1
ATOM 2794 O O . SER C 1 118 ? 52.095 4.584 -41.520 1.00 83.17 123 SER C O 1
ATOM 2797 N N . TYR C 1 119 ? 49.851 4.548 -41.653 1.00 78.42 124 TYR C N 1
ATOM 2798 C CA . TYR C 1 119 ? 49.822 5.577 -42.707 1.00 78.55 124 TYR C CA 1
ATOM 2799 C C . TYR C 1 119 ? 48.455 6.160 -43.004 1.00 76.70 124 TYR C C 1
ATOM 2800 O O . TYR C 1 119 ? 47.436 5.636 -42.569 1.00 75.60 124 TYR C O 1
ATOM 2809 N N . TYR C 1 120 ? 48.465 7.245 -43.774 1.00 77.91 125 TYR C N 1
ATOM 2810 C CA . TYR C 1 120 ? 47.256 7.912 -44.227 1.00 77.70 125 TYR C CA 1
ATOM 2811 C C . TYR C 1 120 ? 46.974 7.541 -45.672 1.00 78.80 125 TYR C C 1
ATOM 2812 O O . TYR C 1 120 ? 47.899 7.383 -46.470 1.00 79.59 125 TYR C O 1
ATOM 2821 N N . SER C 1 121 ? 45.702 7.402 -46.021 1.00 79.42 126 SER C N 1
ATOM 2822 C CA . SER C 1 121 ? 45.347 7.155 -47.423 1.00 82.72 126 SER C CA 1
ATOM 2823 C C . SER C 1 121 ? 44.032 7.794 -47.806 1.00 82.94 126 SER C C 1
ATOM 2824 O O . SER C 1 121 ? 43.015 7.589 -47.153 1.00 83.79 126 SER C O 1
ATOM 2827 N N . LEU C 1 122 ? 44.086 8.588 -48.868 1.00 86.27 127 LEU C N 1
ATOM 2828 C CA . LEU C 1 122 ? 42.921 9.266 -49.400 1.00 88.68 127 LEU C CA 1
ATOM 2829 C C . LEU C 1 122 ? 42.259 8.406 -50.434 1.00 88.28 127 LEU C C 1
ATOM 2830 O O . LEU C 1 122 ? 42.877 8.005 -51.414 1.00 92.65 127 LEU C O 1
ATOM 2843 N N . LYS C 1 124 ? 39.189 8.354 -53.083 1.00 91.91 129 LYS C N 1
ATOM 2844 C CA . LYS C 1 124 ? 38.144 9.098 -53.832 1.00 96.50 129 LYS C CA 1
ATOM 2845 C C . LYS C 1 124 ? 37.642 8.248 -54.993 1.00 96.43 129 LYS C C 1
ATOM 2846 O O . LYS C 1 124 ? 38.366 8.085 -55.944 1.00 101.46 129 LYS C O 1
ATOM 2852 N N . GLY C 1 125 ? 36.406 7.779 -55.000 1.00 96.68 130 GLY C N 1
ATOM 2853 C CA . GLY C 1 125 ? 35.438 8.032 -53.991 1.00 95.33 130 GLY C CA 1
ATOM 2854 C C . GLY C 1 125 ? 35.260 6.674 -53.385 1.00 93.56 130 GLY C C 1
ATOM 2855 O O . GLY C 1 125 ? 35.734 6.403 -52.303 1.00 90.97 130 GLY C O 1
ATOM 2856 N N . SER C 1 126 ? 34.614 5.802 -54.147 1.00 94.56 131 SER C N 1
ATOM 2857 C CA . SER C 1 126 ? 34.337 4.450 -53.714 1.00 94.55 131 SER C CA 1
ATOM 2858 C C . SER C 1 126 ? 34.305 3.431 -54.829 1.00 95.79 131 SER C C 1
ATOM 2859 O O . SER C 1 126 ? 34.108 3.782 -55.982 1.00 97.28 131 SER C O 1
ATOM 2870 N N . GLY C 1 128 ? 32.649 -0.200 -56.491 1.00 77.86 133 GLY C N 1
ATOM 2871 C CA . GLY C 1 128 ? 31.347 -0.821 -56.596 1.00 75.21 133 GLY C CA 1
ATOM 2872 C C . GLY C 1 128 ? 30.243 0.100 -57.068 1.00 76.11 133 GLY C C 1
ATOM 2873 O O . GLY C 1 128 ? 30.491 1.200 -57.538 1.00 79.96 133 GLY C O 1
ATOM 2874 N N . GLU C 1 129 ? 29.010 -0.367 -56.932 1.00 73.82 134 GLU C N 1
ATOM 2875 C CA . GLU C 1 129 ? 27.838 0.381 -57.365 1.00 74.62 134 GLU C CA 1
ATOM 2876 C C . GLU C 1 129 ? 26.689 0.148 -56.376 1.00 69.61 134 GLU C C 1
ATOM 2877 O O . GLU C 1 129 ? 26.636 -0.880 -55.687 1.00 66.87 134 GLU C O 1
ATOM 2883 N N . THR C 1 130 ? 25.788 1.117 -56.287 1.00 68.05 135 THR C N 1
ATOM 2884 C CA . THR C 1 130 ? 24.671 1.016 -55.371 1.00 64.66 135 THR C CA 1
ATOM 2885 C C . THR C 1 130 ? 23.351 1.397 -56.061 1.00 64.79 135 THR C C 1
ATOM 2886 O O . THR C 1 130 ? 23.204 2.478 -56.614 1.00 65.99 135 THR C O 1
ATOM 2890 N N . LEU C 1 131 ? 22.406 0.459 -56.047 1.00 63.86 136 LEU C N 1
ATOM 2891 C CA . LEU C 1 131 ? 21.103 0.663 -56.664 1.00 64.90 136 LEU C CA 1
ATOM 2892 C C . LEU C 1 131 ? 20.162 1.266 -55.664 1.00 62.72 136 LEU C C 1
ATOM 2893 O O . LEU C 1 131 ? 19.942 0.686 -54.602 1.00 61.18 136 LEU C O 1
ATOM 2898 N N . ARG C 1 132 ? 19.584 2.417 -55.999 1.00 63.34 137 ARG C N 1
ATOM 2899 C CA . ARG C 1 132 ? 18.670 3.080 -55.077 1.00 62.10 137 ARG C CA 1
ATOM 2900 C C . ARG C 1 132 ? 17.305 3.345 -55.676 1.00 62.89 137 ARG C C 1
ATOM 2901 O O . ARG C 1 132 ? 17.160 3.443 -56.889 1.00 65.21 137 ARG C O 1
ATOM 2909 N N . TRP C 1 133 ? 16.323 3.506 -54.804 1.00 61.85 138 TRP C N 1
ATOM 2910 C CA . TRP C 1 133 ? 14.969 3.854 -55.198 1.00 62.97 138 TRP C CA 1
ATOM 2911 C C . TRP C 1 133 ? 14.526 5.031 -54.368 1.00 63.00 138 TRP C C 1
ATOM 2912 O O . TRP C 1 133 ? 14.601 4.983 -53.140 1.00 62.60 138 TRP C O 1
ATOM 2923 N N . PHE C 1 134 ? 14.070 6.084 -55.031 1.00 64.98 139 PHE C N 1
ATOM 2924 C CA . PHE C 1 134 ? 13.612 7.292 -54.348 1.00 66.55 139 PHE C CA 1
ATOM 2925 C C . PHE C 1 134 ? 12.107 7.374 -54.372 1.00 69.30 139 PHE C C 1
ATOM 2926 O O . PHE C 1 134 ? 11.476 7.209 -55.409 1.00 70.17 139 PHE C O 1
ATOM 2934 N N . GLN C 1 135 ? 11.543 7.643 -53.208 1.00 74.67 140 GLN C N 1
ATOM 2935 C CA . GLN C 1 135 ? 10.113 7.685 -53.013 1.00 81.14 140 GLN C CA 1
ATOM 2936 C C . GLN C 1 135 ? 9.764 8.944 -52.241 1.00 87.19 140 GLN C C 1
ATOM 2937 O O . GLN C 1 135 ? 10.221 9.116 -51.125 1.00 88.78 140 GLN C O 1
ATOM 2943 N N . PRO C 1 136 ? 8.947 9.830 -52.823 1.00 52.00 141 PRO C N 1
ATOM 2944 C CA . PRO C 1 136 ? 8.554 11.020 -52.089 1.00 49.04 141 PRO C CA 1
ATOM 2945 C C . PRO C 1 136 ? 7.605 10.670 -50.948 1.00 48.23 141 PRO C C 1
ATOM 2946 O O . PRO C 1 136 ? 7.031 9.588 -50.945 1.00 53.04 141 PRO C O 1
ATOM 2950 N N . VAL C 1 137 ? 7.468 11.575 -49.981 1.00 51.55 142 VAL C N 1
ATOM 2951 C CA . VAL C 1 137 ? 6.560 11.390 -48.852 1.00 45.70 142 VAL C CA 1
ATOM 2952 C C . VAL C 1 137 ? 5.609 12.570 -48.789 1.00 51.06 142 VAL C C 1
ATOM 2953 O O . VAL C 1 137 ? 6.036 13.731 -48.853 1.00 56.82 142 VAL C O 1
ATOM 2965 N N . TYR C 1 139 ? 2.035 14.494 -47.018 1.00 64.35 144 TYR C N 1
ATOM 2966 C CA . TYR C 1 139 ? 1.188 14.654 -45.845 1.00 63.15 144 TYR C CA 1
ATOM 2967 C C . TYR C 1 139 ? 0.149 15.713 -46.157 1.00 65.86 144 TYR C C 1
ATOM 2968 O O . TYR C 1 139 ? 0.486 16.819 -46.586 1.00 65.40 144 TYR C O 1
ATOM 2977 N N . ASN C 1 140 ? -1.117 15.367 -45.966 1.00 73.22 145 ASN C N 1
ATOM 2978 C CA . ASN C 1 140 ? -2.201 16.291 -46.246 1.00 77.15 145 ASN C CA 1
ATOM 2979 C C . ASN C 1 140 ? -2.061 16.929 -47.618 1.00 75.95 145 ASN C C 1
ATOM 2980 O O . ASN C 1 140 ? -2.262 18.137 -47.779 1.00 71.69 145 ASN C O 1
ATOM 2985 N N . GLY C 1 141 ? -1.678 16.122 -48.599 1.00 73.93 146 GLY C N 1
ATOM 2986 C CA . GLY C 1 141 ? -1.546 16.602 -49.966 1.00 81.66 146 GLY C CA 1
ATOM 2987 C C . GLY C 1 141 ? -0.241 17.272 -50.371 1.00 84.22 146 GLY C C 1
ATOM 2988 O O . GLY C 1 141 ? 0.022 17.395 -51.569 1.00 87.01 146 GLY C O 1
ATOM 2989 N N . LYS C 1 142 ? 0.574 17.709 -49.408 1.00 77.43 147 LYS C N 1
ATOM 2990 C CA . LYS C 1 142 ? 1.856 18.342 -49.740 1.00 77.11 147 LYS C CA 1
ATOM 2991 C C . LYS C 1 142 ? 3.041 17.416 -49.464 1.00 69.42 147 LYS C C 1
ATOM 2992 O O . LYS C 1 142 ? 3.009 16.615 -48.535 1.00 69.59 147 LYS C O 1
ATOM 2998 N N . GLN C 1 143 ? 4.076 17.528 -50.288 1.00 55.88 148 GLN 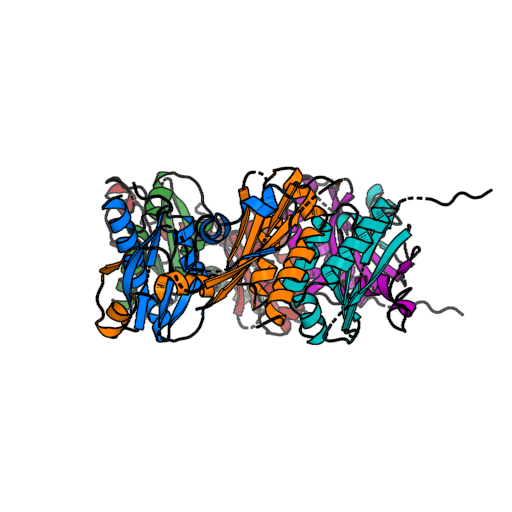C N 1
ATOM 2999 C CA . GLN C 1 143 ? 5.260 16.715 -50.130 1.00 53.02 148 GLN C CA 1
ATOM 3000 C C . GLN C 1 143 ? 6.084 17.239 -48.971 1.00 55.31 148 GLN C C 1
ATOM 3001 O O . GLN C 1 143 ? 6.467 18.415 -48.963 1.00 55.75 148 GLN C O 1
ATOM 3007 N N . VAL C 1 144 ? 6.405 16.353 -48.024 1.00 50.88 149 VAL C N 1
ATOM 3008 C CA . VAL C 1 144 ? 7.179 16.737 -46.845 1.00 49.28 149 VAL C CA 1
ATOM 3009 C C . VAL C 1 144 ? 8.589 16.165 -46.805 1.00 47.53 149 VAL C C 1
ATOM 3010 O O . VAL C 1 144 ? 9.349 16.448 -45.884 1.00 50.32 149 VAL C O 1
ATOM 3014 N N . GLY C 1 145 ? 8.947 15.374 -47.800 1.00 48.16 150 GLY C N 1
ATOM 3015 C CA . GLY C 1 145 ? 10.279 14.780 -47.845 1.00 48.43 150 GLY C CA 1
ATOM 3016 C C . GLY C 1 145 ? 10.340 13.611 -48.807 1.00 43.92 150 GLY C C 1
ATOM 3017 O O . GLY C 1 145 ? 9.567 13.535 -49.767 1.00 47.35 150 GLY C O 1
ATOM 3018 N N . PHE C 1 146 ? 11.279 12.714 -48.569 1.00 41.12 151 PHE C N 1
ATOM 3019 C CA . PHE C 1 146 ? 11.422 11.541 -49.419 1.00 44.03 151 PHE C CA 1
ATOM 3020 C C . PHE C 1 146 ? 12.122 10.426 -48.679 1.00 44.91 151 PHE C C 1
ATOM 3021 O O . PHE C 1 146 ? 12.724 10.638 -47.625 1.00 46.83 151 PHE C O 1
ATOM 3029 N N A ILE C 1 147 ? 12.043 9.227 -49.240 0.60 47.77 152 ILE C N 1
ATOM 3030 N N B ILE C 1 147 ? 12.048 9.226 -49.244 0.40 44.62 152 ILE C N 1
ATOM 3031 C CA A ILE C 1 147 ? 12.686 8.074 -48.645 0.60 50.65 152 ILE C CA 1
ATOM 3032 C CA B ILE C 1 147 ? 12.676 8.059 -48.657 0.40 45.04 152 ILE C CA 1
ATOM 3033 C C A ILE C 1 147 ? 13.497 7.396 -49.719 0.60 46.59 152 ILE C C 1
ATOM 3034 C C B ILE C 1 147 ? 13.495 7.392 -49.721 0.40 44.62 152 ILE C C 1
ATOM 3035 O O A ILE C 1 147 ? 13.031 7.230 -50.825 0.60 46.45 152 ILE C O 1
ATOM 3036 O O B ILE C 1 147 ? 13.030 7.226 -50.827 0.40 44.92 152 ILE C O 1
ATOM 3053 N N . VAL C 1 149 ? 15.898 4.011 -50.593 1.00 48.01 154 VAL C N 1
ATOM 3054 C CA . VAL C 1 149 ? 16.218 2.661 -50.143 1.00 47.06 154 VAL C CA 1
ATOM 3055 C C . VAL C 1 149 ? 17.146 2.055 -51.174 1.00 45.73 154 VAL C C 1
ATOM 3056 O O . VAL C 1 149 ? 16.901 2.185 -52.365 1.00 49.73 154 VAL C O 1
ATOM 3060 N N . GLY C 1 150 ? 18.229 1.419 -50.732 1.00 45.32 155 GLY C N 1
ATOM 3061 C CA . GLY C 1 150 ? 19.189 0.886 -51.679 1.00 46.91 155 GLY C CA 1
ATOM 3062 C C . GLY C 1 150 ? 19.943 -0.358 -51.276 1.00 55.01 155 GLY C C 1
ATOM 3063 O O . GLY C 1 150 ? 19.967 -0.751 -50.105 1.00 57.42 155 GLY C O 1
ATOM 3064 N N . LYS C 1 151 ? 20.567 -0.970 -52.279 1.00 58.73 156 LYS C N 1
ATOM 3065 C CA . LYS C 1 151 ? 21.376 -2.162 -52.096 1.00 60.85 156 LYS C CA 1
ATOM 3066 C C . LYS C 1 151 ? 22.730 -1.895 -52.710 1.00 59.95 156 LYS C C 1
ATOM 3067 O O . LYS C 1 151 ? 22.816 -1.262 -53.762 1.00 56.22 156 LYS C O 1
ATOM 3073 N N . TYR C 1 152 ? 23.783 -2.367 -52.049 1.00 61.34 157 TYR C N 1
ATOM 3074 C CA . TYR C 1 152 ? 25.132 -2.170 -52.533 1.00 63.77 157 TYR C CA 1
ATOM 3075 C C . TYR C 1 152 ? 25.647 -3.419 -53.231 1.00 69.21 157 TYR C C 1
ATOM 3076 O O . TYR C 1 152 ? 25.337 -4.541 -52.838 1.00 70.55 157 TYR C O 1
ATOM 3085 N N . TYR C 1 153 ? 26.415 -3.201 -54.291 1.00 74.88 158 TYR C N 1
ATOM 3086 C CA . TYR C 1 153 ? 27.038 -4.268 -55.064 1.00 74.43 158 TYR C CA 1
ATOM 3087 C C . TYR C 1 153 ? 28.543 -3.951 -55.158 1.00 82.06 158 TYR C C 1
ATOM 3088 O O . TYR C 1 153 ? 28.913 -2.813 -55.423 1.00 89.06 158 TYR C O 1
ATOM 3097 N N . ASN C 1 154 ? 29.407 -4.916 -54.865 1.00 88.26 159 ASN C N 1
ATOM 3098 C CA . ASN C 1 154 ? 30.856 -4.697 -55.017 1.00 101.40 159 ASN C CA 1
ATOM 3099 C C . ASN C 1 154 ? 31.321 -5.266 -56.357 1.00 110.40 159 ASN C C 1
ATOM 3100 O O . ASN C 1 154 ? 32.252 -4.741 -56.966 1.00 122.93 159 ASN C O 1
ATOM 3105 N N . GLU C 1 155 ? 30.665 -6.342 -56.800 1.00 117.98 160 GLU C N 1
ATOM 3106 C CA . GLU C 1 155 ? 30.910 -6.950 -58.114 1.00 125.45 160 GLU C CA 1
ATOM 3107 C C . GLU C 1 155 ? 29.916 -6.327 -59.102 1.00 129.37 160 GLU C C 1
ATOM 3108 O O . GLU C 1 155 ? 29.642 -5.131 -59.026 1.00 124.28 160 GLU C O 1
ATOM 3114 N N . ILE C 1 156 ? 29.404 -7.114 -60.042 1.00 138.96 161 ILE C N 1
ATOM 3115 C CA . ILE C 1 156 ? 28.438 -6.617 -61.017 1.00 139.36 161 ILE C CA 1
ATOM 3116 C C . ILE C 1 156 ? 27.396 -7.713 -61.240 1.00 145.56 161 ILE C C 1
ATOM 3117 O O . ILE C 1 156 ? 26.193 -7.475 -61.071 1.00 127.74 161 ILE C O 1
ATOM 3122 N N . GLN C 1 157 ? 27.878 -8.895 -61.636 1.00 146.91 162 GLN C N 1
ATOM 3123 C CA . GLN C 1 157 ? 27.063 -10.096 -61.802 1.00 148.85 162 GLN C CA 1
ATOM 3124 C C . GLN C 1 157 ? 27.653 -11.202 -60.944 1.00 147.30 162 GLN C C 1
ATOM 3125 O O . GLN C 1 157 ? 26.974 -12.174 -60.627 1.00 152.95 162 GLN C O 1
ATOM 3131 N N . TYR D 1 30 ? 48.820 18.203 -47.990 1.00 157.58 35 TYR D N 1
ATOM 3132 C CA . TYR D 1 30 ? 48.618 19.073 -46.796 1.00 160.22 35 TYR D CA 1
ATOM 3133 C C . TYR D 1 30 ? 47.519 18.562 -45.866 1.00 161.87 35 TYR D C 1
ATOM 3134 O O . TYR D 1 30 ? 47.825 17.878 -44.894 1.00 171.72 35 TYR D O 1
ATOM 3151 N N . ASP D 1 32 ? 44.623 18.954 -43.014 1.00 123.50 37 ASP D N 1
ATOM 3152 C CA . ASP D 1 32 ? 44.331 19.740 -41.816 1.00 122.32 37 ASP D CA 1
ATOM 3153 C C . ASP D 1 32 ? 44.908 18.857 -40.760 1.00 115.43 37 ASP D C 1
ATOM 3154 O O . ASP D 1 32 ? 44.481 17.741 -40.658 1.00 105.39 37 ASP D O 1
ATOM 3159 N N . GLU D 1 33 ? 45.896 19.336 -40.012 1.00 117.17 38 GLU D N 1
ATOM 3160 C CA . GLU D 1 33 ? 46.565 18.526 -38.989 1.00 123.19 38 GLU D CA 1
ATOM 3161 C C . GLU D 1 33 ? 45.700 18.116 -37.796 1.00 116.40 38 GLU D C 1
ATOM 3162 O O . GLU D 1 33 ? 45.920 17.050 -37.187 1.00 116.89 38 GLU D O 1
ATOM 3168 N N . ASP D 1 34 ? 44.745 18.963 -37.442 1.00 112.99 39 ASP D N 1
ATOM 3169 C CA . ASP D 1 34 ? 43.852 18.667 -36.326 1.00 118.20 39 ASP D CA 1
ATOM 3170 C C . ASP D 1 34 ? 43.198 17.313 -36.602 1.00 107.28 39 ASP D C 1
ATOM 3171 O O . ASP D 1 34 ? 43.256 16.381 -35.793 1.00 108.92 39 ASP D O 1
ATOM 3176 N N . VAL D 1 35 ? 42.607 17.205 -37.778 1.00 99.61 40 VAL D N 1
ATOM 3177 C CA . VAL D 1 35 ? 41.965 15.973 -38.189 1.00 92.41 40 VAL D CA 1
ATOM 3178 C C . VAL D 1 35 ? 42.972 14.836 -38.231 1.00 87.82 40 VAL D C 1
ATOM 3179 O O . VAL D 1 35 ? 42.774 13.795 -37.599 1.00 82.18 40 VAL D O 1
ATOM 3183 N N . ARG D 1 36 ? 44.059 15.040 -38.963 1.00 88.12 41 ARG D N 1
ATOM 3184 C CA . ARG D 1 36 ? 45.071 14.005 -39.087 1.00 96.98 41 ARG D CA 1
ATOM 3185 C C . ARG D 1 36 ? 45.429 13.492 -37.709 1.00 91.53 41 ARG D C 1
ATOM 3186 O O . ARG D 1 36 ? 45.534 12.287 -37.482 1.00 90.08 41 ARG D O 1
ATOM 3194 N N . ASN D 1 37 ? 45.581 14.411 -36.775 1.00 88.66 42 ASN D N 1
ATOM 3195 C CA . ASN D 1 37 ? 45.943 14.038 -35.434 1.00 96.57 42 ASN D CA 1
ATOM 3196 C C . ASN D 1 37 ? 44.861 13.218 -34.748 1.00 81.97 42 ASN D C 1
ATOM 3197 O O . ASN D 1 37 ? 45.138 12.144 -34.218 1.00 76.97 42 ASN D O 1
ATOM 3202 N N . THR D 1 38 ? 43.641 13.739 -34.732 1.00 78.97 43 THR D N 1
ATOM 3203 C CA . THR D 1 38 ? 42.515 13.027 -34.114 1.00 84.86 43 THR D CA 1
ATOM 3204 C C . THR D 1 38 ? 42.413 11.582 -34.612 1.00 78.82 43 THR D C 1
ATOM 3205 O O . THR D 1 38 ? 42.238 10.654 -33.828 1.00 79.24 43 THR D O 1
ATOM 3209 N N . LEU D 1 39 ? 42.557 11.383 -35.915 1.00 77.01 44 LEU D N 1
ATOM 3210 C CA . LEU D 1 39 ? 42.477 10.045 -36.468 1.00 73.84 44 LEU D CA 1
ATOM 3211 C C . LEU D 1 39 ? 43.577 9.145 -35.918 1.00 74.98 44 LEU D C 1
ATOM 3212 O O . LEU D 1 39 ? 43.324 8.005 -35.531 1.00 77.79 44 LEU D O 1
ATOM 3217 N N . LYS D 1 40 ? 44.790 9.665 -35.882 1.00 69.72 45 LYS D N 1
ATOM 3218 C CA . LYS D 1 40 ? 45.917 8.894 -35.434 1.00 76.88 45 LYS D CA 1
ATOM 3219 C C . LYS D 1 40 ? 45.808 8.552 -33.948 1.00 75.49 45 LYS D C 1
ATOM 3220 O O . LYS D 1 40 ? 45.998 7.407 -33.555 1.00 76.44 45 LYS D O 1
ATOM 3226 N N . GLU D 1 41 ? 45.484 9.532 -33.118 1.00 82.11 46 GLU D N 1
ATOM 3227 C CA . GLU D 1 41 ? 45.383 9.287 -31.677 1.00 87.27 46 GLU D CA 1
ATOM 3228 C C . GLU D 1 41 ? 44.304 8.266 -31.400 1.00 86.48 46 GLU D C 1
ATOM 3229 O O . GLU D 1 41 ? 44.476 7.358 -30.604 1.00 91.15 46 GLU D O 1
ATOM 3235 N N . THR D 1 42 ? 43.160 8.460 -32.041 1.00 82.48 47 THR D N 1
ATOM 3236 C CA . THR D 1 42 ? 42.025 7.590 -31.842 1.00 70.19 47 THR D CA 1
ATOM 3237 C C . THR D 1 42 ? 42.377 6.161 -32.171 1.00 69.50 47 THR D C 1
ATOM 3238 O O . THR D 1 42 ? 42.112 5.249 -31.390 1.00 69.53 47 THR D O 1
ATOM 3242 N N . ALA D 1 43 ? 43.022 5.969 -33.312 1.00 69.02 48 ALA D N 1
ATOM 3243 C CA . ALA D 1 43 ? 43.395 4.637 -33.741 1.00 62.76 48 ALA D CA 1
ATOM 3244 C C . ALA D 1 43 ? 44.442 4.064 -32.833 1.00 60.65 48 ALA D C 1
ATOM 3245 O O . ALA D 1 43 ? 44.431 2.878 -32.522 1.00 59.49 48 ALA D O 1
ATOM 3247 N N . PHE D 1 44 ? 45.373 4.903 -32.418 1.00 66.99 49 PHE D N 1
ATOM 3248 C CA . PHE D 1 44 ? 46.461 4.437 -31.582 1.00 78.08 49 PHE D CA 1
ATOM 3249 C C . PHE D 1 44 ? 45.913 3.991 -30.249 1.00 73.30 49 PHE D C 1
ATOM 3250 O O . PHE D 1 44 ? 46.217 2.893 -29.768 1.00 72.74 49 PHE D O 1
ATOM 3258 N N . SER D 1 45 ? 45.101 4.850 -29.657 1.00 72.70 50 SER D N 1
ATOM 3259 C CA . SER D 1 45 ? 44.493 4.557 -28.381 1.00 78.98 50 SER D CA 1
ATOM 3260 C C . SER D 1 45 ? 43.851 3.179 -28.374 1.00 77.93 50 SER D C 1
ATOM 3261 O O . SER D 1 45 ? 44.140 2.348 -27.513 1.00 79.05 50 SER D O 1
ATOM 3264 N N . ILE D 1 46 ? 43.020 2.924 -29.373 1.00 77.96 51 ILE D N 1
ATOM 3265 C CA . ILE D 1 46 ? 42.336 1.643 -29.481 1.00 69.63 51 ILE D CA 1
ATOM 3266 C C . ILE D 1 46 ? 43.327 0.499 -29.680 1.00 68.44 51 ILE D C 1
ATOM 3267 O O . ILE D 1 46 ? 43.158 -0.567 -29.106 1.00 75.54 51 ILE D O 1
ATOM 3272 N N . SER D 1 47 ? 44.377 0.730 -30.463 1.00 66.93 52 SER D N 1
ATOM 3273 C CA . SER D 1 47 ? 45.383 -0.299 -30.695 1.00 71.79 52 SER D CA 1
ATOM 3274 C C . SER D 1 47 ? 46.036 -0.767 -29.427 1.00 72.65 52 SER D C 1
ATOM 3275 O O . SER D 1 47 ? 46.481 -1.905 -29.334 1.00 72.80 52 SER D O 1
ATOM 3278 N N . GLU D 1 48 ? 46.191 0.158 -28.495 1.00 71.46 53 GLU D N 1
ATOM 3279 C CA . GLU D 1 48 ? 46.895 -0.119 -27.256 1.00 84.05 53 GLU D CA 1
ATOM 3280 C C . GLU D 1 48 ? 46.061 -0.788 -26.174 1.00 83.25 53 GLU D C 1
ATOM 3281 O O . GLU D 1 48 ? 46.597 -1.111 -25.116 1.00 82.74 53 GLU D O 1
ATOM 3287 N N . ILE D 1 49 ? 44.776 -1.026 -26.435 1.00 74.41 54 ILE D N 1
ATOM 3288 C CA . ILE D 1 49 ? 43.913 -1.645 -25.435 1.00 76.01 54 ILE D CA 1
ATOM 3289 C C . ILE D 1 49 ? 44.160 -3.143 -25.346 1.00 76.35 54 ILE D C 1
ATOM 3290 O O . ILE D 1 49 ? 43.994 -3.865 -26.319 1.00 80.59 54 ILE D O 1
ATOM 3295 N N . PRO D 1 50 ? 44.527 -3.626 -24.162 1.00 75.68 55 PRO D N 1
ATOM 3296 C CA . PRO D 1 50 ? 44.809 -5.045 -24.030 1.00 79.72 55 PRO D CA 1
ATOM 3297 C C . PRO D 1 50 ? 43.715 -5.942 -24.600 1.00 79.45 55 PRO D C 1
ATOM 3298 O O . PRO D 1 50 ? 44.010 -6.832 -25.396 1.00 88.61 55 PRO D O 1
ATOM 3302 N N . PHE D 1 51 ? 42.469 -5.718 -24.201 1.00 75.69 56 PHE D N 1
ATOM 3303 C CA . PHE D 1 51 ? 41.396 -6.606 -24.639 1.00 74.89 56 PHE D CA 1
ATOM 3304 C C . PHE D 1 51 ? 41.125 -6.531 -26.127 1.00 75.69 56 PHE D C 1
ATOM 3305 O O . PHE D 1 51 ? 40.580 -7.469 -26.690 1.00 79.72 56 PHE D O 1
ATOM 3313 N N . ILE D 1 52 ? 41.489 -5.419 -26.762 1.00 69.95 57 ILE D N 1
ATOM 3314 C CA . ILE D 1 52 ? 41.321 -5.294 -28.202 1.00 67.77 57 ILE D CA 1
ATOM 3315 C C . ILE D 1 52 ? 42.328 -6.216 -28.876 1.00 65.24 57 ILE D C 1
ATOM 3316 O O . ILE D 1 52 ? 42.023 -6.871 -29.872 1.00 69.28 57 ILE D O 1
ATOM 3321 N N . GLN D 1 53 ? 43.521 -6.275 -28.309 1.00 105.92 58 GLN D N 1
ATOM 3322 C CA . GLN D 1 53 ? 44.580 -7.115 -28.841 1.00 105.05 58 GLN D CA 1
ATOM 3323 C C . GLN D 1 53 ? 44.233 -8.590 -28.693 1.00 104.21 58 GLN D C 1
ATOM 3324 O O . GLN D 1 53 ? 44.302 -9.347 -29.660 1.00 103.11 58 GLN D O 1
ATOM 3330 N N . GLU D 1 54 ? 43.846 -8.988 -27.486 1.00 104.36 59 GLU D N 1
ATOM 3331 C CA . GLU D 1 54 ? 43.476 -10.379 -27.224 1.00 104.90 59 GLU D CA 1
ATOM 3332 C C . GLU D 1 54 ? 42.332 -10.821 -28.112 1.00 100.01 59 GLU D C 1
ATOM 3333 O O . GLU D 1 54 ? 42.344 -11.922 -28.655 1.00 99.36 59 GLU D O 1
ATOM 3339 N N . ASP D 1 55 ? 41.349 -9.948 -28.270 1.00 96.61 60 ASP D N 1
ATOM 3340 C CA . ASP D 1 55 ? 40.187 -10.272 -29.078 1.00 95.56 60 ASP D CA 1
ATOM 3341 C C . ASP D 1 55 ? 40.556 -10.600 -30.520 1.00 94.94 60 ASP D C 1
ATOM 3342 O O . ASP D 1 55 ? 40.066 -11.586 -31.070 1.00 96.47 60 ASP D O 1
ATOM 3347 N N . LEU D 1 56 ? 41.414 -9.792 -31.126 1.00 93.75 61 LEU D N 1
ATOM 3348 C CA . LEU D 1 56 ? 41.820 -10.047 -32.501 1.00 94.69 61 LEU D CA 1
ATOM 3349 C C . LEU D 1 56 ? 42.618 -11.329 -32.614 1.00 97.14 61 LEU D C 1
ATOM 3350 O O . LEU D 1 56 ? 42.497 -12.060 -33.591 1.00 98.47 61 LEU D O 1
ATOM 3355 N N . SER D 1 57 ? 43.426 -11.600 -31.604 1.00 98.50 62 SER D N 1
ATOM 3356 C CA . SER D 1 57 ? 44.202 -12.813 -31.576 1.00 101.90 62 SER D CA 1
ATOM 3357 C C . SER D 1 57 ? 43.269 -14.029 -31.543 1.00 103.34 62 SER D C 1
ATOM 3358 O O . SER D 1 57 ? 43.360 -14.901 -32.395 1.00 104.62 62 SER D O 1
ATOM 3361 N N . ASN D 1 58 ? 42.370 -14.060 -30.559 1.00 103.73 63 ASN D N 1
ATOM 3362 C CA . ASN D 1 58 ? 41.413 -15.173 -30.352 1.00 106.57 63 ASN D CA 1
ATOM 3363 C C . ASN D 1 58 ? 40.513 -15.560 -31.513 1.00 106.85 63 ASN D C 1
ATOM 3364 O O . ASN D 1 58 ? 40.160 -16.718 -31.654 1.00 109.21 63 ASN D O 1
ATOM 3369 N N . GLY D 1 59 ? 40.093 -14.589 -32.308 1.00 105.61 64 GLY D N 1
ATOM 3370 C CA . GLY D 1 59 ? 39.205 -14.870 -33.430 1.00 107.27 64 GLY D CA 1
ATOM 3371 C C . GLY D 1 59 ? 37.740 -15.004 -33.036 1.00 108.55 64 GLY D C 1
ATOM 3372 O O . GLY D 1 59 ? 36.875 -15.093 -33.899 1.00 109.72 64 GLY D O 1
ATOM 3373 N N . GLU D 1 60 ? 37.450 -14.997 -31.738 1.00 108.84 65 GLU D N 1
ATOM 3374 C CA . GLU D 1 60 ? 36.073 -15.091 -31.268 1.00 110.65 65 GLU D CA 1
ATOM 3375 C C . GLU D 1 60 ? 35.383 -13.744 -31.466 1.00 106.32 65 GLU D C 1
ATOM 3376 O O . GLU D 1 60 ? 36.008 -12.683 -31.320 1.00 101.33 65 GLU D O 1
ATOM 3382 N N . ILE D 1 61 ? 34.104 -13.780 -31.837 1.00 106.71 66 ILE D N 1
ATOM 3383 C CA . ILE D 1 61 ? 33.345 -12.549 -32.010 1.00 104.26 66 ILE D CA 1
ATOM 3384 C C . ILE D 1 61 ? 32.647 -12.143 -30.707 1.00 103.18 66 ILE D C 1
ATOM 3385 O O . ILE D 1 61 ? 31.938 -12.933 -30.098 1.00 106.48 66 ILE D O 1
ATOM 3390 N N . ASN D 1 62 ? 32.880 -10.903 -30.286 1.00 99.18 67 ASN D N 1
ATOM 3391 C CA . ASN D 1 62 ? 32.337 -10.381 -29.036 1.00 98.20 67 ASN D CA 1
ATOM 3392 C C . ASN D 1 62 ? 31.592 -9.073 -29.249 1.00 97.01 67 ASN D C 1
ATOM 3393 O O . ASN D 1 62 ? 32.205 -8.045 -29.529 1.00 94.22 67 ASN D O 1
ATOM 3398 N N . SER D 1 63 ? 30.277 -9.110 -29.067 1.00 99.72 68 SER D N 1
ATOM 3399 C CA . SER D 1 63 ? 29.429 -7.933 -29.284 1.00 100.05 68 SER D CA 1
ATOM 3400 C C . SER D 1 63 ? 29.748 -6.724 -28.401 1.00 96.93 68 SER D C 1
ATOM 3401 O O . SER D 1 63 ? 29.432 -5.598 -28.779 1.00 96.60 68 SER D O 1
ATOM 3404 N N . ARG D 1 64 ? 30.349 -6.942 -27.231 1.00 95.57 69 ARG D N 1
ATOM 3405 C CA . ARG D 1 64 ? 30.720 -5.823 -26.358 1.00 93.61 69 ARG D CA 1
ATOM 3406 C C . ARG D 1 64 ? 31.871 -5.048 -26.980 1.00 91.23 69 ARG D C 1
ATOM 3407 O O . ARG D 1 64 ? 31.934 -3.824 -26.854 1.00 91.07 69 ARG D O 1
ATOM 3415 N N . ILE D 1 65 ? 32.771 -5.747 -27.665 1.00 90.59 70 ILE D N 1
ATOM 3416 C CA . ILE D 1 65 ? 33.860 -5.070 -28.358 1.00 89.14 70 ILE D CA 1
ATOM 3417 C C . ILE D 1 65 ? 33.251 -4.281 -29.499 1.00 90.25 70 ILE D C 1
ATOM 3418 O O . ILE D 1 65 ? 33.613 -3.139 -29.770 1.00 88.85 70 ILE D O 1
ATOM 3423 N N . GLN D 1 66 ? 32.319 -4.920 -30.180 1.00 94.19 71 GLN D N 1
ATOM 3424 C CA . GLN D 1 66 ? 31.647 -4.305 -31.295 1.00 98.08 71 GLN D CA 1
ATOM 3425 C C . GLN D 1 66 ? 31.075 -2.974 -30.786 1.00 98.99 71 GLN D C 1
ATOM 3426 O O . GLN D 1 66 ? 31.339 -1.904 -31.351 1.00 98.93 71 GLN D O 1
ATOM 3432 N N . GLU D 1 67 ? 30.348 -3.043 -29.673 1.00 101.27 72 GLU D N 1
ATOM 3433 C CA . GLU D 1 67 ? 29.733 -1.859 -29.070 1.00 103.86 72 GLU D CA 1
ATOM 3434 C C . GLU D 1 67 ? 30.790 -0.824 -28.646 1.00 102.22 72 GLU D C 1
ATOM 3435 O O . GLU D 1 67 ? 30.577 0.386 -28.794 1.00 101.00 72 GLU D O 1
ATOM 3441 N N . TYR D 1 68 ? 31.927 -1.303 -28.144 1.00 100.18 73 TYR D N 1
ATOM 3442 C CA . TYR D 1 68 ? 33.005 -0.421 -27.721 1.00 101.58 73 TYR D CA 1
ATOM 3443 C C . TYR D 1 68 ? 33.405 0.602 -28.791 1.00 107.72 73 TYR D C 1
ATOM 3444 O O . TYR D 1 68 ? 33.678 1.753 -28.487 1.00 103.33 73 TYR D O 1
ATOM 3453 N N . THR D 1 69 ? 33.426 0.175 -30.045 1.00 68.34 74 THR D N 1
ATOM 3454 C CA . THR D 1 69 ? 33.816 1.055 -31.147 1.00 74.29 74 THR D CA 1
ATOM 3455 C C . THR D 1 69 ? 32.799 2.151 -31.433 1.00 73.95 74 THR D C 1
ATOM 3456 O O . THR D 1 69 ? 33.129 3.161 -32.037 1.00 83.05 74 THR D O 1
ATOM 3460 N N . LYS D 1 70 ? 31.559 1.938 -31.015 1.00 77.04 75 LYS D N 1
ATOM 3461 C CA . LYS D 1 70 ? 30.488 2.884 -31.285 1.00 69.22 75 LYS D CA 1
ATOM 3462 C C . LYS D 1 70 ? 30.722 4.230 -30.594 1.00 66.48 75 LYS D C 1
ATOM 3463 O O . LYS D 1 70 ? 30.347 5.270 -31.120 1.00 64.70 75 LYS D O 1
ATOM 3469 N N . HIS D 1 71 ? 31.379 4.215 -29.439 1.00 67.31 76 HIS D N 1
ATOM 3470 C CA . HIS D 1 71 ? 31.648 5.447 -28.694 1.00 68.72 76 HIS D CA 1
ATOM 3471 C C . HIS D 1 71 ? 32.441 6.481 -29.473 1.00 69.27 76 HIS D C 1
ATOM 3472 O O . HIS D 1 71 ? 32.250 7.693 -29.305 1.00 65.22 76 HIS D O 1
ATOM 3479 N N . PHE D 1 72 ? 33.337 6.003 -30.318 1.00 66.31 77 PHE D N 1
ATOM 3480 C CA . PHE D 1 72 ? 34.200 6.895 -31.060 1.00 73.18 77 PHE D CA 1
ATOM 3481 C C . PHE D 1 72 ? 33.457 7.654 -32.141 1.00 73.73 77 PHE D C 1
ATOM 3482 O O . PHE D 1 72 ? 33.707 8.845 -32.357 1.00 76.74 77 PHE D O 1
ATOM 3490 N N . ILE D 1 73 ? 32.527 6.983 -32.796 1.00 71.78 78 ILE D N 1
ATOM 3491 C CA . ILE D 1 73 ? 31.726 7.644 -33.807 1.00 83.21 78 ILE D CA 1
ATOM 3492 C C . ILE D 1 73 ? 30.885 8.715 -33.117 1.00 82.85 78 ILE D C 1
ATOM 3493 O O . ILE D 1 73 ? 30.916 9.884 -33.499 1.00 91.50 78 ILE D O 1
ATOM 3498 N N . GLU D 1 74 ? 30.170 8.298 -32.075 1.00 79.65 79 GLU D N 1
ATOM 3499 C CA . GLU D 1 74 ? 29.269 9.175 -31.306 1.00 90.69 79 GLU D CA 1
ATOM 3500 C C . GLU D 1 74 ? 29.911 10.417 -30.700 1.00 90.63 79 GLU D C 1
ATOM 3501 O O . GLU D 1 74 ? 29.418 11.528 -30.870 1.00 99.39 79 GLU D O 1
ATOM 3507 N N . ALA D 1 75 ? 31.005 10.207 -29.979 1.00 84.69 80 ALA D N 1
ATOM 3508 C CA . ALA D 1 75 ? 31.672 11.280 -29.244 1.00 81.38 80 ALA D CA 1
ATOM 3509 C C . ALA D 1 75 ? 32.739 12.081 -29.985 1.00 82.21 80 ALA D C 1
ATOM 3510 O O . ALA D 1 75 ? 33.102 13.147 -29.529 1.00 84.13 80 ALA D O 1
ATOM 3512 N N . ILE D 1 76 ? 33.255 11.577 -31.100 1.00 81.04 81 ILE D N 1
ATOM 3513 C CA . ILE D 1 76 ? 34.291 12.302 -31.837 1.00 80.48 81 ILE D CA 1
ATOM 3514 C C . ILE D 1 76 ? 33.715 12.751 -33.158 1.00 81.92 81 ILE D C 1
ATOM 3515 O O . ILE D 1 76 ? 33.382 11.933 -34.022 1.00 85.58 81 ILE D O 1
ATOM 3520 N N . ASN D 1 77 ? 33.623 14.064 -33.314 1.00 87.17 82 ASN D N 1
ATOM 3521 C CA . ASN D 1 77 ? 33.043 14.660 -34.499 1.00 91.04 82 ASN D CA 1
ATOM 3522 C C . ASN D 1 77 ? 33.772 14.295 -35.794 1.00 87.33 82 ASN D C 1
ATOM 3523 O O . ASN D 1 77 ? 33.133 13.975 -36.796 1.00 90.35 82 ASN D O 1
ATOM 3528 N N . ASP D 1 78 ? 35.100 14.336 -35.776 1.00 83.28 83 ASP D N 1
ATOM 3529 C CA . ASP D 1 78 ? 35.885 14.045 -36.981 1.00 82.65 83 ASP D CA 1
ATOM 3530 C C . ASP D 1 78 ? 36.023 12.570 -37.349 1.00 79.21 83 ASP D C 1
ATOM 3531 O O . ASP D 1 78 ? 36.692 12.250 -38.330 1.00 79.17 83 ASP D O 1
ATOM 3536 N N . VAL D 1 79 ? 35.399 11.673 -36.593 1.00 72.61 84 VAL D N 1
ATOM 3537 C CA . VAL D 1 79 ? 35.480 10.255 -36.913 1.00 67.72 84 VAL D CA 1
ATOM 3538 C C . VAL D 1 79 ? 34.170 9.766 -37.482 1.00 67.77 84 VAL D C 1
ATOM 3539 O O . VAL D 1 79 ? 33.200 9.588 -36.735 1.00 71.25 84 VAL D O 1
ATOM 3543 N N . ASP D 1 80 ? 34.147 9.547 -38.797 1.00 65.72 85 ASP D N 1
ATOM 3544 C CA . ASP D 1 80 ? 32.944 9.099 -39.486 1.00 65.21 85 ASP D CA 1
ATOM 3545 C C . ASP D 1 80 ? 32.936 7.606 -39.720 1.00 62.11 85 ASP D C 1
ATOM 3546 O O . ASP D 1 80 ? 31.894 7.030 -39.985 1.00 76.72 85 ASP D O 1
ATOM 3551 N N . ILE D 1 81 ? 34.092 6.973 -39.610 1.00 64.84 86 ILE D N 1
ATOM 3552 C CA . ILE D 1 81 ? 34.202 5.536 -39.850 1.00 63.61 86 ILE D CA 1
ATOM 3553 C C . ILE D 1 81 ? 35.281 4.928 -38.990 1.00 59.39 86 ILE D C 1
ATOM 3554 O O . ILE D 1 81 ? 36.358 5.507 -38.819 1.00 70.79 86 ILE D O 1
ATOM 3559 N N . ILE D 1 82 ? 34.994 3.748 -38.474 1.00 57.32 87 ILE D N 1
ATOM 3560 C CA . ILE D 1 82 ? 35.943 3.025 -37.662 1.00 64.59 87 ILE D CA 1
ATOM 3561 C C . ILE D 1 82 ? 35.820 1.552 -38.015 1.00 67.28 87 ILE D C 1
ATOM 3562 O O . ILE D 1 82 ? 34.722 0.986 -38.062 1.00 63.30 87 ILE D O 1
ATOM 3567 N N . VAL D 1 83 ? 36.954 0.947 -38.330 1.00 68.59 88 VAL D N 1
ATOM 3568 C CA . VAL D 1 83 ? 36.980 -0.441 -38.699 1.00 62.90 88 VAL D CA 1
ATOM 3569 C C . VAL D 1 83 ? 38.078 -1.143 -37.939 1.00 59.67 88 VAL D C 1
ATOM 3570 O O . VAL D 1 83 ? 39.188 -0.641 -37.835 1.00 65.51 88 VAL D O 1
ATOM 3574 N N . VAL D 1 84 ? 37.750 -2.311 -37.425 1.00 55.80 89 VAL D N 1
ATOM 3575 C CA . VAL D 1 84 ? 38.699 -3.130 -36.729 1.00 64.60 89 VAL D CA 1
ATOM 3576 C C . VAL D 1 84 ? 38.706 -4.462 -37.448 1.00 70.72 89 VAL D C 1
ATOM 3577 O O . VAL D 1 84 ? 37.669 -5.131 -37.567 1.00 71.16 89 VAL D O 1
ATOM 3581 N N . ALA D 1 85 ? 39.877 -4.844 -37.933 1.00 67.82 90 ALA D N 1
ATOM 3582 C CA . ALA D 1 85 ? 40.006 -6.065 -38.687 1.00 71.39 90 ALA D CA 1
ATOM 3583 C C . ALA D 1 85 ? 41.102 -6.940 -38.145 1.00 72.95 90 ALA D C 1
ATOM 3584 O O . ALA D 1 85 ? 42.099 -6.454 -37.613 1.00 69.03 90 ALA D O 1
ATOM 3586 N N . ASP D 1 86 ? 40.894 -8.243 -38.261 1.00 78.85 91 ASP D N 1
ATOM 3587 C CA . ASP D 1 86 ? 41.901 -9.199 -37.861 1.00 83.67 91 ASP D CA 1
ATOM 3588 C C . ASP D 1 86 ? 42.564 -9.595 -39.170 1.00 88.09 91 ASP D C 1
ATOM 3589 O O . ASP D 1 86 ? 42.254 -9.017 -40.216 1.00 84.89 91 ASP D O 1
ATOM 3602 N N . ARG D 1 88 ? 42.019 -11.987 -41.055 1.00 105.20 93 ARG D N 1
ATOM 3603 C CA . ARG D 1 88 ? 41.096 -12.546 -42.062 1.00 112.46 93 ARG D CA 1
ATOM 3604 C C . ARG D 1 88 ? 40.311 -11.439 -42.736 1.00 105.04 93 ARG D C 1
ATOM 3605 O O . ARG D 1 88 ? 39.970 -11.534 -43.905 1.00 116.56 93 ARG D O 1
ATOM 3613 N N . GLY D 1 89 ? 40.001 -10.398 -41.985 1.00 95.94 94 GLY D N 1
ATOM 3614 C CA . GLY D 1 89 ? 39.259 -9.292 -42.539 1.00 89.72 94 GLY D CA 1
ATOM 3615 C C . GLY D 1 89 ? 38.536 -8.484 -41.490 1.00 84.61 94 GLY D C 1
ATOM 3616 O O . GLY D 1 89 ? 38.765 -8.633 -40.292 1.00 70.92 94 GLY D O 1
ATOM 3617 N N . VAL D 1 90 ? 37.657 -7.609 -41.963 1.00 87.29 95 VAL D N 1
ATOM 3618 C CA . VAL D 1 90 ? 36.872 -6.747 -41.095 1.00 75.95 95 VAL D CA 1
ATOM 3619 C C . VAL D 1 90 ? 36.108 -7.602 -40.087 1.00 78.66 95 VAL D C 1
ATOM 3620 O O . VAL D 1 90 ? 35.403 -8.528 -40.464 1.00 76.23 95 VAL D O 1
ATOM 3624 N N . LYS D 1 91 ? 36.258 -7.278 -38.810 1.00 74.58 96 LYS D N 1
ATOM 3625 C CA . LYS D 1 91 ? 35.614 -8.022 -37.740 1.00 71.57 96 LYS D CA 1
ATOM 3626 C C . LYS D 1 91 ? 34.545 -7.152 -37.086 1.00 69.90 96 LYS D C 1
ATOM 3627 O O . LYS D 1 91 ? 33.410 -7.557 -36.965 1.00 80.58 96 LYS D O 1
ATOM 3633 N N . TYR D 1 92 ? 34.915 -5.947 -36.677 1.00 68.15 97 TYR D N 1
ATOM 3634 C CA . TYR D 1 92 ? 33.970 -5.007 -36.087 1.00 67.39 97 TYR D CA 1
ATOM 3635 C C . TYR D 1 92 ? 33.980 -3.751 -36.945 1.00 63.19 97 TYR D C 1
ATOM 3636 O O . TYR D 1 92 ? 34.973 -3.466 -37.619 1.00 62.83 97 TYR D O 1
ATOM 3645 N N . SER D 1 93 ? 32.878 -3.005 -36.928 1.00 78.89 98 SER D N 1
ATOM 3646 C CA . SER D 1 93 ? 32.766 -1.791 -37.734 1.00 71.61 98 SER D CA 1
ATOM 3647 C C . SER D 1 93 ? 31.587 -0.914 -37.356 1.00 64.35 98 SER D C 1
ATOM 3648 O O . SER D 1 93 ? 30.535 -1.402 -37.022 1.00 61.75 98 SER D O 1
ATOM 3651 N N . HIS D 1 94 ? 31.793 0.390 -37.404 1.00 64.82 99 HIS D N 1
ATOM 3652 C CA . HIS D 1 94 ? 30.745 1.360 -37.128 1.00 65.26 99 HIS D CA 1
ATOM 3653 C C . HIS D 1 94 ? 30.953 2.603 -37.980 1.00 60.38 99 HIS D C 1
ATOM 3654 O O . HIS D 1 94 ? 32.086 3.003 -38.228 1.00 58.19 99 HIS D O 1
ATOM 3661 N N . LEU D 1 95 ? 29.848 3.224 -38.383 1.00 59.79 100 LEU D N 1
ATOM 3662 C CA . LEU D 1 95 ? 29.878 4.412 -39.229 1.00 62.72 100 LEU D CA 1
ATOM 3663 C C . LEU D 1 95 ? 28.926 5.469 -38.721 1.00 64.89 100 LEU D C 1
ATOM 3664 O O . LEU D 1 95 ? 27.943 5.149 -38.045 1.00 62.86 100 LEU D O 1
ATOM 3669 N N . ASP D 1 96 ? 29.199 6.724 -39.073 1.00 68.03 101 ASP D N 1
ATOM 3670 C CA . ASP D 1 96 ? 28.295 7.814 -38.731 1.00 73.09 101 ASP D CA 1
ATOM 3671 C C . ASP D 1 96 ? 27.220 7.719 -39.791 1.00 71.69 101 ASP D C 1
ATOM 3672 O O . ASP D 1 96 ? 27.382 8.203 -40.921 1.00 70.64 101 ASP D O 1
ATOM 3677 N N . GLU D 1 97 ? 26.132 7.063 -39.413 1.00 63.17 102 GLU D N 1
ATOM 3678 C CA . GLU D 1 97 ? 25.044 6.773 -40.329 1.00 62.78 102 GLU D CA 1
ATOM 3679 C C . GLU D 1 97 ? 24.442 7.977 -41.072 1.00 62.84 102 GLU D C 1
ATOM 3680 O O . GLU D 1 97 ? 24.118 7.863 -42.260 1.00 61.79 102 GLU D O 1
ATOM 3686 N N . LYS D 1 98 ? 24.341 9.129 -40.415 1.00 63.38 103 LYS D N 1
ATOM 3687 C CA . LYS D 1 98 ? 23.853 10.329 -41.090 1.00 64.13 103 LYS D CA 1
ATOM 3688 C C . LYS D 1 98 ? 24.907 10.762 -42.124 1.00 64.76 103 LYS D C 1
ATOM 3689 O O . LYS D 1 98 ? 24.603 10.956 -43.292 1.00 65.48 103 LYS D O 1
ATOM 3695 N N . GLN D 1 99 ? 26.153 10.893 -41.690 1.00 64.44 104 GLN D N 1
ATOM 3696 C CA . GLN D 1 99 ? 27.240 11.289 -42.578 1.00 67.46 104 GLN D CA 1
ATOM 3697 C C . GLN D 1 99 ? 27.358 10.409 -43.813 1.00 65.39 104 GLN D C 1
ATOM 3698 O O . GLN D 1 99 ? 27.297 10.883 -44.930 1.00 68.31 104 GLN D O 1
ATOM 3704 N N . ILE D 1 100 ? 27.498 9.115 -43.604 1.00 71.19 105 ILE D N 1
ATOM 3705 C CA . ILE D 1 100 ? 27.686 8.196 -44.719 1.00 72.48 105 ILE D CA 1
ATOM 3706 C C . ILE D 1 100 ? 26.417 8.078 -45.556 1.00 68.52 105 ILE D C 1
ATOM 3707 O O . ILE D 1 100 ? 26.484 7.923 -46.765 1.00 69.14 105 ILE D O 1
ATOM 3712 N N . GLY D 1 101 ? 25.263 8.149 -44.917 1.00 66.04 106 GLY D N 1
ATOM 3713 C CA . GLY D 1 101 ? 24.015 8.086 -45.657 1.00 61.86 106 GLY D CA 1
ATOM 3714 C C . GLY D 1 101 ? 23.963 9.127 -46.770 1.00 63.28 106 GLY D C 1
ATOM 3715 O O . GLY D 1 101 ? 23.568 8.828 -47.890 1.00 68.17 106 GLY D O 1
ATOM 3716 N N . GLN D 1 102 ? 24.370 10.354 -46.463 1.00 66.65 107 GLN D N 1
ATOM 3717 C CA . GLN D 1 102 ? 24.366 11.452 -47.440 1.00 72.04 107 GLN D CA 1
ATOM 3718 C C . GLN D 1 102 ? 25.158 11.112 -48.699 1.00 70.28 107 GLN D C 1
ATOM 3719 O O . GLN D 1 102 ? 24.815 11.545 -49.784 1.00 68.50 107 GLN D O 1
ATOM 3725 N N . VAL D 1 103 ? 26.215 10.329 -48.543 1.00 69.04 108 VAL D N 1
ATOM 3726 C CA . VAL D 1 103 ? 27.039 9.899 -49.668 1.00 63.92 108 VAL D CA 1
ATOM 3727 C C . VAL D 1 103 ? 26.199 9.212 -50.709 1.00 64.94 108 VAL D C 1
ATOM 3728 O O . VAL D 1 103 ? 26.320 9.483 -51.903 1.00 73.69 108 VAL D O 1
ATOM 3732 N N . PHE D 1 104 ? 25.324 8.330 -50.246 1.00 72.44 109 PHE D N 1
ATOM 3733 C CA . PHE D 1 104 ? 24.476 7.561 -51.140 1.00 64.25 109 PHE D CA 1
ATOM 3734 C C . PHE D 1 104 ? 23.228 8.292 -51.640 1.00 60.92 109 PHE D C 1
ATOM 3735 O O . PHE D 1 104 ? 22.526 7.794 -52.508 1.00 61.90 109 PHE D O 1
ATOM 3743 N N . VAL D 1 105 ? 22.967 9.480 -51.122 1.00 69.47 110 VAL D N 1
ATOM 3744 C CA . VAL D 1 105 ? 21.799 10.250 -51.524 1.00 69.33 110 VAL D CA 1
ATOM 3745 C C . VAL D 1 105 ? 22.174 11.411 -52.423 1.00 80.36 110 VAL D C 1
ATOM 3746 O O . VAL D 1 105 ? 21.804 11.448 -53.583 1.00 96.14 110 VAL D O 1
ATOM 3750 N N . ASN D 1 106 ? 22.930 12.343 -51.866 1.00 88.75 111 ASN D N 1
ATOM 3751 C CA . ASN D 1 106 ? 23.372 13.559 -52.534 1.00 103.92 111 ASN D CA 1
ATOM 3752 C C . ASN D 1 106 ? 23.184 13.674 -54.043 1.00 101.42 111 ASN D C 1
ATOM 3753 O O . ASN D 1 106 ? 22.540 14.597 -54.565 1.00 101.97 111 ASN D O 1
ATOM 3758 N N . GLU D 1 107 ? 23.727 12.704 -54.743 1.00 104.07 112 GLU D N 1
ATOM 3759 C CA . GLU D 1 107 ? 23.783 12.787 -56.194 1.00 112.53 112 GLU D CA 1
ATOM 3760 C C . GLU D 1 107 ? 22.499 12.897 -57.034 1.00 105.28 112 GLU D C 1
ATOM 3761 O O . GLU D 1 107 ? 22.394 13.798 -57.877 1.00 120.22 112 GLU D O 1
ATOM 3767 N N . ASP D 1 108 ? 21.514 12.047 -56.789 1.00 87.96 113 ASP D N 1
ATOM 3768 C CA . ASP D 1 108 ? 20.303 12.040 -57.649 1.00 81.95 113 ASP D CA 1
ATOM 3769 C C . ASP D 1 108 ? 19.028 12.304 -56.888 1.00 69.42 113 ASP D C 1
ATOM 3770 O O . ASP D 1 108 ? 17.974 11.770 -57.197 1.00 59.49 113 ASP D O 1
ATOM 3775 N N . LYS D 1 109 ? 19.129 13.192 -55.920 1.00 70.99 114 LYS D N 1
ATOM 3776 C CA . LYS D 1 109 ? 18.007 13.510 -55.073 1.00 64.13 114 LYS D CA 1
ATOM 3777 C C . LYS D 1 109 ? 17.160 14.642 -55.637 1.00 65.94 114 LYS D C 1
ATOM 3778 O O . LYS D 1 109 ? 16.001 14.804 -55.265 1.00 66.18 114 LYS D O 1
ATOM 3784 N N . LYS D 1 110 ? 17.747 15.423 -56.536 1.00 68.98 115 LYS D N 1
ATOM 3785 C CA . LYS D 1 110 ? 17.072 16.588 -57.096 1.00 78.65 115 LYS D CA 1
ATOM 3786 C C . LYS D 1 110 ? 15.679 16.283 -57.623 1.00 77.52 115 LYS D C 1
ATOM 3787 O O . LYS D 1 110 ? 14.718 16.934 -57.250 1.00 84.48 115 LYS D O 1
ATOM 3793 N N . GLU D 1 111 ? 15.570 15.298 -58.492 1.00 72.57 116 GLU D N 1
ATOM 3794 C CA . GLU D 1 111 ? 14.292 14.969 -59.080 1.00 79.97 116 GLU D CA 1
ATOM 3795 C C . GLU D 1 111 ? 13.141 14.754 -58.100 1.00 77.64 116 GLU D C 1
ATOM 3796 O O . GLU D 1 111 ? 12.095 15.395 -58.234 1.00 79.75 116 GLU D O 1
ATOM 3802 N N . VAL D 1 112 ? 13.306 13.821 -57.163 1.00 67.96 117 VAL D N 1
ATOM 3803 C CA . VAL D 1 112 ? 12.234 13.509 -56.216 1.00 65.20 117 VAL D CA 1
ATOM 3804 C C . VAL D 1 112 ? 11.886 14.728 -55.385 1.00 61.14 117 VAL D C 1
ATOM 3805 O O . VAL D 1 112 ? 10.711 14.976 -55.117 1.00 67.41 117 VAL D O 1
ATOM 3809 N N . LEU D 1 113 ? 12.904 15.494 -55.005 1.00 77.21 118 LEU D N 1
ATOM 3810 C CA . LEU D 1 113 ? 12.692 16.710 -54.211 1.00 76.70 118 LEU D CA 1
ATOM 3811 C C . LEU D 1 113 ? 11.971 17.835 -54.946 1.00 78.64 118 LEU D C 1
ATOM 3812 O O . LEU D 1 113 ? 11.195 18.566 -54.343 1.00 78.46 118 LEU D O 1
ATOM 3817 N N . THR D 1 114 ? 12.231 17.979 -56.242 1.00 79.21 119 THR D N 1
ATOM 3818 C CA . THR D 1 114 ? 11.644 19.086 -57.002 1.00 83.10 119 THR D CA 1
ATOM 3819 C C . THR D 1 114 ? 10.383 18.776 -57.785 1.00 85.20 119 THR D C 1
ATOM 3820 O O . THR D 1 114 ? 9.512 19.631 -57.891 1.00 89.15 119 THR D O 1
ATOM 3824 N N . GLN D 1 115 ? 10.255 17.564 -58.304 1.00 84.58 120 GLN D N 1
ATOM 3825 C CA . GLN D 1 115 ? 9.085 17.204 -59.102 1.00 87.99 120 GLN D CA 1
ATOM 3826 C C . GLN D 1 115 ? 8.196 16.109 -58.486 1.00 85.92 120 GLN D C 1
ATOM 3827 O O . GLN D 1 115 ? 7.234 15.647 -59.100 1.00 87.72 120 GLN D O 1
ATOM 3833 N N . GLY D 1 116 ? 8.492 15.750 -57.243 1.00 83.15 121 GLY D N 1
ATOM 3834 C CA . GLY D 1 116 ? 7.750 14.743 -56.507 1.00 80.97 121 GLY D CA 1
ATOM 3835 C C . GLY D 1 116 ? 7.568 13.388 -57.180 1.00 78.96 121 GLY D C 1
ATOM 3836 O O . GLY D 1 116 ? 6.523 12.752 -56.997 1.00 82.16 121 GLY D O 1
ATOM 3837 N N . SER D 1 117 ? 8.570 12.921 -57.928 1.00 76.91 122 SER D N 1
ATOM 3838 C CA . SER D 1 117 ? 8.454 11.642 -58.666 1.00 77.39 122 SER D CA 1
ATOM 3839 C C . SER D 1 117 ? 9.300 10.489 -58.121 1.00 71.63 12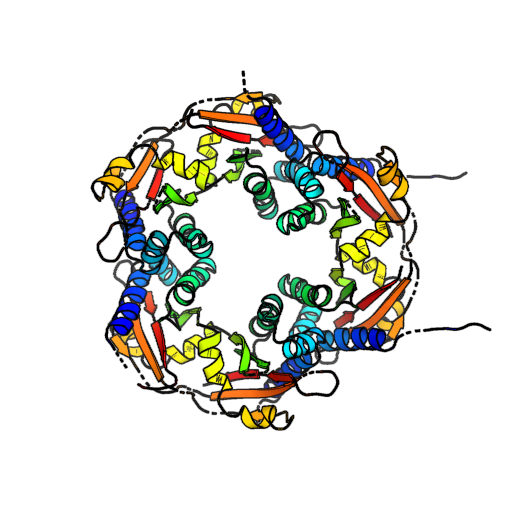2 SER D C 1
ATOM 3840 O O . SER D 1 117 ? 10.375 10.679 -57.531 1.00 68.31 122 SER D O 1
ATOM 3843 N N . SER D 1 118 ? 8.789 9.288 -58.374 1.00 71.08 123 SER D N 1
ATOM 3844 C CA . SER D 1 118 ? 9.402 8.032 -57.932 1.00 68.66 123 SER D CA 1
ATOM 3845 C C . SER D 1 118 ? 10.275 7.406 -59.012 1.00 67.48 123 SER D C 1
ATOM 3846 O O . SER D 1 118 ? 9.868 7.351 -60.165 1.00 68.87 123 SER D O 1
ATOM 3849 N N . TYR D 1 119 ? 11.451 6.902 -58.641 1.00 64.79 124 TYR D N 1
ATOM 3850 C CA . TYR D 1 119 ? 12.343 6.293 -59.637 1.00 64.38 124 TYR D CA 1
ATOM 3851 C C . TYR D 1 119 ? 13.516 5.514 -59.063 1.00 62.09 124 TYR D C 1
ATOM 3852 O O . TYR D 1 119 ? 13.815 5.599 -57.869 1.00 60.06 124 TYR D O 1
ATOM 3861 N N . TYR D 1 120 ? 14.178 4.766 -59.946 1.00 62.28 125 TYR D N 1
ATOM 3862 C CA . TYR D 1 120 ? 15.384 4.010 -59.610 1.00 62.02 125 TYR D CA 1
ATOM 3863 C C . TYR D 1 120 ? 16.611 4.758 -60.116 1.00 62.98 125 TYR D C 1
ATOM 3864 O O . TYR D 1 120 ? 16.572 5.399 -61.173 1.00 62.47 125 TYR D O 1
ATOM 3873 N N . SER D 1 121 ? 17.704 4.682 -59.365 1.00 62.94 126 SER D N 1
ATOM 3874 C CA . SER D 1 121 ? 18.921 5.332 -59.787 1.00 62.70 126 SER D CA 1
ATOM 3875 C C . SER D 1 121 ? 20.150 4.578 -59.342 1.00 62.34 126 SER D C 1
ATOM 3876 O O . SER D 1 121 ? 20.363 4.337 -58.155 1.00 62.25 126 SER D O 1
ATOM 3879 N N . LEU D 1 122 ? 20.951 4.197 -60.320 1.00 63.54 127 LEU D N 1
ATOM 3880 C CA . LEU D 1 122 ? 22.160 3.448 -60.082 1.00 65.35 127 LEU D CA 1
ATOM 3881 C C . LEU D 1 122 ? 23.338 4.381 -59.974 1.00 66.85 127 LEU D C 1
ATOM 3882 O O . LEU D 1 122 ? 23.594 5.181 -60.861 1.00 68.65 127 LEU D O 1
ATOM 3895 N N . LYS D 1 124 ? 27.324 4.686 -59.652 1.00 78.58 129 LYS D N 1
ATOM 3896 C CA . LYS D 1 124 ? 28.571 3.989 -59.853 1.00 84.14 129 LYS D CA 1
ATOM 3897 C C . LYS D 1 124 ? 29.535 4.665 -58.893 1.00 85.30 129 LYS D C 1
ATOM 3898 O O . LYS D 1 124 ? 29.669 5.886 -58.907 1.00 85.36 129 LYS D O 1
ATOM 3904 N N . GLY D 1 125 ? 30.172 3.883 -58.026 1.00 85.99 130 GLY D N 1
ATOM 3905 C CA . GLY D 1 125 ? 31.078 4.441 -57.035 1.00 88.08 130 GLY D CA 1
ATOM 3906 C C . GLY D 1 125 ? 30.411 5.522 -56.196 1.00 88.86 130 GLY D C 1
ATOM 3907 O O . GLY D 1 125 ? 29.185 5.551 -56.046 1.00 90.64 130 GLY D O 1
ATOM 3908 N N . SER D 1 126 ? 31.219 6.422 -55.651 1.00 91.23 131 SER D N 1
ATOM 3909 C CA . SER D 1 126 ? 30.707 7.508 -54.823 1.00 88.16 131 SER D CA 1
ATOM 3910 C C . SER D 1 126 ? 31.487 8.817 -55.073 1.00 92.50 131 SER D C 1
ATOM 3911 O O . SER D 1 126 ? 32.587 8.834 -55.676 1.00 92.80 131 SER D O 1
ATOM 3922 N N . GLY D 1 128 ? 33.045 12.539 -53.583 1.00 153.32 133 GLY D N 1
ATOM 3923 C CA . GLY D 1 128 ? 33.757 12.986 -52.418 1.00 148.03 133 GLY D CA 1
ATOM 3924 C C . GLY D 1 128 ? 35.010 12.182 -52.181 1.00 142.48 133 GLY D C 1
ATOM 3925 O O . GLY D 1 128 ? 35.400 11.351 -52.994 1.00 141.80 133 GLY D O 1
ATOM 3926 N N . GLU D 1 129 ? 35.616 12.414 -51.033 1.00 138.36 134 GLU D N 1
ATOM 3927 C CA . GLU D 1 129 ? 36.847 11.744 -50.669 1.00 134.76 134 GLU D CA 1
ATOM 3928 C C . GLU D 1 129 ? 36.824 11.406 -49.180 1.00 128.59 134 GLU D C 1
ATOM 3929 O O . GLU D 1 129 ? 36.107 12.033 -48.386 1.00 128.67 134 GLU D O 1
ATOM 3935 N N . THR D 1 130 ? 37.564 10.371 -48.809 1.00 123.59 135 THR D N 1
ATOM 3936 C CA . THR D 1 130 ? 37.600 9.935 -47.419 1.00 118.11 135 THR D CA 1
ATOM 3937 C C . THR D 1 130 ? 39.040 9.705 -46.972 1.00 115.67 135 THR D C 1
ATOM 3938 O O . THR D 1 130 ? 39.783 8.941 -47.575 1.00 115.68 135 THR D O 1
ATOM 3942 N N . LEU D 1 131 ? 39.437 10.431 -45.934 1.00 114.34 136 LEU D N 1
ATOM 3943 C CA . LEU D 1 131 ? 40.788 10.351 -45.392 1.00 112.41 136 LEU D CA 1
ATOM 3944 C C . LEU D 1 131 ? 40.823 9.283 -44.332 1.00 108.10 136 LEU D C 1
ATOM 3945 O O . LEU D 1 131 ? 40.066 9.345 -43.371 1.00 106.42 136 LEU D O 1
ATOM 3950 N N . ARG D 1 132 ? 41.709 8.309 -44.495 1.00 106.46 137 ARG D N 1
ATOM 3951 C CA . ARG D 1 132 ? 41.809 7.223 -43.531 1.00 103.07 137 ARG D CA 1
ATOM 3952 C C . ARG D 1 132 ? 43.200 7.070 -42.979 1.00 102.15 137 ARG D C 1
ATOM 3953 O O . ARG D 1 132 ? 44.179 7.474 -43.596 1.00 103.81 137 ARG D O 1
ATOM 3961 N N . TRP D 1 133 ? 43.266 6.462 -41.806 1.00 100.02 138 TRP D N 1
ATOM 3962 C CA . TRP D 1 133 ? 44.514 6.178 -41.156 1.00 99.57 138 TRP D CA 1
ATOM 3963 C C . TRP D 1 133 ? 44.497 4.737 -40.762 1.00 98.09 138 TRP D C 1
ATOM 3964 O O . TRP D 1 133 ? 43.574 4.292 -40.089 1.00 96.73 138 TRP D O 1
ATOM 3975 N N . PHE D 1 134 ? 45.514 4.007 -41.199 1.00 98.97 139 PHE D N 1
ATOM 3976 C CA . PHE D 1 134 ? 45.632 2.591 -40.884 1.00 98.86 139 PHE D CA 1
ATOM 3977 C C . PHE D 1 134 ? 46.673 2.405 -39.795 1.00 99.58 139 PHE D C 1
ATOM 3978 O O . PHE D 1 134 ? 47.768 2.948 -39.870 1.00 99.77 139 PHE D O 1
ATOM 3986 N N . GLN D 1 135 ? 46.310 1.619 -38.793 1.00 100.79 140 GLN D N 1
ATOM 3987 C CA . GLN D 1 135 ? 47.139 1.367 -37.638 1.00 103.85 140 GLN D CA 1
ATOM 3988 C C . GLN D 1 135 ? 47.151 -0.110 -37.375 1.00 104.67 140 GLN D C 1
ATOM 3989 O O . GLN D 1 135 ? 46.095 -0.695 -37.153 1.00 105.74 140 GLN D O 1
ATOM 3995 N N . PRO D 1 136 ? 48.332 -0.733 -37.405 1.00 107.14 141 PRO D N 1
ATOM 3996 C CA . PRO D 1 136 ? 48.374 -2.157 -37.145 1.00 109.69 141 PRO D CA 1
ATOM 3997 C C . PRO D 1 136 ? 48.125 -2.432 -35.678 1.00 114.06 141 PRO D C 1
ATOM 3998 O O . PRO D 1 136 ? 48.214 -1.524 -34.864 1.00 114.43 141 PRO D O 1
ATOM 4002 N N . VAL D 1 137 ? 47.786 -3.671 -35.349 1.00 57.41 142 VAL D N 1
ATOM 4003 C CA . VAL D 1 137 ? 47.541 -4.064 -33.967 1.00 63.57 142 VAL D CA 1
ATOM 4004 C C . VAL D 1 137 ? 48.438 -5.238 -33.648 1.00 71.70 142 VAL D C 1
ATOM 4005 O O . VAL D 1 137 ? 48.463 -6.224 -34.396 1.00 75.46 142 VAL D O 1
ATOM 4017 N N . TYR D 1 139 ? 50.037 -8.112 -30.660 1.00 84.00 144 TYR D N 1
ATOM 4018 C CA . TYR D 1 139 ? 49.803 -8.853 -29.432 1.00 86.92 144 TYR D CA 1
ATOM 4019 C C . TYR D 1 139 ? 50.974 -9.805 -29.230 1.00 90.44 144 TYR D C 1
ATOM 4020 O O . TYR D 1 139 ? 51.315 -10.577 -30.119 1.00 87.61 144 TYR D O 1
ATOM 4029 N N . ASN D 1 140 ? 51.589 -9.742 -28.057 1.00 95.89 145 ASN D N 1
ATOM 4030 C CA . ASN D 1 140 ? 52.734 -10.578 -27.755 1.00 99.81 145 ASN D CA 1
ATOM 4031 C C . ASN D 1 140 ? 53.761 -10.540 -28.873 1.00 109.12 145 ASN D C 1
ATOM 4032 O O . ASN D 1 140 ? 54.313 -11.569 -29.260 1.00 112.66 145 ASN D O 1
ATOM 4037 N N . GLY D 1 141 ? 53.991 -9.346 -29.413 1.00 111.87 146 GLY D N 1
ATOM 4038 C CA . GLY D 1 141 ? 54.992 -9.160 -30.454 1.00 111.60 146 GLY D CA 1
ATOM 4039 C C . GLY D 1 141 ? 54.586 -9.427 -31.890 1.00 107.34 146 GLY D C 1
ATOM 4040 O O . GLY D 1 141 ? 55.278 -8.984 -32.806 1.00 104.91 146 GLY D O 1
ATOM 4041 N N . LYS D 1 142 ? 53.484 -10.145 -32.108 1.00 105.24 147 LYS D N 1
ATOM 4042 C CA . LYS D 1 142 ? 53.054 -10.439 -33.472 1.00 102.78 147 LYS D CA 1
ATOM 4043 C C . LYS D 1 142 ? 51.810 -9.614 -33.857 1.00 93.25 147 LYS D C 1
ATOM 4044 O O . LYS D 1 142 ? 50.972 -9.271 -33.012 1.00 95.84 147 LYS D O 1
ATOM 4050 N N . GLN D 1 143 ? 51.735 -9.238 -35.129 1.00 92.37 148 GLN D N 1
ATOM 4051 C CA . GLN D 1 143 ? 50.621 -8.441 -35.630 1.00 90.59 148 GLN D CA 1
ATOM 4052 C C . GLN D 1 143 ? 49.387 -9.314 -35.780 1.00 90.95 148 GLN D C 1
ATOM 4053 O O . GLN D 1 143 ? 49.429 -10.335 -36.464 1.00 90.42 148 GLN D O 1
ATOM 4059 N N . VAL D 1 144 ? 48.287 -8.894 -35.155 1.00 89.26 149 VAL D N 1
ATOM 4060 C CA . VAL D 1 144 ? 47.041 -9.668 -35.181 1.00 93.54 149 VAL D CA 1
ATOM 4061 C C . VAL D 1 144 ? 45.917 -9.023 -35.988 1.00 95.45 149 VAL D C 1
ATOM 4062 O O . VAL D 1 144 ? 44.830 -9.592 -36.119 1.00 96.95 149 VAL D O 1
ATOM 4066 N N . GLY D 1 145 ? 46.172 -7.837 -36.524 1.00 92.35 150 GLY D N 1
ATOM 4067 C CA . GLY D 1 145 ? 45.169 -7.147 -37.320 1.00 88.17 150 GLY D CA 1
ATOM 4068 C C . GLY D 1 145 ? 45.511 -5.691 -37.509 1.00 83.17 150 GLY D C 1
ATOM 4069 O O . GLY D 1 145 ? 46.685 -5.300 -37.457 1.00 81.57 150 GLY D O 1
ATOM 4070 N N . PHE D 1 146 ? 44.486 -4.884 -37.744 1.00 77.07 151 PHE D N 1
ATOM 4071 C CA . PHE D 1 146 ? 44.685 -3.456 -37.913 1.00 70.61 151 PHE D CA 1
ATOM 4072 C C . PHE D 1 146 ? 43.412 -2.694 -37.608 1.00 67.27 151 PHE D C 1
ATOM 4073 O O . PHE D 1 146 ? 42.326 -3.264 -37.510 1.00 65.75 151 PHE D O 1
ATOM 4081 N N . ILE D 1 147 ? 43.559 -1.391 -37.463 1.00 68.19 152 ILE D N 1
ATOM 4082 C CA . ILE D 1 147 ? 42.434 -0.525 -37.169 1.00 66.69 152 ILE D CA 1
ATOM 4083 C C . ILE D 1 147 ? 42.473 0.598 -38.151 1.00 58.62 152 ILE D C 1
ATOM 4084 O O . ILE D 1 147 ? 43.527 1.157 -38.386 1.00 54.93 152 ILE D O 1
ATOM 4097 N N . VAL D 1 149 ? 40.658 4.247 -39.264 1.00 60.08 154 VAL D N 1
ATOM 4098 C CA . VAL D 1 149 ? 39.814 5.309 -38.765 1.00 60.44 154 VAL D CA 1
ATOM 4099 C C . VAL D 1 149 ? 39.781 6.362 -39.843 1.00 61.80 154 VAL D C 1
ATOM 4100 O O . VAL D 1 149 ? 40.830 6.740 -40.365 1.00 66.72 154 VAL D O 1
ATOM 4104 N N . GLY D 1 150 ? 38.596 6.862 -40.177 1.00 63.18 155 GLY D N 1
ATOM 4105 C CA . GLY D 1 150 ? 38.510 7.854 -41.240 1.00 63.25 155 GLY D CA 1
ATOM 4106 C C . GLY D 1 150 ? 37.434 8.891 -41.129 1.00 61.38 155 GLY D C 1
ATOM 4107 O O . GLY D 1 150 ? 36.514 8.787 -40.310 1.00 64.35 155 GLY D O 1
ATOM 4108 N N . LYS D 1 151 ? 37.600 9.933 -41.938 1.00 61.06 156 LYS D N 1
ATOM 4109 C CA . LYS D 1 151 ? 36.663 11.038 -41.995 1.00 63.36 156 LYS D CA 1
ATOM 4110 C C . LYS D 1 151 ? 36.271 11.203 -43.436 1.00 60.39 156 LYS D C 1
ATOM 4111 O O . LYS D 1 151 ? 37.117 11.103 -44.323 1.00 58.66 156 LYS D O 1
ATOM 4117 N N . TYR D 1 152 ? 35.001 11.491 -43.672 1.00 63.55 157 TYR D N 1
ATOM 4118 C CA . TYR D 1 152 ? 34.510 11.687 -45.020 1.00 63.66 157 TYR D CA 1
ATOM 4119 C C . TYR D 1 152 ? 34.390 13.183 -45.352 1.00 70.53 157 TYR D C 1
ATOM 4120 O O . TYR D 1 152 ? 34.037 13.986 -44.496 1.00 68.46 157 TYR D O 1
ATOM 4129 N N . TYR D 1 153 ? 34.715 13.531 -46.599 1.00 78.58 158 TYR D N 1
ATOM 4130 C CA . TYR D 1 153 ? 34.630 14.900 -47.122 1.00 82.79 158 TYR D CA 1
ATOM 4131 C C . TYR D 1 153 ? 33.905 14.928 -48.451 1.00 87.81 158 TYR D C 1
ATOM 4132 O O . TYR D 1 153 ? 34.000 13.988 -49.235 1.00 92.69 158 TYR D O 1
ATOM 4141 N N . ASN D 1 154 ? 33.190 16.014 -48.712 1.00 108.97 159 ASN D N 1
ATOM 4142 C CA . ASN D 1 154 ? 32.551 16.206 -50.011 1.00 113.58 159 ASN D CA 1
ATOM 4143 C C . ASN D 1 154 ? 33.469 17.071 -50.876 1.00 113.10 159 ASN D C 1
ATOM 4144 O O . ASN D 1 154 ? 33.525 16.889 -52.088 1.00 105.11 159 ASN D O 1
ATOM 4149 N N . GLU D 1 155 ? 34.166 18.020 -50.243 1.00 123.90 160 GLU D N 1
ATOM 4150 C CA . GLU D 1 155 ? 35.120 18.896 -50.937 1.00 142.14 160 GLU D CA 1
ATOM 4151 C C . GLU D 1 155 ? 36.284 19.223 -49.995 1.00 145.11 160 GLU D C 1
ATOM 4152 O O . GLU D 1 155 ? 37.392 18.708 -50.149 1.00 142.36 160 GLU D O 1
ATOM 4158 N N . ASP E 1 26 ? 66.373 -11.385 6.322 1.00 153.84 31 ASP E N 1
ATOM 4159 C CA . ASP E 1 26 ? 66.372 -10.894 4.902 1.00 144.02 31 ASP E CA 1
ATOM 4160 C C . ASP E 1 26 ? 64.969 -10.848 4.318 1.00 140.90 31 ASP E C 1
ATOM 4161 O O . ASP E 1 26 ? 64.296 -11.872 4.195 1.00 140.91 31 ASP E O 1
ATOM 4166 N N . LYS E 1 27 ? 64.547 -9.650 3.940 1.00 139.50 32 LYS E N 1
ATOM 4167 C CA . LYS E 1 27 ? 63.223 -9.430 3.371 1.00 137.80 32 LYS E CA 1
ATOM 4168 C C . LYS E 1 27 ? 63.170 -9.835 1.890 1.00 128.87 32 LYS E C 1
ATOM 4169 O O . LYS E 1 27 ? 64.209 -9.996 1.247 1.00 124.90 32 LYS E O 1
ATOM 4175 N N . LEU E 1 28 ? 61.958 -9.989 1.356 1.00 126.58 33 LEU E N 1
ATOM 4176 C CA . LEU E 1 28 ? 61.761 -10.345 -0.058 1.00 119.71 33 LEU E CA 1
ATOM 4177 C C . LEU E 1 28 ? 60.466 -9.753 -0.633 1.00 116.43 33 LEU E C 1
ATOM 4178 O O . LEU E 1 28 ? 59.387 -10.334 -0.485 1.00 115.63 33 LEU E O 1
ATOM 4183 N N . SER E 1 29 ? 60.573 -8.597 -1.287 1.00 113.10 34 SER E N 1
ATOM 4184 C CA . SER E 1 29 ? 59.389 -7.969 -1.876 1.00 111.97 34 SER E CA 1
ATOM 4185 C C . SER E 1 29 ? 59.166 -8.575 -3.249 1.00 107.20 34 SER E C 1
ATOM 4186 O O . SER E 1 29 ? 60.057 -9.217 -3.804 1.00 103.43 34 SER E O 1
ATOM 4189 N N . TYR E 1 30 ? 57.975 -8.376 -3.794 1.00 107.09 35 TYR E N 1
ATOM 4190 C CA . TYR E 1 30 ? 57.647 -8.937 -5.086 1.00 104.67 35 TYR E CA 1
ATOM 4191 C C . TYR E 1 30 ? 57.060 -7.896 -6.028 1.00 103.72 35 TYR E C 1
ATOM 4192 O O . TYR E 1 30 ? 56.225 -7.077 -5.643 1.00 103.97 35 TYR E O 1
ATOM 4209 N N . ASP E 1 32 ? 55.263 -7.757 -9.758 1.00 105.98 37 ASP E N 1
ATOM 4210 C CA . ASP E 1 32 ? 54.679 -8.264 -11.017 1.00 106.65 37 ASP E CA 1
ATOM 4211 C C . ASP E 1 32 ? 54.508 -7.131 -12.022 1.00 102.49 37 ASP E C 1
ATOM 4212 O O . ASP E 1 32 ? 53.545 -6.368 -11.933 1.00 95.07 37 ASP E O 1
ATOM 4217 N N . GLU E 1 33 ? 55.437 -7.049 -12.979 1.00 101.79 38 GLU E N 1
ATOM 4218 C CA . GLU E 1 33 ? 55.421 -6.015 -14.016 1.00 101.90 38 GLU E CA 1
ATOM 4219 C C . GLU E 1 33 ? 54.275 -6.165 -15.014 1.00 99.46 38 GLU E C 1
ATOM 4220 O O . GLU E 1 33 ? 53.820 -5.169 -15.568 1.00 99.39 38 GLU E O 1
ATOM 4226 N N . ASP E 1 34 ? 53.790 -7.389 -15.228 1.00 98.57 39 ASP E N 1
ATOM 4227 C CA . ASP E 1 34 ? 52.666 -7.615 -16.137 1.00 99.74 39 ASP E CA 1
ATOM 4228 C C . ASP E 1 34 ? 51.505 -6.745 -15.679 1.00 96.90 39 ASP E C 1
ATOM 4229 O O . ASP E 1 34 ? 50.969 -5.940 -16.436 1.00 96.20 39 ASP E O 1
ATOM 4234 N N . VAL E 1 35 ? 51.153 -6.885 -14.411 1.00 94.66 40 VAL E N 1
ATOM 4235 C CA . VAL E 1 35 ? 50.077 -6.108 -13.838 1.00 94.49 40 VAL E CA 1
ATOM 4236 C C . VAL E 1 35 ? 50.404 -4.629 -13.928 1.00 93.13 40 VAL E C 1
ATOM 4237 O O . VAL E 1 35 ? 49.625 -3.837 -14.457 1.00 94.40 40 VAL E O 1
ATOM 4241 N N . ARG E 1 36 ? 51.564 -4.256 -13.412 1.00 91.83 41 ARG E N 1
ATOM 4242 C CA . ARG E 1 36 ? 51.957 -2.856 -13.417 1.00 96.02 41 ARG E CA 1
ATOM 4243 C C . ARG E 1 36 ? 51.791 -2.278 -14.824 1.00 94.73 41 ARG E C 1
ATOM 4244 O O . ARG E 1 36 ? 51.248 -1.183 -14.988 1.00 97.18 41 ARG E O 1
ATOM 4252 N N . ASN E 1 37 ? 52.223 -3.035 -15.833 1.00 94.83 42 ASN E N 1
ATOM 4253 C CA . ASN E 1 37 ? 52.149 -2.558 -17.224 1.00 96.93 42 ASN E CA 1
ATOM 4254 C C . ASN E 1 37 ? 50.683 -2.421 -17.658 1.00 96.05 42 ASN E C 1
ATOM 4255 O O . ASN E 1 37 ? 50.276 -1.362 -18.126 1.00 99.92 42 ASN E O 1
ATOM 4260 N N . THR E 1 38 ? 49.877 -3.462 -17.453 1.00 93.58 43 THR E N 1
ATOM 4261 C CA . THR E 1 38 ? 48.462 -3.393 -17.811 1.00 93.14 43 THR E CA 1
ATOM 4262 C C . THR E 1 38 ? 47.777 -2.159 -17.245 1.00 92.94 43 THR E C 1
ATOM 4263 O O . THR E 1 38 ? 47.011 -1.481 -17.937 1.00 96.11 43 THR E O 1
ATOM 4267 N N . LEU E 1 39 ? 48.024 -1.876 -15.975 1.00 90.20 44 LEU E N 1
ATOM 4268 C CA . LEU E 1 39 ? 47.401 -0.728 -15.356 1.00 91.37 44 LEU E CA 1
ATOM 4269 C C . LEU E 1 39 ? 47.815 0.567 -16.049 1.00 91.54 44 LEU E C 1
ATOM 4270 O O . LEU E 1 39 ? 46.976 1.430 -16.321 1.00 95.19 44 LEU E O 1
ATOM 4275 N N . LYS E 1 40 ? 49.103 0.695 -16.338 1.00 88.16 45 LYS E N 1
ATOM 4276 C CA . LYS E 1 40 ? 49.630 1.922 -16.941 1.00 90.90 45 LYS E CA 1
ATOM 4277 C C . LYS E 1 40 ? 49.109 2.109 -18.366 1.00 93.23 45 LYS E C 1
ATOM 4278 O O . LYS E 1 40 ? 48.622 3.185 -18.709 1.00 92.91 45 LYS E O 1
ATOM 4284 N N . GLU E 1 41 ? 49.162 1.057 -19.180 1.00 96.21 46 GLU E N 1
ATOM 4285 C CA . GLU E 1 41 ? 48.708 1.168 -20.579 1.00 100.22 46 GLU E CA 1
ATOM 4286 C C . GLU E 1 41 ? 47.206 1.490 -20.610 1.00 99.98 46 GLU E C 1
ATOM 4287 O O . GLU E 1 41 ? 46.754 2.383 -21.335 1.00 103.45 46 GLU E O 1
ATOM 4293 N N . THR E 1 42 ? 46.443 0.810 -19.766 1.00 95.07 47 THR E N 1
ATOM 4294 C CA . THR E 1 42 ? 45.013 1.029 -19.713 1.00 94.21 47 THR E CA 1
ATOM 4295 C C . THR E 1 42 ? 44.688 2.476 -19.380 1.00 92.59 47 THR E C 1
ATOM 4296 O O . THR E 1 42 ? 43.860 3.112 -20.039 1.00 95.27 47 THR E O 1
ATOM 4300 N N . ALA E 1 43 ? 45.338 2.993 -18.351 1.00 88.30 48 ALA E N 1
ATOM 4301 C CA . ALA E 1 43 ? 45.093 4.361 -17.918 1.00 88.26 48 ALA E CA 1
ATOM 4302 C C . ALA E 1 43 ? 45.556 5.349 -18.965 1.00 88.88 48 ALA E C 1
ATOM 4303 O O . ALA E 1 43 ? 44.912 6.359 -19.206 1.00 89.47 48 ALA E O 1
ATOM 4305 N N . PHE E 1 44 ? 46.685 5.054 -19.580 1.00 88.97 49 PHE E N 1
ATOM 4306 C CA . PHE E 1 44 ? 47.225 5.942 -20.574 1.00 92.38 49 PHE E CA 1
ATOM 4307 C C . PHE E 1 44 ? 46.291 6.014 -21.759 1.00 94.72 49 PHE E C 1
ATOM 4308 O O . PHE E 1 44 ? 45.938 7.096 -22.234 1.00 97.37 49 PHE E O 1
ATOM 4316 N N . SER E 1 45 ? 45.904 4.847 -22.243 1.00 94.71 50 SER E N 1
ATOM 4317 C CA . SER E 1 45 ? 45.018 4.768 -23.373 1.00 98.47 50 SER E CA 1
ATOM 4318 C C . SER E 1 45 ? 43.807 5.665 -23.187 1.00 98.29 50 SER E C 1
ATOM 4319 O O . SER E 1 45 ? 43.481 6.486 -24.043 1.00 100.18 50 SER E O 1
ATOM 4322 N N . ILE E 1 46 ? 43.156 5.519 -22.047 1.00 95.98 51 ILE E N 1
ATOM 4323 C CA . ILE E 1 46 ? 41.966 6.306 -21.756 1.00 97.63 51 ILE E CA 1
ATOM 4324 C C . ILE E 1 46 ? 42.291 7.795 -21.681 1.00 101.61 51 ILE E C 1
ATOM 4325 O O . ILE E 1 46 ? 41.520 8.620 -22.157 1.00 105.46 51 ILE E O 1
ATOM 4330 N N . SER E 1 47 ? 43.435 8.135 -21.095 1.00 104.34 52 SER E N 1
ATOM 4331 C CA . SER E 1 47 ? 43.860 9.528 -20.971 1.00 109.21 52 SER E CA 1
ATOM 4332 C C . SER E 1 47 ? 44.006 10.216 -22.323 1.00 116.65 52 SER E C 1
ATOM 4333 O O . SER E 1 47 ? 43.765 11.416 -22.454 1.00 117.68 52 SER E O 1
ATOM 4336 N N . GLU E 1 48 ? 44.391 9.443 -23.327 1.00 96.03 53 GLU E N 1
ATOM 4337 C CA . GLU E 1 48 ? 44.619 9.976 -24.661 1.00 106.85 53 GLU E CA 1
ATOM 4338 C C . GLU E 1 48 ? 43.376 10.114 -25.543 1.00 102.25 53 GLU E C 1
ATOM 4339 O O . GLU E 1 48 ? 43.477 10.610 -26.658 1.00 105.22 53 GLU E O 1
ATOM 4345 N N . ILE E 1 49 ? 42.213 9.698 -25.056 1.00 97.10 54 ILE E N 1
ATOM 4346 C CA . ILE E 1 49 ? 40.993 9.789 -25.852 1.00 98.72 54 ILE E CA 1
ATOM 4347 C C . ILE E 1 49 ? 40.458 11.220 -25.900 1.00 95.44 54 ILE E C 1
ATOM 4348 O O . ILE E 1 49 ? 40.120 11.796 -24.870 1.00 89.84 54 ILE E O 1
ATOM 4353 N N . PRO E 1 50 ? 40.319 11.780 -27.102 1.00 95.08 55 PRO E N 1
ATOM 4354 C CA . PRO E 1 50 ? 39.825 13.146 -27.220 1.00 100.90 55 PRO E CA 1
ATOM 4355 C C . PRO E 1 50 ? 38.548 13.426 -26.429 1.00 96.11 55 PRO E C 1
ATOM 4356 O O . PRO E 1 50 ? 38.521 14.358 -25.627 1.00 94.59 55 PRO E O 1
ATOM 4360 N N . PHE E 1 51 ? 37.517 12.610 -26.617 1.00 91.18 56 PHE E N 1
ATOM 4361 C CA . PHE E 1 51 ? 36.256 12.863 -25.928 1.00 85.16 56 PHE E CA 1
ATOM 4362 C C . PHE E 1 51 ? 36.337 12.724 -24.404 1.00 85.00 56 PHE E C 1
ATOM 4363 O O . PHE E 1 51 ? 35.515 13.294 -23.702 1.00 83.21 56 PHE E O 1
ATOM 4371 N N . ILE E 1 52 ? 37.303 11.963 -23.898 1.00 86.14 57 ILE E N 1
ATOM 4372 C CA . ILE E 1 52 ? 37.475 11.824 -22.457 1.00 89.67 57 ILE E CA 1
ATOM 4373 C C . ILE E 1 52 ? 38.006 13.138 -21.927 1.00 94.40 57 ILE E C 1
ATOM 4374 O O . ILE E 1 52 ? 37.616 13.597 -20.859 1.00 89.06 57 ILE E O 1
ATOM 4379 N N . GLN E 1 53 ? 38.894 13.747 -22.699 1.00 99.04 58 GLN E N 1
ATOM 4380 C CA . GLN E 1 53 ? 39.496 15.015 -22.321 1.00 105.80 58 GLN E CA 1
ATOM 4381 C C . GLN E 1 53 ? 38.458 16.126 -22.325 1.00 107.79 58 GLN E C 1
ATOM 4382 O O . GLN E 1 53 ? 38.330 16.861 -21.348 1.00 111.04 58 GLN E O 1
ATOM 4388 N N . GLU E 1 54 ? 37.709 16.234 -23.419 1.00 107.06 59 GLU E N 1
ATOM 4389 C CA . GLU E 1 54 ? 36.675 17.260 -23.538 1.00 105.81 59 GLU E CA 1
ATOM 4390 C C . GLU E 1 54 ? 35.645 17.127 -22.433 1.00 102.54 59 GLU E C 1
ATOM 4391 O O . GLU E 1 54 ? 35.224 18.117 -21.845 1.00 102.69 59 GLU E O 1
ATOM 4397 N N . ASP E 1 55 ? 35.255 15.895 -22.143 1.00 101.81 60 ASP E N 1
ATOM 4398 C CA . ASP E 1 55 ? 34.250 15.648 -21.123 1.00 102.99 60 ASP E CA 1
ATOM 4399 C C . ASP E 1 55 ? 34.671 16.173 -19.759 1.00 109.72 60 ASP E C 1
ATOM 4400 O O . ASP E 1 55 ? 33.883 16.819 -19.079 1.00 109.96 60 ASP E O 1
ATOM 4405 N N . LEU E 1 56 ? 35.910 15.908 -19.361 1.00 113.87 61 LEU E N 1
ATOM 4406 C CA . LEU E 1 56 ? 36.388 16.385 -18.072 1.00 120.15 61 LEU E CA 1
ATOM 4407 C C . LEU E 1 56 ? 36.462 17.896 -18.045 1.00 128.59 61 LEU E C 1
ATOM 4408 O O . LEU E 1 56 ? 36.195 18.519 -17.017 1.00 142.81 61 LEU E O 1
ATOM 4413 N N . SER E 1 57 ? 36.830 18.485 -19.174 1.00 124.99 62 SER E N 1
ATOM 4414 C CA . SER E 1 57 ? 36.908 19.930 -19.283 1.00 129.81 62 SER E CA 1
ATOM 4415 C C . SER E 1 57 ? 35.521 20.550 -19.090 1.00 131.37 62 SER E C 1
ATOM 4416 O O . SER E 1 57 ? 35.332 21.376 -18.210 1.00 128.82 62 SER E O 1
ATOM 4419 N N . ASN E 1 58 ? 34.560 20.099 -19.893 1.00 131.28 63 ASN E N 1
ATOM 4420 C CA . ASN E 1 58 ? 33.169 20.591 -19.860 1.00 132.43 63 ASN E CA 1
ATOM 4421 C C . ASN E 1 58 ? 32.428 20.532 -18.527 1.00 136.27 63 ASN E C 1
ATOM 4422 O O . ASN E 1 58 ? 31.585 21.374 -18.261 1.00 133.23 63 ASN E O 1
ATOM 4427 N N . GLY E 1 59 ? 32.686 19.509 -17.722 1.00 143.59 64 GLY E N 1
ATOM 4428 C CA . GLY E 1 59 ? 31.998 19.364 -16.440 1.00 149.85 64 GLY E CA 1
ATOM 4429 C C . GLY E 1 59 ? 30.615 18.738 -16.558 1.00 150.33 64 GLY E C 1
ATOM 4430 O O . GLY E 1 59 ? 29.980 18.441 -15.551 1.00 151.85 64 GLY E O 1
ATOM 4431 N N . GLU E 1 60 ? 30.138 18.534 -17.782 1.00 151.43 65 GLU E N 1
ATOM 4432 C CA . GLU E 1 60 ? 28.827 17.925 -17.995 1.00 151.70 65 GLU E CA 1
ATOM 4433 C C . GLU E 1 60 ? 28.918 16.431 -17.743 1.00 146.93 65 GLU E C 1
ATOM 4434 O O . GLU E 1 60 ? 29.937 15.810 -18.043 1.00 161.62 65 GLU E O 1
ATOM 4440 N N . ILE E 1 61 ? 27.870 15.865 -17.150 1.00 144.85 66 ILE E N 1
ATOM 4441 C CA . ILE E 1 61 ? 27.822 14.428 -16.869 1.00 142.13 66 ILE E CA 1
ATOM 4442 C C . ILE E 1 61 ? 27.211 13.700 -18.063 1.00 132.84 66 ILE E C 1
ATOM 4443 O O . ILE E 1 61 ? 26.104 14.020 -18.490 1.00 137.95 66 ILE E O 1
ATOM 4448 N N . ASN E 1 62 ? 27.939 12.715 -18.588 1.00 120.97 67 ASN E N 1
ATOM 4449 C CA . ASN E 1 62 ? 27.497 11.946 -19.749 1.00 107.16 67 ASN E CA 1
ATOM 4450 C C . ASN E 1 62 ? 27.529 10.453 -19.473 1.00 102.34 67 ASN E C 1
ATOM 4451 O O . ASN E 1 62 ? 28.597 9.861 -19.366 1.00 101.66 67 ASN E O 1
ATOM 4456 N N . SER E 1 63 ? 26.349 9.846 -19.393 1.00 103.92 68 SER E N 1
ATOM 4457 C CA . SER E 1 63 ? 26.229 8.417 -19.086 1.00 107.02 68 SER E CA 1
ATOM 4458 C C . SER E 1 63 ? 26.925 7.478 -20.081 1.00 98.49 68 SER E C 1
ATOM 4459 O O . SER E 1 63 ? 27.262 6.351 -19.720 1.00 95.75 68 SER E O 1
ATOM 4462 N N . ARG E 1 64 ? 27.113 7.913 -21.325 1.00 94.62 69 ARG E N 1
ATOM 4463 C CA . ARG E 1 64 ? 27.800 7.070 -22.311 1.00 93.49 69 ARG E CA 1
ATOM 4464 C C . ARG E 1 64 ? 29.273 6.971 -21.954 1.00 90.43 69 ARG E C 1
ATOM 4465 O O . ARG E 1 64 ? 29.897 5.933 -22.176 1.00 98.93 69 ARG E O 1
ATOM 4473 N N . ILE E 1 65 ? 29.834 8.047 -21.408 1.00 87.15 70 ILE E N 1
ATOM 4474 C CA . ILE E 1 65 ? 31.227 8.019 -20.976 1.00 85.92 70 ILE E CA 1
ATOM 4475 C C . ILE E 1 65 ? 31.299 7.080 -19.796 1.00 86.78 70 ILE E C 1
ATOM 4476 O O . ILE E 1 65 ? 32.212 6.265 -19.666 1.00 90.06 70 ILE E O 1
ATOM 4481 N N . GLN E 1 66 ? 30.322 7.219 -18.919 1.00 86.63 71 GLN E N 1
ATOM 4482 C CA . GLN E 1 66 ? 30.250 6.402 -17.738 1.00 95.31 71 GLN E CA 1
ATOM 4483 C C . GLN E 1 66 ? 30.306 4.940 -18.208 1.00 91.99 71 GLN E C 1
ATOM 4484 O O . GLN E 1 66 ? 31.155 4.158 -17.771 1.00 95.51 71 GLN E O 1
ATOM 4490 N N . GLU E 1 67 ? 29.440 4.603 -19.156 1.00 91.77 72 GLU E N 1
ATOM 4491 C CA . GLU E 1 67 ? 29.379 3.247 -19.700 1.00 88.79 72 GLU E CA 1
ATOM 4492 C C . GLU E 1 67 ? 30.706 2.841 -20.358 1.00 87.89 72 GLU E C 1
ATOM 4493 O O . GLU E 1 67 ? 31.131 1.683 -20.261 1.00 96.90 72 GLU E O 1
ATOM 4499 N N . TYR E 1 68 ? 31.357 3.788 -21.028 1.00 83.83 73 TYR E N 1
ATOM 4500 C CA . TYR E 1 68 ? 32.626 3.513 -21.698 1.00 82.57 73 TYR E CA 1
ATOM 4501 C C . TYR E 1 68 ? 33.651 2.858 -20.777 1.00 79.95 73 TYR E C 1
ATOM 4502 O O . TYR E 1 68 ? 34.392 1.969 -21.198 1.00 77.01 73 TYR E O 1
ATOM 4511 N N . THR E 1 69 ? 33.690 3.301 -19.528 1.00 77.69 74 THR E N 1
ATOM 4512 C CA . THR E 1 69 ? 34.652 2.775 -18.571 1.00 88.14 74 THR E CA 1
ATOM 4513 C C . THR E 1 69 ? 34.365 1.332 -18.166 1.00 94.40 74 THR E C 1
ATOM 4514 O O . THR E 1 69 ? 35.257 0.620 -17.701 1.00 106.81 74 THR E O 1
ATOM 4518 N N . LYS E 1 70 ? 33.126 0.900 -18.348 1.00 94.01 75 LYS E N 1
ATOM 4519 C CA . LYS E 1 70 ? 32.714 -0.443 -17.953 1.00 93.05 75 LYS E CA 1
ATOM 4520 C C . LYS E 1 70 ? 33.441 -1.542 -18.745 1.00 89.46 75 LYS E C 1
ATOM 4521 O O . LYS E 1 70 ? 33.707 -2.617 -18.218 1.00 85.61 75 LYS E O 1
ATOM 4527 N N . HIS E 1 71 ? 33.798 -1.257 -19.994 1.00 82.14 76 HIS E N 1
ATOM 4528 C CA . HIS E 1 71 ? 34.483 -2.244 -20.830 1.00 81.48 76 HIS E CA 1
ATOM 4529 C C . HIS E 1 71 ? 35.794 -2.739 -20.255 1.00 81.92 76 HIS E C 1
ATOM 4530 O O . HIS E 1 71 ? 36.181 -3.894 -20.462 1.00 85.50 76 HIS E O 1
ATOM 4537 N N . PHE E 1 72 ? 36.490 -1.853 -19.559 1.00 78.82 77 PHE E N 1
ATOM 4538 C CA . PHE E 1 72 ? 37.801 -2.183 -19.042 1.00 79.99 77 PHE E CA 1
ATOM 4539 C C . PHE E 1 72 ? 37.724 -3.159 -17.887 1.00 79.34 77 PHE E C 1
ATOM 4540 O O . PHE E 1 72 ? 38.545 -4.071 -17.785 1.00 77.73 77 PHE E O 1
ATOM 4548 N N . ILE E 1 73 ? 36.722 -2.993 -17.045 1.00 80.60 78 ILE E N 1
ATOM 4549 C CA . ILE E 1 73 ? 36.526 -3.918 -15.944 1.00 88.56 78 ILE E CA 1
ATOM 4550 C C . ILE E 1 73 ? 36.186 -5.300 -16.515 1.00 92.02 78 ILE E C 1
ATOM 4551 O O . ILE E 1 73 ? 36.846 -6.285 -16.214 1.00 103.89 78 ILE E O 1
ATOM 4556 N N . GLU E 1 74 ? 35.181 -5.332 -17.389 1.00 93.91 79 GLU E N 1
ATOM 4557 C CA . GLU E 1 74 ? 34.691 -6.565 -18.025 1.00 89.64 79 GLU E CA 1
ATOM 4558 C C . GLU E 1 74 ? 35.735 -7.352 -18.796 1.00 88.96 79 GLU E C 1
ATOM 4559 O O . GLU E 1 74 ? 35.884 -8.554 -18.607 1.00 87.62 79 GLU E O 1
ATOM 4565 N N . ALA E 1 75 ? 36.442 -6.664 -19.687 1.00 89.85 80 ALA E N 1
ATOM 4566 C CA . ALA E 1 75 ? 37.393 -7.312 -20.588 1.00 94.99 80 ALA E CA 1
ATOM 4567 C C . ALA E 1 75 ? 38.825 -7.467 -20.097 1.00 95.06 80 ALA E C 1
ATOM 4568 O O . ALA E 1 75 ? 39.577 -8.236 -20.683 1.00 99.85 80 ALA E O 1
ATOM 4570 N N . ILE E 1 76 ? 39.224 -6.732 -19.065 1.00 94.58 81 ILE E N 1
ATOM 4571 C CA . ILE E 1 76 ? 40.596 -6.834 -18.567 1.00 95.86 81 ILE E CA 1
ATOM 4572 C C . ILE E 1 76 ? 40.556 -7.455 -17.192 1.00 89.70 81 ILE E C 1
ATOM 4573 O O . ILE E 1 76 ? 40.041 -6.866 -16.252 1.00 91.07 81 ILE E O 1
ATOM 4578 N N . ASN E 1 77 ? 41.129 -8.645 -17.091 1.00 92.24 82 ASN E N 1
ATOM 4579 C CA . ASN E 1 77 ? 41.135 -9.401 -15.856 1.00 98.32 82 ASN E CA 1
ATOM 4580 C C . ASN E 1 77 ? 41.814 -8.683 -14.695 1.00 98.81 82 ASN E C 1
ATOM 4581 O O . ASN E 1 77 ? 41.290 -8.663 -13.587 1.00 106.64 82 ASN E O 1
ATOM 4586 N N . ASP E 1 78 ? 42.969 -8.079 -14.948 1.00 103.37 83 ASP E N 1
ATOM 4587 C CA . ASP E 1 78 ? 43.718 -7.399 -13.883 1.00 106.96 83 ASP E CA 1
ATOM 4588 C C . ASP E 1 78 ? 43.194 -6.028 -13.471 1.00 102.49 83 ASP E C 1
ATOM 4589 O O . ASP E 1 78 ? 43.797 -5.383 -12.617 1.00 111.84 83 ASP E O 1
ATOM 4594 N N . VAL E 1 79 ? 42.098 -5.573 -14.063 1.00 89.41 84 VAL E N 1
ATOM 4595 C CA . VAL E 1 79 ? 41.550 -4.282 -13.698 1.00 90.39 84 VAL E CA 1
ATOM 4596 C C . VAL E 1 79 ? 40.282 -4.469 -12.894 1.00 95.15 84 VAL E C 1
ATOM 4597 O O . VAL E 1 79 ? 39.238 -4.788 -13.445 1.00 102.25 84 VAL E O 1
ATOM 4601 N N . ASP E 1 80 ? 40.378 -4.242 -11.591 1.00 98.22 85 ASP E N 1
ATOM 4602 C CA . ASP E 1 80 ? 39.243 -4.384 -10.694 1.00 95.47 85 ASP E CA 1
ATOM 4603 C C . ASP E 1 80 ? 38.571 -3.052 -10.392 1.00 97.38 85 ASP E C 1
ATOM 4604 O O . ASP E 1 80 ? 37.447 -3.026 -9.902 1.00 102.75 85 ASP E O 1
ATOM 4609 N N . ILE E 1 81 ? 39.261 -1.949 -10.663 1.00 98.48 86 ILE E N 1
ATOM 4610 C CA . ILE E 1 81 ? 38.730 -0.625 -10.373 1.00 99.85 86 ILE E CA 1
ATOM 4611 C C . ILE E 1 81 ? 39.226 0.395 -11.369 1.00 95.21 86 ILE E C 1
ATOM 4612 O O . ILE E 1 81 ? 40.394 0.395 -11.751 1.00 95.64 86 ILE E O 1
ATOM 4617 N N . ILE E 1 82 ? 38.328 1.278 -11.765 1.00 97.09 87 ILE E N 1
ATOM 4618 C CA . ILE E 1 82 ? 38.662 2.371 -12.639 1.00 99.71 87 ILE E CA 1
ATOM 4619 C C . ILE E 1 82 ? 37.926 3.591 -12.159 1.00 98.70 87 ILE E C 1
ATOM 4620 O O . ILE E 1 82 ? 36.709 3.558 -11.962 1.00 95.88 87 ILE E O 1
ATOM 4625 N N . VAL E 1 83 ? 38.658 4.682 -12.034 1.00 98.00 88 VAL E N 1
ATOM 4626 C CA . VAL E 1 83 ? 38.076 5.922 -11.611 1.00 100.06 88 VAL E CA 1
ATOM 4627 C C . VAL E 1 83 ? 38.530 7.033 -12.510 1.00 99.95 88 VAL E C 1
ATOM 4628 O O . VAL E 1 83 ? 39.698 7.116 -12.864 1.00 105.63 88 VAL E O 1
ATOM 4632 N N . VAL E 1 84 ? 37.585 7.872 -12.892 1.00 97.90 89 VAL E N 1
ATOM 4633 C CA . VAL E 1 84 ? 37.867 9.010 -13.719 1.00 99.34 89 VAL E CA 1
ATOM 4634 C C . VAL E 1 84 ? 37.359 10.197 -12.942 1.00 103.17 89 VAL E C 1
ATOM 4635 O O . VAL E 1 84 ? 36.173 10.287 -12.609 1.00 98.90 89 VAL E O 1
ATOM 4639 N N . ALA E 1 85 ? 38.265 11.112 -12.645 1.00 112.88 90 ALA E N 1
ATOM 4640 C CA . ALA E 1 85 ? 37.923 12.276 -11.867 1.00 115.13 90 ALA E CA 1
ATOM 4641 C C . ALA E 1 85 ? 38.328 13.549 -12.563 1.00 119.39 90 ALA E C 1
ATOM 4642 O O . ALA E 1 85 ? 39.319 13.589 -13.290 1.00 117.19 90 ALA E O 1
ATOM 4644 N N . ASP E 1 86 ? 37.533 14.588 -12.346 1.00 129.77 91 ASP E N 1
ATOM 4645 C CA . ASP E 1 86 ? 37.856 15.903 -12.862 1.00 133.59 91 ASP E CA 1
ATOM 4646 C C . ASP E 1 86 ? 38.470 16.631 -11.662 1.00 130.77 91 ASP E C 1
ATOM 4647 O O . ASP E 1 86 ? 38.686 16.017 -10.615 1.00 125.58 91 ASP E O 1
ATOM 4660 N N . ARG E 1 88 ? 37.209 18.556 -9.604 1.00 134.71 93 ARG E N 1
ATOM 4661 C CA . ARG E 1 88 ? 36.292 18.647 -8.461 1.00 141.21 93 ARG E CA 1
ATOM 4662 C C . ARG E 1 88 ? 36.265 17.319 -7.697 1.00 137.86 93 ARG E C 1
ATOM 4663 O O . ARG E 1 88 ? 36.133 17.289 -6.478 1.00 136.40 93 ARG E O 1
ATOM 4671 N N . GLY E 1 89 ? 36.401 16.216 -8.418 1.00 132.02 94 GLY E N 1
ATOM 4672 C CA . GLY E 1 89 ? 36.406 14.912 -7.782 1.00 130.84 94 GLY E CA 1
ATOM 4673 C C . GLY E 1 89 ? 35.996 13.802 -8.719 1.00 125.66 94 GLY E C 1
ATOM 4674 O O . GLY E 1 89 ? 35.912 13.986 -9.934 1.00 121.45 94 GLY E O 1
ATOM 4675 N N . VAL E 1 90 ? 35.754 12.634 -8.141 1.00 125.84 95 VAL E N 1
ATOM 4676 C CA . VAL E 1 90 ? 35.349 11.460 -8.905 1.00 118.85 95 VAL E CA 1
ATOM 4677 C C . VAL E 1 90 ? 34.108 11.792 -9.711 1.00 114.66 95 VAL E C 1
ATOM 4678 O O . VAL E 1 90 ? 33.126 12.271 -9.162 1.00 112.94 95 VAL E O 1
ATOM 4682 N N . LYS E 1 91 ? 34.168 11.537 -11.015 1.00 110.92 96 LYS E N 1
ATOM 4683 C CA . LYS E 1 91 ? 33.063 11.826 -11.913 1.00 108.23 96 LYS E CA 1
ATOM 4684 C C . LYS E 1 91 ? 32.448 10.515 -12.409 1.00 106.86 96 LYS E C 1
ATOM 4685 O O . LYS E 1 91 ? 31.245 10.317 -12.298 1.00 109.70 96 LYS E O 1
ATOM 4691 N N . TYR E 1 92 ? 33.274 9.629 -12.958 1.00 102.99 97 TYR E N 1
ATOM 4692 C CA . TYR E 1 92 ? 32.810 8.328 -13.429 1.00 100.67 97 TYR E CA 1
ATOM 4693 C C . TYR E 1 92 ? 33.587 7.273 -12.673 1.00 98.80 97 TYR E C 1
ATOM 4694 O O . TYR E 1 92 ? 34.686 7.536 -12.178 1.00 104.21 97 TYR E O 1
ATOM 4703 N N . SER E 1 93 ? 33.008 6.086 -12.558 1.00 97.53 98 SER E N 1
ATOM 4704 C CA . SER E 1 93 ? 33.646 5.019 -11.819 1.00 101.57 98 SER E CA 1
ATOM 4705 C C . SER E 1 93 ? 32.994 3.677 -12.037 1.00 102.41 98 SER E C 1
ATOM 4706 O O . SER E 1 93 ? 31.782 3.581 -12.121 1.00 120.59 98 SER E O 1
ATOM 4709 N N . HIS E 1 94 ? 33.808 2.639 -12.117 1.00 97.26 99 HIS E N 1
ATOM 4710 C CA . HIS E 1 94 ? 33.307 1.277 -12.242 1.00 99.43 99 HIS E CA 1
ATOM 4711 C C . HIS E 1 94 ? 34.224 0.329 -11.517 1.00 97.61 99 HIS E C 1
ATOM 4712 O O . HIS E 1 94 ? 35.432 0.535 -11.475 1.00 101.45 99 HIS E O 1
ATOM 4719 N N . LEU E 1 95 ? 33.630 -0.713 -10.950 1.00 96.79 100 LEU E N 1
ATOM 4720 C CA . LEU E 1 95 ? 34.355 -1.695 -10.176 1.00 94.43 100 LEU E CA 1
ATOM 4721 C C . LEU E 1 95 ? 33.933 -3.084 -10.548 1.00 92.77 100 LEU E C 1
ATOM 4722 O O . LEU E 1 95 ? 32.825 -3.285 -11.041 1.00 95.71 100 LEU E O 1
ATOM 4727 N N . ASP E 1 96 ? 34.813 -4.049 -10.308 1.00 97.86 101 ASP E N 1
ATOM 4728 C CA . ASP E 1 96 ? 34.477 -5.450 -10.533 1.00 98.63 101 ASP E CA 1
ATOM 4729 C C . ASP E 1 96 ? 33.671 -5.797 -9.296 1.00 97.33 101 ASP E C 1
ATOM 4730 O O . ASP E 1 96 ? 34.214 -6.103 -8.231 1.00 98.47 101 ASP E O 1
ATOM 4735 N N . GLU E 1 97 ? 32.360 -5.714 -9.458 1.00 172.74 102 GLU E N 1
ATOM 4736 C CA . GLU E 1 97 ? 31.413 -5.904 -8.370 1.00 165.88 102 GLU E CA 1
ATOM 4737 C C . GLU E 1 97 ? 31.561 -7.201 -7.574 1.00 156.92 102 GLU E C 1
ATOM 4738 O O . GLU E 1 97 ? 31.397 -7.186 -6.364 1.00 151.94 102 GLU E O 1
ATOM 4744 N N . LYS E 1 98 ? 31.907 -8.304 -8.229 1.00 155.20 103 LYS E N 1
ATOM 4745 C CA . LYS E 1 98 ? 32.106 -9.565 -7.523 1.00 150.64 103 LYS E CA 1
ATOM 4746 C C . LYS E 1 98 ? 33.369 -9.434 -6.672 1.00 145.12 103 LYS E C 1
ATOM 4747 O O . LYS E 1 98 ? 33.343 -9.665 -5.465 1.00 141.65 103 LYS E O 1
ATOM 4753 N N . GLN E 1 99 ? 34.463 -9.013 -7.295 1.00 144.93 104 GLN E N 1
ATOM 4754 C CA . GLN E 1 99 ? 35.727 -8.863 -6.590 1.00 141.90 104 GLN E CA 1
ATOM 4755 C C . GLN E 1 99 ? 35.615 -7.935 -5.400 1.00 137.49 104 GLN E C 1
ATOM 4756 O O . GLN E 1 99 ? 35.929 -8.318 -4.287 1.00 135.56 104 GLN E O 1
ATOM 4762 N N . ILE E 1 100 ? 35.146 -6.717 -5.629 1.00 137.09 105 ILE E N 1
ATOM 4763 C CA . ILE E 1 100 ? 35.069 -5.737 -4.551 1.00 134.73 105 ILE E CA 1
ATOM 4764 C C . ILE E 1 100 ? 34.010 -6.108 -3.514 1.00 132.79 105 ILE E C 1
ATOM 4765 O O . ILE E 1 100 ? 34.188 -5.866 -2.325 1.00 131.19 105 ILE E O 1
ATOM 4770 N N . GLY E 1 101 ? 32.923 -6.725 -3.952 1.00 133.47 106 GLY E N 1
ATOM 4771 C CA . GLY E 1 101 ? 31.888 -7.145 -3.021 1.00 132.29 106 GLY E CA 1
ATOM 4772 C C . GLY E 1 101 ? 32.450 -8.012 -1.904 1.00 131.13 106 GLY E C 1
ATOM 4773 O O . GLY E 1 101 ? 32.140 -7.805 -0.731 1.00 130.38 106 GLY E O 1
ATOM 4774 N N . GLN E 1 102 ? 33.293 -8.975 -2.268 1.00 132.90 107 GLN E N 1
ATOM 4775 C CA . GLN E 1 102 ? 33.905 -9.889 -1.291 1.00 133.03 107 GLN E CA 1
ATOM 4776 C C . GLN E 1 102 ? 34.656 -9.148 -0.189 1.00 132.21 107 GLN E C 1
ATOM 4777 O O . GLN E 1 102 ? 34.687 -9.596 0.952 1.00 132.98 107 GLN E O 1
ATOM 4783 N N . VAL E 1 103 ? 35.250 -8.012 -0.535 1.00 132.32 108 VAL E N 1
ATOM 4784 C CA . VAL E 1 103 ? 35.965 -7.183 0.431 1.00 133.42 108 VAL E CA 1
ATOM 4785 C C . VAL E 1 103 ? 35.074 -6.824 1.610 1.00 133.69 108 VAL E C 1
ATOM 4786 O O . VAL E 1 103 ? 35.478 -6.918 2.770 1.00 135.69 108 VAL E O 1
ATOM 4790 N N . PHE E 1 104 ? 33.853 -6.415 1.299 1.00 133.46 109 PHE E N 1
ATOM 4791 C CA . PHE E 1 104 ? 32.906 -5.990 2.315 1.00 133.96 109 PHE E CA 1
ATOM 4792 C C . PHE E 1 104 ? 32.184 -7.120 3.017 1.00 135.67 109 PHE E C 1
ATOM 4793 O O . PHE E 1 104 ? 31.480 -6.888 3.991 1.00 137.50 109 PHE E O 1
ATOM 4801 N N . VAL E 1 105 ? 32.367 -8.342 2.551 1.00 138.23 110 VAL E N 1
ATOM 4802 C CA . VAL E 1 105 ? 31.718 -9.470 3.170 1.00 142.01 110 VAL E CA 1
ATOM 4803 C C . VAL E 1 105 ? 32.709 -10.274 4.007 1.00 148.20 110 VAL E C 1
ATOM 4804 O O . VAL E 1 105 ? 32.564 -10.369 5.227 1.00 150.01 110 VAL E O 1
ATOM 4808 N N . ASN E 1 106 ? 33.712 -10.839 3.330 1.00 154.69 111 ASN E N 1
ATOM 4809 C CA . ASN E 1 106 ? 34.721 -11.716 3.940 1.00 163.16 111 ASN E CA 1
ATOM 4810 C C . ASN E 1 106 ? 35.033 -11.432 5.403 1.00 169.00 111 ASN E C 1
ATOM 4811 O O . ASN E 1 106 ? 35.202 -12.352 6.179 1.00 173.41 111 ASN E O 1
ATOM 4816 N N . GLU E 1 107 ? 35.078 -10.164 5.784 1.00 169.81 112 GLU E N 1
ATOM 4817 C CA . GLU E 1 107 ? 35.468 -9.813 7.137 1.00 174.42 112 GLU E CA 1
ATOM 4818 C C . GLU E 1 107 ? 34.454 -10.150 8.197 1.00 172.96 112 GLU E C 1
ATOM 4819 O O . GLU E 1 107 ? 34.769 -10.845 9.162 1.00 177.61 112 GLU E O 1
ATOM 4825 N N . ASP E 1 108 ? 33.236 -9.692 8.014 1.00 167.25 113 ASP E N 1
ATOM 4826 C CA . ASP E 1 108 ? 32.210 -9.982 9.006 1.00 169.05 113 ASP E CA 1
ATOM 4827 C C . ASP E 1 108 ? 31.117 -10.844 8.402 1.00 168.47 113 ASP E C 1
ATOM 4828 O O . ASP E 1 108 ? 29.954 -10.721 8.788 1.00 167.34 113 ASP E O 1
ATOM 4833 N N . LYS E 1 109 ? 31.490 -11.717 7.462 1.00 171.56 114 LYS E N 1
ATOM 4834 C CA . LYS E 1 109 ? 30.525 -12.612 6.833 1.00 173.36 114 LYS E CA 1
ATOM 4835 C C . LYS E 1 109 ? 30.328 -13.872 7.674 1.00 178.85 114 LYS E C 1
ATOM 4836 O O . LYS E 1 109 ? 29.313 -14.559 7.538 1.00 177.52 114 LYS E O 1
ATOM 4842 N N . LYS E 1 110 ? 31.316 -14.167 8.523 1.00 183.71 115 LYS E N 1
ATOM 4843 C CA . LYS E 1 110 ? 31.314 -15.341 9.400 1.00 187.53 115 LYS E CA 1
ATOM 4844 C C . LYS E 1 110 ? 29.972 -15.612 10.094 1.00 187.41 115 LYS E C 1
ATOM 4845 O O . LYS E 1 110 ? 29.336 -16.663 9.879 1.00 187.74 115 LYS E O 1
ATOM 4851 N N . GLU E 1 111 ? 29.527 -14.642 10.883 1.00 186.49 116 GLU E N 1
ATOM 4852 C CA . GLU E 1 111 ? 28.280 -14.773 11.646 1.00 188.22 116 GLU E CA 1
ATOM 4853 C C . GLU E 1 111 ? 27.039 -15.224 10.849 1.00 188.53 116 GLU E C 1
ATOM 4854 O O . GLU E 1 111 ? 26.448 -16.271 11.177 1.00 192.33 116 GLU E O 1
ATOM 4860 N N . VAL E 1 112 ? 26.658 -14.471 9.811 1.00 185.29 117 VAL E N 1
ATOM 4861 C CA . VAL E 1 112 ? 25.455 -14.805 9.020 1.00 181.68 117 VAL E CA 1
ATOM 4862 C C . VAL E 1 112 ? 25.593 -16.159 8.370 1.00 184.58 117 VAL E C 1
ATOM 4863 O O . VAL E 1 112 ? 24.634 -16.937 8.344 1.00 183.18 117 VAL E O 1
ATOM 4867 N N . LEU E 1 113 ? 26.795 -16.435 7.868 1.00 188.97 118 LEU E N 1
ATOM 4868 C CA . LEU E 1 113 ? 27.074 -17.657 7.158 1.00 193.54 118 LEU E CA 1
ATOM 4869 C C . LEU E 1 113 ? 27.076 -18.894 8.077 1.00 202.09 118 LEU E C 1
ATOM 4870 O O . LEU E 1 113 ? 26.636 -19.964 7.656 1.00 206.52 118 LEU E O 1
ATOM 4875 N N . THR E 1 114 ? 27.512 -18.741 9.331 1.00 208.00 119 THR E N 1
ATOM 4876 C CA . THR E 1 114 ? 27.533 -19.837 10.290 1.00 218.54 119 THR E CA 1
ATOM 4877 C C . THR E 1 114 ? 26.396 -19.548 11.297 1.00 216.75 119 THR E C 1
ATOM 4878 O O . THR E 1 114 ? 26.642 -19.070 12.412 1.00 221.12 119 THR E O 1
ATOM 4882 N N . GLN E 1 115 ? 25.149 -19.779 10.913 1.00 209.46 120 GLN E N 1
ATOM 4883 C CA . GLN E 1 115 ? 24.046 -19.486 11.842 1.00 204.85 120 GLN E CA 1
ATOM 4884 C C . GLN E 1 115 ? 24.227 -18.130 12.525 1.00 195.72 120 GLN E C 1
ATOM 4885 O O . GLN E 1 115 ? 24.472 -18.096 13.709 1.00 198.49 120 GLN E O 1
ATOM 4891 N N . GLY E 1 116 ? 24.176 -17.016 11.802 1.00 183.85 121 GLY E N 1
ATOM 4892 C CA . GLY E 1 116 ? 24.308 -15.708 12.506 1.00 179.19 121 GLY E CA 1
ATOM 4893 C C . GLY E 1 116 ? 23.062 -15.344 13.299 1.00 176.78 121 GLY E C 1
ATOM 4894 O O . GLY E 1 116 ? 23.043 -15.506 14.529 1.00 180.91 121 GLY E O 1
ATOM 4895 N N . SER E 1 117 ? 22.004 -14.864 12.639 1.00 168.02 122 SER E N 1
ATOM 4896 C CA . SER E 1 117 ? 21.910 -14.643 11.199 1.00 158.88 122 SER E CA 1
ATOM 4897 C C . SER E 1 117 ? 21.946 -13.160 10.831 1.00 155.44 122 SER E C 1
ATOM 4898 O O . SER E 1 117 ? 22.813 -12.739 10.073 1.00 152.87 122 SER E O 1
ATOM 4901 N N . SER E 1 118 ? 21.019 -12.380 11.397 1.00 155.38 123 SER E N 1
ATOM 4902 C CA . SER E 1 118 ? 20.852 -10.957 11.072 1.00 152.52 123 SER E CA 1
ATOM 4903 C C . SER E 1 118 ? 21.497 -9.996 12.053 1.00 154.22 123 SER E C 1
ATOM 4904 O O . SER E 1 118 ? 21.251 -10.099 13.243 1.00 157.75 123 SER E O 1
ATOM 4907 N N . TYR E 1 119 ? 22.228 -9.002 11.549 1.00 130.07 124 TYR E N 1
ATOM 4908 C CA . TYR E 1 119 ? 22.932 -8.061 12.423 1.00 129.07 124 TYR E CA 1
ATOM 4909 C C . TYR E 1 119 ? 23.583 -6.873 11.717 1.00 126.28 124 TYR E C 1
ATOM 4910 O O . TYR E 1 119 ? 23.691 -6.836 10.491 1.00 123.85 124 TYR E O 1
ATOM 4919 N N . TYR E 1 120 ? 24.030 -5.916 12.528 1.00 127.00 125 TYR E N 1
ATOM 4920 C CA . TYR E 1 120 ? 24.754 -4.735 12.056 1.00 127.03 125 TYR E CA 1
ATOM 4921 C C . TYR E 1 120 ? 26.241 -4.886 12.357 1.00 129.55 125 TYR E C 1
ATOM 4922 O O . TYR E 1 120 ? 26.608 -5.465 13.374 1.00 131.69 125 TYR E O 1
ATOM 4931 N N . SER E 1 121 ? 27.096 -4.376 11.478 1.00 129.74 126 SER E N 1
ATOM 4932 C CA . SER E 1 121 ? 28.537 -4.394 11.740 1.00 133.16 126 SER E CA 1
ATOM 4933 C C . SER E 1 121 ? 29.294 -3.256 11.080 1.00 135.32 126 SER E C 1
ATOM 4934 O O . SER E 1 121 ? 29.125 -2.978 9.896 1.00 133.41 126 SER E O 1
ATOM 4937 N N . LEU E 1 122 ? 30.102 -2.583 11.891 1.00 141.56 127 LEU E N 1
ATOM 4938 C CA . LEU E 1 122 ? 30.954 -1.497 11.439 1.00 146.28 127 LEU E CA 1
ATOM 4939 C C . LEU E 1 122 ? 32.301 -2.074 11.092 1.00 148.06 127 LEU E C 1
ATOM 4940 O O . LEU E 1 122 ? 32.958 -2.667 11.940 1.00 150.25 127 LEU E O 1
ATOM 4953 N N . LYS E 1 124 ? 36.123 -1.390 9.675 1.00 157.47 129 LYS E N 1
ATOM 4954 C CA . LYS E 1 124 ? 37.221 -0.461 9.404 1.00 161.97 129 LYS E CA 1
ATOM 4955 C C . LYS E 1 124 ? 38.556 -1.197 9.591 1.00 172.31 129 LYS E C 1
ATOM 4956 O O . LYS E 1 124 ? 38.939 -1.444 10.726 1.00 183.86 129 LYS E O 1
ATOM 4962 N N . GLY E 1 125 ? 39.347 -1.434 8.544 1.00 176.37 130 GLY E N 1
ATOM 4963 C CA . GLY E 1 125 ? 39.096 -0.973 7.192 1.00 171.50 130 GLY E CA 1
ATOM 4964 C C . GLY E 1 125 ? 38.515 -1.944 6.178 1.00 171.00 130 GLY E C 1
ATOM 4965 O O . GLY E 1 125 ? 37.299 -2.015 6.043 1.00 169.89 130 GLY E O 1
ATOM 4966 N N . SER E 1 126 ? 39.382 -2.718 5.507 1.00 171.18 131 SER E N 1
ATOM 4967 C CA . SER E 1 126 ? 38.974 -3.615 4.369 1.00 165.12 131 SER E CA 1
ATOM 4968 C C . SER E 1 126 ? 38.935 -5.181 4.505 1.00 160.15 131 SER E C 1
ATOM 4969 O O . SER E 1 126 ? 37.857 -5.750 4.395 1.00 159.00 131 SER E O 1
ATOM 4980 N N . GLY E 1 128 ? 43.136 -6.406 3.117 1.00 150.37 133 GLY E N 1
ATOM 4981 C CA . GLY E 1 128 ? 43.720 -6.713 1.801 1.00 146.36 133 GLY E CA 1
ATOM 4982 C C . GLY E 1 128 ? 44.410 -5.455 1.329 1.00 144.65 133 GLY E C 1
ATOM 4983 O O . GLY E 1 128 ? 44.527 -4.475 2.068 1.00 145.81 133 GLY E O 1
ATOM 4984 N N . GLU E 1 129 ? 44.845 -5.463 0.082 1.00 140.29 134 GLU E N 1
ATOM 4985 C CA . GLU E 1 129 ? 45.600 -4.358 -0.450 1.00 140.23 134 GLU E CA 1
ATOM 4986 C C . GLU E 1 129 ? 45.206 -4.115 -1.885 1.00 131.67 134 GLU E C 1
ATOM 4987 O O . GLU E 1 129 ? 44.785 -5.037 -2.576 1.00 127.80 134 GLU E O 1
ATOM 4993 N N . THR E 1 130 ? 45.335 -2.873 -2.337 1.00 128.43 135 THR E N 1
ATOM 4994 C CA . THR E 1 130 ? 44.960 -2.535 -3.704 1.00 122.83 135 THR E CA 1
ATOM 4995 C C . THR E 1 130 ? 46.035 -1.676 -4.383 1.00 123.96 135 THR E C 1
ATOM 4996 O O . THR E 1 130 ? 46.423 -0.623 -3.884 1.00 126.53 135 THR E O 1
ATOM 5000 N N . LEU E 1 131 ? 46.544 -2.172 -5.507 1.00 121.71 136 LEU E N 1
ATOM 5001 C CA . LEU E 1 131 ? 47.583 -1.485 -6.269 1.00 123.50 136 LEU E CA 1
ATOM 5002 C C . LEU E 1 131 ? 46.948 -0.566 -7.272 1.00 119.55 136 LEU E C 1
ATOM 5003 O O . LEU E 1 131 ? 46.172 -1.020 -8.101 1.00 116.88 136 LEU E O 1
ATOM 5008 N N . ARG E 1 132 ? 47.287 0.717 -7.214 1.00 122.25 137 ARG E N 1
ATOM 5009 C CA . ARG E 1 132 ? 46.705 1.683 -8.121 1.00 121.91 137 ARG E CA 1
ATOM 5010 C C . ARG E 1 132 ? 47.738 2.456 -8.910 1.00 124.37 137 ARG E C 1
ATOM 5011 O O . ARG E 1 132 ? 48.884 2.587 -8.497 1.00 128.75 137 ARG E O 1
ATOM 5019 N N . TRP E 1 133 ? 47.307 2.979 -10.051 1.00 104.81 138 TRP E N 1
ATOM 5020 C CA . TRP E 1 133 ? 48.146 3.803 -10.901 1.00 106.99 138 TRP E CA 1
ATOM 5021 C C . TRP E 1 133 ? 47.373 5.055 -11.215 1.00 102.59 138 TRP E C 1
ATOM 5022 O O . TRP E 1 133 ? 46.244 4.981 -11.685 1.00 98.74 138 TRP E O 1
ATOM 5033 N N . PHE E 1 134 ? 47.979 6.204 -10.949 1.00 108.63 139 PHE E N 1
ATOM 5034 C CA . PHE E 1 134 ? 47.346 7.488 -11.205 1.00 109.67 139 PHE E CA 1
ATOM 5035 C C . PHE E 1 134 ? 47.939 8.130 -12.444 1.00 110.48 139 PHE E C 1
ATOM 5036 O O . PHE E 1 134 ? 49.149 8.223 -12.590 1.00 116.27 139 PHE E O 1
ATOM 5044 N N . GLN E 1 135 ? 47.059 8.602 -13.312 1.00 109.90 140 GLN E N 1
ATOM 5045 C CA . GLN E 1 135 ? 47.432 9.190 -14.580 1.00 116.82 140 GLN E CA 1
ATOM 5046 C C . GLN E 1 135 ? 46.673 10.483 -14.758 1.00 116.72 140 GLN E C 1
ATOM 5047 O O . GLN E 1 135 ? 45.444 10.472 -14.772 1.00 122.27 140 GLN E O 1
ATOM 5053 N N . PRO E 1 136 ? 47.382 11.607 -14.912 1.00 120.12 141 PRO E N 1
ATOM 5054 C CA . PRO E 1 136 ? 46.672 12.868 -15.108 1.00 118.90 141 PRO E CA 1
ATOM 5055 C C . PRO E 1 136 ? 46.050 12.924 -16.495 1.00 114.20 141 PRO E C 1
ATOM 5056 O O . PRO E 1 136 ? 46.429 12.139 -17.359 1.00 119.90 141 PRO E O 1
ATOM 5060 N N . VAL E 1 137 ? 45.096 13.827 -16.691 1.00 111.81 142 VAL E N 1
ATOM 5061 C CA . VAL E 1 137 ? 44.444 14.000 -17.980 1.00 112.33 142 VAL E CA 1
ATOM 5062 C C . VAL E 1 137 ? 44.575 15.452 -18.390 1.00 116.39 142 VAL E C 1
ATOM 5063 O O . VAL E 1 137 ? 44.259 16.350 -17.610 1.00 116.46 142 VAL E O 1
ATOM 5075 N N . TYR E 1 139 ? 44.003 18.607 -21.451 1.00 139.03 144 TYR E N 1
ATOM 5076 C CA . TYR E 1 139 ? 43.222 19.081 -22.583 1.00 147.25 144 TYR E CA 1
ATOM 5077 C C . TYR E 1 139 ? 43.707 20.463 -22.969 1.00 155.30 144 TYR E C 1
ATOM 5078 O O . TYR E 1 139 ? 43.816 21.343 -22.117 1.00 163.70 144 TYR E O 1
ATOM 5087 N N . ASN E 1 140 ? 44.042 20.643 -24.243 1.00 156.25 145 ASN E N 1
ATOM 5088 C CA . ASN E 1 140 ? 44.527 21.946 -24.709 1.00 160.85 145 ASN E CA 1
ATOM 5089 C C . ASN E 1 140 ? 45.678 22.438 -23.805 1.00 165.69 145 ASN E C 1
ATOM 5090 O O . ASN E 1 140 ? 45.743 23.621 -23.474 1.00 166.83 145 ASN E O 1
ATOM 5095 N N . GLY E 1 141 ? 46.562 21.535 -23.374 1.00 161.65 146 GLY E N 1
ATOM 5096 C CA . GLY E 1 141 ? 47.702 21.916 -22.527 1.00 160.58 146 GLY E CA 1
ATOM 5097 C C . GLY E 1 141 ? 47.474 22.013 -21.023 1.00 154.73 146 GLY E C 1
ATOM 5098 O O . GLY E 1 141 ? 48.438 22.025 -20.259 1.00 156.92 146 GLY E O 1
ATOM 5099 N N . LYS E 1 142 ? 46.225 22.105 -20.578 1.00 149.88 147 LYS E N 1
ATOM 5100 C CA . LYS E 1 142 ? 45.949 22.189 -19.137 1.00 149.01 147 LYS E CA 1
ATOM 5101 C C . LYS E 1 142 ? 45.396 20.889 -18.580 1.00 144.20 147 LYS E C 1
ATOM 5102 O O . LYS E 1 142 ? 44.676 20.172 -19.266 1.00 150.56 147 LYS E O 1
ATOM 5108 N N . GLN E 1 143 ? 45.732 20.596 -17.325 1.00 142.01 148 GLN E N 1
ATOM 5109 C CA . GLN E 1 143 ? 45.259 19.384 -16.669 1.00 137.73 148 GLN E CA 1
ATOM 5110 C C . GLN E 1 143 ? 43.806 19.556 -16.254 1.00 136.69 148 GLN E C 1
ATOM 5111 O O . GLN E 1 143 ? 43.472 20.496 -15.532 1.00 141.69 148 GLN E O 1
ATOM 5117 N N . VAL E 1 144 ? 42.955 18.632 -16.693 1.00 151.98 149 VAL E N 1
ATOM 5118 C CA . VAL E 1 144 ? 41.522 18.703 -16.397 1.00 143.51 149 VAL E CA 1
ATOM 5119 C C . VAL E 1 144 ? 41.031 17.625 -15.434 1.00 132.09 149 VAL E C 1
ATOM 5120 O O . VAL E 1 144 ? 39.854 17.598 -15.078 1.00 130.05 149 VAL E O 1
ATOM 5124 N N . GLY E 1 145 ? 41.924 16.737 -15.017 1.00 124.31 150 GLY E N 1
ATOM 5125 C CA . GLY E 1 145 ? 41.551 15.677 -14.097 1.00 117.03 150 GLY E CA 1
ATOM 5126 C C . GLY E 1 145 ? 42.584 14.577 -14.057 1.00 112.82 150 GLY E C 1
ATOM 5127 O O . GLY E 1 145 ? 43.764 14.802 -14.336 1.00 113.54 150 GLY E O 1
ATOM 5128 N N . PHE E 1 146 ? 42.146 13.383 -13.685 1.00 109.36 151 PHE E N 1
ATOM 5129 C CA . PHE E 1 146 ? 43.041 12.246 -13.630 1.00 108.53 151 PHE E CA 1
ATOM 5130 C C . PHE E 1 146 ? 42.268 10.948 -13.751 1.00 103.54 151 PHE E C 1
ATOM 5131 O O . PHE E 1 146 ? 41.048 10.918 -13.601 1.00 104.19 151 PHE E O 1
ATOM 5139 N N . ILE E 1 147 ? 43.004 9.867 -13.992 1.00 97.86 152 ILE E N 1
ATOM 5140 C CA . ILE E 1 147 ? 42.418 8.552 -14.113 1.00 91.15 152 ILE E CA 1
ATOM 5141 C C . ILE E 1 147 ? 43.179 7.634 -13.203 1.00 88.30 152 ILE E C 1
ATOM 5142 O O . ILE E 1 147 ? 44.386 7.655 -13.193 1.00 90.72 152 ILE E O 1
ATOM 5155 N N . VAL E 1 149 ? 43.573 3.599 -11.985 1.00 85.27 154 VAL E N 1
ATOM 5156 C CA . VAL E 1 149 ? 43.263 2.238 -12.379 1.00 85.32 154 VAL E CA 1
ATOM 5157 C C . VAL E 1 149 ? 43.930 1.331 -11.370 1.00 85.36 154 VAL E C 1
ATOM 5158 O O . VAL E 1 149 ? 45.097 1.526 -11.060 1.00 87.51 154 VAL E O 1
ATOM 5162 N N . GLY E 1 150 ? 43.212 0.329 -10.873 1.00 85.94 155 GLY E N 1
ATOM 5163 C CA . GLY E 1 150 ? 43.793 -0.545 -9.873 1.00 86.77 155 GLY E CA 1
ATOM 5164 C C . GLY E 1 150 ? 43.336 -1.984 -9.856 1.00 89.35 155 GLY E C 1
ATOM 5165 O O . GLY E 1 150 ? 42.335 -2.360 -10.480 1.00 86.17 155 GLY E O 1
ATOM 5166 N N . LYS E 1 151 ? 44.096 -2.785 -9.125 1.00 93.23 156 LYS E N 1
ATOM 5167 C CA . LYS E 1 151 ? 43.810 -4.194 -8.954 1.00 102.08 156 LYS E CA 1
ATOM 5168 C C . LYS E 1 151 ? 43.787 -4.467 -7.470 1.00 116.94 156 LYS E C 1
ATOM 5169 O O . LYS E 1 151 ? 44.605 -3.928 -6.729 1.00 120.70 156 LYS E O 1
ATOM 5175 N N . TYR E 1 152 ? 42.866 -5.318 -7.039 1.00 110.22 157 TYR E N 1
ATOM 5176 C CA . TYR E 1 152 ? 42.747 -5.659 -5.638 1.00 117.93 157 TYR E CA 1
ATOM 5177 C C . TYR E 1 152 ? 43.396 -6.998 -5.342 1.00 116.43 157 TYR E C 1
ATOM 5178 O O . TYR E 1 152 ? 43.342 -7.915 -6.157 1.00 113.24 157 TYR E O 1
ATOM 5187 N N . TYR E 1 153 ? 44.013 -7.086 -4.164 1.00 124.54 158 TYR E N 1
ATOM 5188 C CA . TYR E 1 153 ? 44.649 -8.302 -3.679 1.00 122.74 158 TYR E CA 1
ATOM 5189 C C . TYR E 1 153 ? 44.085 -8.599 -2.287 1.00 135.48 158 TYR E C 1
ATOM 5190 O O . TYR E 1 153 ? 43.963 -7.700 -1.438 1.00 144.77 158 TYR E O 1
ATOM 5199 N N . ASN E 1 154 ? 43.758 -9.870 -2.065 1.00 135.23 159 ASN E N 1
ATOM 5200 C CA . ASN E 1 154 ? 43.176 -10.336 -0.810 1.00 134.41 159 ASN E CA 1
ATOM 5201 C C . ASN E 1 154 ? 44.155 -10.251 0.365 1.00 137.78 159 ASN E C 1
ATOM 5202 O O . ASN E 1 154 ? 45.147 -10.985 0.423 1.00 118.51 159 ASN E O 1
ATOM 5207 N N . ASP F 1 26 ? 34.966 10.317 29.908 1.00 117.75 31 ASP F N 1
ATOM 5208 C CA . ASP F 1 26 ? 33.626 9.773 29.503 1.00 117.97 31 ASP F CA 1
ATOM 5209 C C . ASP F 1 26 ? 33.435 9.788 27.990 1.00 120.70 31 ASP F C 1
ATOM 5210 O O . ASP F 1 26 ? 33.441 10.848 27.358 1.00 121.44 31 ASP F O 1
ATOM 5215 N N . LYS F 1 27 ? 33.241 8.602 27.426 1.00 120.66 32 LYS F N 1
ATOM 5216 C CA . LYS F 1 27 ? 33.040 8.432 25.984 1.00 124.41 32 LYS F CA 1
ATOM 5217 C C . LYS F 1 27 ? 31.593 8.749 25.574 1.00 116.88 32 LYS F C 1
ATOM 5218 O O . LYS F 1 27 ? 30.715 8.842 26.426 1.00 113.16 32 LYS F O 1
ATOM 5224 N N . LEU F 1 28 ? 31.349 8.908 24.272 1.00 119.34 33 LEU F N 1
ATOM 5225 C CA . LEU F 1 28 ? 29.993 9.197 23.763 1.00 116.67 33 LEU F CA 1
ATOM 5226 C C . LEU F 1 28 ? 29.742 8.567 22.387 1.00 111.51 33 LEU F C 1
ATOM 5227 O O . LEU F 1 28 ? 30.175 9.100 21.361 1.00 107.13 33 LEU F O 1
ATOM 5232 N N . SER F 1 29 ? 29.047 7.427 22.369 1.00 105.25 34 SER F N 1
ATOM 5233 C CA . SER F 1 29 ? 28.727 6.754 21.112 1.00 106.99 34 SER F CA 1
ATOM 5234 C C . SER F 1 29 ? 27.549 7.444 20.483 1.00 101.56 34 SER F C 1
ATOM 5235 O O . SER F 1 29 ? 26.784 8.110 21.172 1.00 95.18 34 SER F O 1
ATOM 5238 N N . TYR F 1 30 ? 27.405 7.304 19.175 1.00 100.36 35 TYR F N 1
ATOM 5239 C CA . TYR F 1 30 ? 26.284 7.915 18.499 1.00 98.52 35 TYR F CA 1
ATOM 5240 C C . TYR F 1 30 ? 25.553 6.881 17.669 1.00 99.36 35 TYR F C 1
ATOM 5241 O O . TYR F 1 30 ? 26.174 6.063 16.988 1.00 105.67 35 TYR F O 1
ATOM 5258 N N . ASP F 1 32 ? 22.477 6.739 14.908 1.00 98.55 37 ASP F N 1
ATOM 5259 C CA . ASP F 1 32 ? 21.426 7.237 14.014 1.00 99.35 37 ASP F CA 1
ATOM 5260 C C . ASP F 1 32 ? 20.521 6.086 13.578 1.00 94.84 37 ASP F C 1
ATOM 5261 O O . ASP F 1 32 ? 20.886 5.311 12.700 1.00 87.25 37 ASP F O 1
ATOM 5266 N N . GLU F 1 33 ? 19.345 5.994 14.201 1.00 95.63 38 GLU F N 1
ATOM 5267 C CA . GLU F 1 33 ? 18.362 4.949 13.901 1.00 98.68 38 GLU F CA 1
ATOM 5268 C C . GLU F 1 33 ? 17.727 5.089 12.521 1.00 96.31 38 GLU F C 1
ATOM 5269 O O . GLU F 1 33 ? 17.328 4.092 11.933 1.00 93.01 38 GLU F O 1
ATOM 5275 N N . ASP F 1 34 ? 17.645 6.311 11.995 1.00 97.68 39 ASP F N 1
ATOM 5276 C CA . ASP F 1 34 ? 17.080 6.523 10.662 1.00 100.13 39 ASP F CA 1
ATOM 5277 C C . ASP F 1 34 ? 17.851 5.660 9.682 1.00 95.38 39 ASP F C 1
ATOM 5278 O O . ASP F 1 34 ? 17.277 4.850 8.951 1.00 95.19 39 ASP F O 1
ATOM 5283 N N . VAL F 1 35 ? 19.170 5.811 9.705 1.00 88.97 40 VAL F N 1
ATOM 5284 C CA . VAL F 1 35 ? 20.032 5.043 8.838 1.00 90.73 40 VAL F CA 1
ATOM 5285 C C . VAL F 1 35 ? 19.858 3.561 9.124 1.00 86.53 40 VAL F C 1
ATOM 5286 O O . VAL F 1 35 ? 19.570 2.775 8.223 1.00 94.55 40 VAL F O 1
ATOM 5290 N N . ARG F 1 36 ? 20.032 3.182 10.379 1.00 116.26 41 ARG F N 1
ATOM 5291 C CA . ARG F 1 36 ? 19.920 1.780 10.752 1.00 112.05 41 ARG F CA 1
ATOM 5292 C C . ARG F 1 36 ? 18.618 1.207 10.191 1.00 105.83 41 ARG F C 1
ATOM 5293 O O . ARG F 1 36 ? 18.601 0.117 9.634 1.00 104.21 41 ARG F O 1
ATOM 5301 N N . ASN F 1 37 ? 17.540 1.968 10.321 1.00 103.66 42 ASN F N 1
ATOM 5302 C CA . ASN F 1 37 ? 16.229 1.566 9.806 1.00 101.07 42 ASN F CA 1
ATOM 5303 C C . ASN F 1 37 ? 16.218 1.376 8.306 1.00 97.80 42 ASN F C 1
ATOM 5304 O O . ASN F 1 37 ? 15.864 0.303 7.805 1.00 96.91 42 ASN F O 1
ATOM 5309 N N . THR F 1 38 ? 16.623 2.417 7.592 1.00 97.76 43 THR F N 1
ATOM 5310 C CA . THR F 1 38 ? 16.669 2.369 6.137 1.00 97.35 43 THR F CA 1
ATOM 5311 C C . THR F 1 38 ? 17.419 1.135 5.635 1.00 95.31 43 THR F C 1
ATOM 5312 O O . THR F 1 38 ? 16.955 0.437 4.727 1.00 94.76 43 THR F O 1
ATOM 5316 N N . LEU F 1 39 ? 18.559 0.838 6.244 1.00 94.93 44 LEU F N 1
ATOM 5317 C CA . LEU F 1 39 ? 19.328 -0.314 5.817 1.00 94.59 44 LEU F CA 1
ATOM 5318 C C . LEU F 1 39 ? 18.548 -1.604 6.016 1.00 93.11 44 LEU F C 1
ATOM 5319 O O . LEU F 1 39 ? 18.514 -2.472 5.142 1.00 92.84 44 LEU F O 1
ATOM 5324 N N . LYS F 1 40 ? 17.922 -1.733 7.171 1.00 93.47 45 LYS F N 1
ATOM 5325 C CA . LYS F 1 40 ? 17.203 -2.949 7.494 1.00 94.90 45 LYS F CA 1
ATOM 5326 C C . LYS F 1 40 ? 15.969 -3.147 6.605 1.00 94.20 45 LYS F C 1
ATOM 5327 O O . LYS F 1 40 ? 15.764 -4.231 6.062 1.00 94.09 45 LYS F O 1
ATOM 5333 N N . GLU F 1 41 ? 15.163 -2.100 6.435 1.00 94.32 46 GLU F N 1
ATOM 5334 C CA . GLU F 1 41 ? 13.939 -2.213 5.619 1.00 96.20 46 GLU F CA 1
ATOM 5335 C C . GLU F 1 41 ? 14.324 -2.532 4.170 1.00 94.37 46 GLU F C 1
ATOM 5336 O O . GLU F 1 41 ? 13.760 -3.429 3.541 1.00 96.17 46 GLU F O 1
ATOM 5342 N N . THR F 1 42 ? 15.342 -1.848 3.668 1.00 91.79 47 THR F N 1
ATOM 5343 C CA . THR F 1 42 ? 15.795 -2.065 2.312 1.00 90.95 47 THR F CA 1
ATOM 5344 C C . THR F 1 42 ? 16.211 -3.511 2.095 1.00 90.41 47 THR F C 1
ATOM 5345 O O . THR F 1 42 ? 15.803 -4.148 1.124 1.00 91.79 47 THR F O 1
ATOM 5349 N N . ALA F 1 43 ? 17.025 -4.028 3.004 1.00 89.48 48 ALA F N 1
ATOM 5350 C CA . ALA F 1 43 ? 17.501 -5.397 2.895 1.00 90.60 48 ALA F CA 1
ATOM 5351 C C . ALA F 1 43 ? 16.364 -6.388 3.051 1.00 92.83 48 ALA F C 1
ATOM 5352 O O . ALA F 1 43 ? 16.310 -7.398 2.362 1.00 94.53 48 ALA F O 1
ATOM 5354 N N . PHE F 1 44 ? 15.455 -6.093 3.963 1.00 94.17 49 PHE F N 1
ATOM 5355 C CA . PHE F 1 44 ? 14.354 -6.982 4.208 1.00 98.93 49 PHE F CA 1
ATOM 5356 C C . PHE F 1 44 ? 13.471 -7.053 2.984 1.00 101.03 49 PHE F C 1
ATOM 5357 O O . PHE F 1 44 ? 13.115 -8.141 2.508 1.00 104.82 49 PHE F O 1
ATOM 5365 N N . SER F 1 45 ? 13.111 -5.885 2.481 1.00 99.79 50 SER F N 1
ATOM 5366 C CA . SER F 1 45 ? 12.271 -5.807 1.315 1.00 103.24 50 SER F CA 1
ATOM 5367 C C . SER F 1 45 ? 12.787 -6.707 0.203 1.00 104.05 50 SER F C 1
ATOM 5368 O O . SER F 1 45 ? 12.054 -7.525 -0.348 1.00 108.13 50 SER F O 1
ATOM 5371 N N . ILE F 1 46 ? 14.062 -6.561 -0.109 1.00 101.37 51 ILE F N 1
ATOM 5372 C CA . ILE F 1 46 ? 14.670 -7.342 -1.170 1.00 103.65 51 ILE F CA 1
ATOM 5373 C C . ILE F 1 46 ? 14.647 -8.829 -0.838 1.00 109.62 51 ILE F C 1
ATOM 5374 O O . ILE F 1 46 ? 14.414 -9.653 -1.715 1.00 114.15 51 ILE F O 1
ATOM 5379 N N . SER F 1 47 ? 14.878 -9.171 0.426 1.00 113.51 52 SER F N 1
ATOM 5380 C CA . SER F 1 47 ? 14.869 -10.572 0.846 1.00 121.15 52 SER F CA 1
ATOM 5381 C C . SER F 1 47 ? 13.552 -11.254 0.584 1.00 131.89 52 SER F C 1
ATOM 5382 O O . SER F 1 47 ? 13.500 -12.452 0.354 1.00 135.79 52 SER F O 1
ATOM 5385 N N . GLU F 1 48 ? 12.482 -10.486 0.703 1.00 89.59 53 GLU F N 1
ATOM 5386 C CA . GLU F 1 48 ? 11.141 -11.017 0.558 1.00 101.71 53 GLU F CA 1
ATOM 5387 C C . GLU F 1 48 ? 10.641 -11.151 -0.878 1.00 97.83 53 GLU F C 1
ATOM 5388 O O . GLU F 1 48 ? 9.540 -11.641 -1.091 1.00 100.75 53 GLU F O 1
ATOM 5394 N N . ILE F 1 49 ? 11.438 -10.740 -1.859 1.00 90.77 54 ILE F N 1
ATOM 5395 C CA . ILE F 1 49 ? 11.015 -10.824 -3.255 1.00 90.07 54 ILE F CA 1
ATOM 5396 C C . ILE F 1 49 ? 11.118 -12.248 -3.786 1.00 84.92 54 ILE F C 1
ATOM 5397 O O . ILE F 1 49 ? 12.196 -12.821 -3.820 1.00 79.69 54 ILE F O 1
ATOM 5402 N N . PRO F 1 50 ? 10.003 -12.806 -4.259 1.00 87.76 55 PRO F N 1
ATOM 5403 C CA . PRO F 1 50 ? 10.025 -14.171 -4.764 1.00 94.18 55 PRO F CA 1
ATOM 5404 C C . PRO F 1 50 ? 11.137 -14.448 -5.770 1.00 92.62 55 PRO F C 1
ATOM 5405 O O . PRO F 1 50 ? 11.916 -15.381 -5.574 1.00 92.40 55 PRO F O 1
ATOM 5409 N N . PHE F 1 51 ? 11.244 -13.627 -6.810 1.00 89.81 56 PHE F N 1
ATOM 5410 C CA . PHE F 1 51 ? 12.254 -13.875 -7.837 1.00 87.22 56 PHE F CA 1
ATOM 5411 C C . PHE F 1 51 ? 13.695 -13.735 -7.338 1.00 87.10 56 PHE F C 1
ATOM 5412 O O . PHE F 1 51 ? 14.598 -14.311 -7.927 1.00 85.60 56 PHE F O 1
ATOM 5420 N N . ILE F 1 52 ? 13.911 -12.976 -6.267 1.00 89.66 57 ILE F N 1
ATOM 5421 C CA . ILE F 1 52 ? 15.249 -12.843 -5.692 1.00 96.53 57 ILE F CA 1
ATOM 5422 C C . ILE F 1 52 ? 15.615 -14.161 -5.035 1.00 99.47 57 ILE F C 1
ATOM 5423 O O . ILE F 1 52 ? 16.749 -14.621 -5.117 1.00 91.31 57 ILE F O 1
ATOM 5428 N N . GLN F 1 53 ? 14.629 -14.772 -4.395 1.00 105.67 58 GLN F N 1
ATOM 5429 C CA . GLN F 1 53 ? 14.824 -16.043 -3.715 1.00 112.26 58 GLN F CA 1
ATOM 5430 C C . GLN F 1 53 ? 15.108 -17.156 -4.715 1.00 109.73 58 GLN F C 1
ATOM 5431 O O . GLN F 1 53 ? 16.081 -17.888 -4.566 1.00 109.36 58 GLN F O 1
ATOM 5437 N N . GLU F 1 54 ? 14.264 -17.262 -5.739 1.00 109.18 59 GLU F N 1
ATOM 5438 C CA . GLU F 1 54 ? 14.434 -18.287 -6.769 1.00 111.97 59 GLU F CA 1
ATOM 5439 C C . GLU F 1 54 ? 15.778 -18.153 -7.454 1.00 107.65 59 GLU F C 1
ATOM 5440 O O . GLU F 1 54 ? 16.465 -19.141 -7.687 1.00 107.62 59 GLU F O 1
ATOM 5446 N N . ASP F 1 55 ? 16.160 -16.919 -7.754 1.00 101.20 60 ASP F N 1
ATOM 5447 C CA . ASP F 1 55 ? 17.419 -16.670 -8.429 1.00 100.58 60 ASP F CA 1
ATOM 5448 C C . ASP F 1 55 ? 18.612 -17.202 -7.641 1.00 103.94 60 ASP F C 1
ATOM 5449 O O . ASP F 1 55 ? 19.488 -17.841 -8.213 1.00 110.10 60 ASP F O 1
ATOM 5454 N N . LEU F 1 56 ? 18.652 -16.940 -6.340 1.00 104.78 61 LEU F N 1
ATOM 5455 C CA . LEU F 1 56 ? 19.763 -17.414 -5.522 1.00 113.04 61 LEU F CA 1
ATOM 5456 C C . LEU F 1 56 ? 19.775 -18.920 -5.441 1.00 123.60 61 LEU F C 1
ATOM 5457 O O . LEU F 1 56 ? 20.839 -19.539 -5.417 1.00 139.84 61 LEU F O 1
ATOM 5462 N N . SER F 1 57 ? 18.588 -19.511 -5.399 1.00 122.41 62 SER F N 1
ATOM 5463 C CA . SER F 1 57 ? 18.463 -20.958 -5.355 1.00 124.61 62 SER F CA 1
ATOM 5464 C C . SER F 1 57 ? 19.032 -21.573 -6.637 1.00 125.94 62 SER F C 1
ATOM 5465 O O . SER F 1 57 ? 19.933 -22.394 -6.578 1.00 124.64 62 SER F O 1
ATOM 5468 N N . ASN F 1 58 ? 18.525 -21.120 -7.784 1.00 125.86 63 ASN F N 1
ATOM 5469 C CA . ASN F 1 58 ? 18.945 -21.608 -9.114 1.00 129.23 63 ASN F CA 1
ATOM 5470 C C . ASN F 1 58 ? 20.431 -21.550 -9.457 1.00 131.59 63 ASN F C 1
ATOM 5471 O O . ASN F 1 58 ? 20.919 -22.389 -10.196 1.00 129.49 63 ASN F O 1
ATOM 5476 N N . GLY F 1 59 ? 21.134 -20.529 -8.984 1.00 136.81 64 GLY F N 1
ATOM 5477 C CA . GLY F 1 59 ? 22.552 -20.387 -9.292 1.00 142.46 64 GLY F CA 1
ATOM 5478 C C . GLY F 1 59 ? 22.830 -19.764 -10.648 1.00 146.04 64 GLY F C 1
ATOM 5479 O O . GLY F 1 59 ? 23.979 -19.456 -10.973 1.00 151.99 64 GLY F O 1
ATOM 5480 N N . GLU F 1 60 ? 21.791 -19.559 -11.450 1.00 145.37 65 GLU F N 1
ATOM 5481 C CA . GLU F 1 60 ? 21.992 -18.955 -12.754 1.00 147.03 65 GLU F CA 1
ATOM 5482 C C . GLU F 1 60 ? 22.178 -17.452 -12.595 1.00 136.81 65 GLU F C 1
ATOM 5483 O O . GLU F 1 60 ? 21.585 -16.832 -11.715 1.00 141.20 65 GLU F O 1
ATOM 5489 N N . ILE F 1 61 ? 23.035 -16.882 -13.432 1.00 137.65 66 ILE F N 1
ATOM 5490 C CA . ILE F 1 61 ? 23.308 -15.444 -13.401 1.00 131.79 66 ILE F CA 1
ATOM 5491 C C . ILE F 1 61 ? 22.322 -14.717 -14.318 1.00 123.16 66 ILE F C 1
ATOM 5492 O O . ILE F 1 61 ? 22.215 -15.039 -15.501 1.00 128.46 66 ILE F O 1
ATOM 5497 N N . ASN F 1 62 ? 21.617 -13.731 -13.764 1.00 111.31 67 ASN F N 1
ATOM 5498 C CA . ASN F 1 62 ? 20.625 -12.960 -14.510 1.00 103.89 67 ASN F CA 1
ATOM 5499 C C . ASN F 1 62 ? 20.883 -11.466 -14.404 1.00 102.09 67 ASN F C 1
ATOM 5500 O O . ASN F 1 62 ? 20.691 -10.872 -13.349 1.00 96.66 67 ASN F O 1
ATOM 5505 N N . SER F 1 63 ? 21.283 -10.857 -15.519 1.00 106.20 68 SER F N 1
ATOM 5506 C CA . SER F 1 63 ? 21.610 -9.427 -15.549 1.00 108.59 68 SER F CA 1
ATOM 5507 C C . SER F 1 63 ? 20.462 -8.485 -15.153 1.00 104.09 68 SER F C 1
ATOM 5508 O O . SER F 1 63 ? 20.717 -7.357 -14.729 1.00 102.57 68 SER F O 1
ATOM 5511 N N . ARG F 1 64 ? 19.213 -8.918 -15.313 1.00 102.08 69 ARG F N 1
ATOM 5512 C CA . ARG F 1 64 ? 18.076 -8.073 -14.924 1.00 95.62 69 ARG F CA 1
ATOM 5513 C C . ARG F 1 64 ? 18.013 -7.975 -13.408 1.00 93.57 69 ARG F C 1
ATOM 5514 O O . ARG F 1 64 ? 17.632 -6.938 -12.871 1.00 97.15 69 ARG F O 1
ATOM 5522 N N . ILE F 1 65 ? 18.382 -9.054 -12.717 1.00 89.54 70 ILE F N 1
ATOM 5523 C CA . ILE F 1 65 ? 18.413 -9.032 -11.263 1.00 84.20 70 ILE F CA 1
ATOM 5524 C C . ILE F 1 65 ? 19.530 -8.094 -10.865 1.00 87.26 70 ILE F C 1
ATOM 5525 O O . ILE F 1 65 ? 19.401 -7.280 -9.954 1.00 97.24 70 ILE F O 1
ATOM 5530 N N . GLN F 1 66 ? 20.645 -8.235 -11.560 1.00 87.74 71 GLN F N 1
ATOM 5531 C CA . GLN F 1 66 ? 21.801 -7.415 -11.306 1.00 92.72 71 GLN F CA 1
ATOM 5532 C C . GLN F 1 66 ? 21.333 -5.950 -11.381 1.00 94.98 71 GLN F C 1
ATOM 5533 O O . GLN F 1 66 ? 21.518 -5.169 -10.443 1.00 105.37 71 GLN F O 1
ATOM 5539 N N . GLU F 1 67 ? 20.657 -5.609 -12.473 1.00 92.10 72 GLU F N 1
ATOM 5540 C CA . GLU F 1 67 ? 20.152 -4.251 -12.680 1.00 89.59 72 GLU F CA 1
ATOM 5541 C C . GLU F 1 67 ? 19.153 -3.847 -11.589 1.00 86.19 72 GLU F C 1
ATOM 5542 O O . GLU F 1 67 ? 19.128 -2.689 -11.152 1.00 85.34 72 GLU F O 1
ATOM 5548 N N . TYR F 1 68 ? 18.333 -4.798 -11.150 1.00 81.60 73 TYR F N 1
ATOM 5549 C CA . TYR F 1 68 ? 17.335 -4.527 -10.119 1.00 84.58 73 TYR F CA 1
ATOM 5550 C C . TYR F 1 68 ? 17.934 -3.874 -8.878 1.00 82.31 73 TYR F C 1
ATOM 5551 O O . TYR F 1 68 ? 17.321 -2.982 -8.281 1.00 76.49 73 TYR F O 1
ATOM 5560 N N . THR F 1 69 ? 19.127 -4.315 -8.496 1.00 74.44 74 THR F N 1
ATOM 5561 C CA . THR F 1 69 ? 19.772 -3.789 -7.301 1.00 85.33 74 THR F CA 1
ATOM 5562 C C . THR F 1 69 ? 20.236 -2.348 -7.463 1.00 92.21 74 THR F C 1
ATOM 5563 O O . THR F 1 69 ? 20.440 -1.640 -6.477 1.00 103.31 74 THR F O 1
ATOM 5567 N N . LYS F 1 70 ? 20.408 -1.915 -8.704 1.00 94.97 75 LYS F N 1
ATOM 5568 C CA . LYS F 1 70 ? 20.901 -0.574 -8.984 1.00 93.88 75 LYS F CA 1
ATOM 5569 C C . LYS F 1 70 ? 19.938 0.526 -8.499 1.00 88.93 75 LYS F C 1
ATOM 5570 O O . LYS F 1 70 ? 20.374 1.601 -8.096 1.00 82.87 75 LYS F O 1
ATOM 5576 N N . HIS F 1 71 ? 18.639 0.242 -8.502 1.00 78.41 76 HIS F N 1
ATOM 5577 C CA . HIS F 1 71 ? 17.644 1.232 -8.079 1.00 77.41 76 HIS F CA 1
ATOM 5578 C C . HIS F 1 71 ? 17.837 1.722 -6.667 1.00 80.88 76 HIS F C 1
ATOM 5579 O O . HIS F 1 71 ? 17.531 2.874 -6.347 1.00 81.59 76 HIS F O 1
ATOM 5586 N N . PHE F 1 72 ? 18.319 0.836 -5.810 1.00 82.78 77 PHE F N 1
ATOM 5587 C CA . PHE F 1 72 ? 18.459 1.162 -4.404 1.00 83.66 77 PHE F CA 1
ATOM 5588 C C . PHE F 1 72 ? 19.591 2.129 -4.150 1.00 82.42 77 PHE F C 1
ATOM 5589 O O . PHE F 1 72 ? 19.457 3.041 -3.337 1.00 80.66 77 PHE F O 1
ATOM 5597 N N . ILE F 1 73 ? 20.677 1.969 -4.884 1.00 82.09 78 ILE F N 1
ATOM 5598 C CA . ILE F 1 73 ? 21.785 2.893 -4.763 1.00 85.14 78 ILE F CA 1
ATOM 5599 C C . ILE F 1 73 ? 21.319 4.272 -5.242 1.00 89.32 78 ILE F C 1
ATOM 5600 O O . ILE F 1 73 ? 21.435 5.259 -4.527 1.00 97.30 78 ILE F O 1
ATOM 5605 N N . GLU F 1 74 ? 20.754 4.304 -6.448 1.00 89.59 79 GLU F N 1
ATOM 5606 C CA . GLU F 1 74 ? 20.282 5.538 -7.092 1.00 87.47 79 GLU F CA 1
ATOM 5607 C C . GLU F 1 74 ? 19.256 6.328 -6.300 1.00 89.00 79 GLU F C 1
ATOM 5608 O O . GLU F 1 74 ? 19.403 7.531 -6.103 1.00 93.56 79 GLU F O 1
ATOM 5614 N N . ALA F 1 75 ? 18.202 5.643 -5.872 1.00 87.39 80 ALA F N 1
ATOM 5615 C CA . ALA F 1 75 ? 17.073 6.290 -5.210 1.00 94.30 80 ALA F CA 1
ATOM 5616 C C . ALA F 1 75 ? 17.143 6.442 -3.697 1.00 92.83 80 ALA F C 1
ATOM 5617 O O . ALA F 1 75 ? 16.373 7.212 -3.139 1.00 92.80 80 ALA F O 1
ATOM 5619 N N . ILE F 1 76 ? 18.023 5.703 -3.029 1.00 92.51 81 ILE F N 1
ATOM 5620 C CA . ILE F 1 76 ? 18.125 5.803 -1.577 1.00 92.44 81 ILE F CA 1
ATOM 5621 C C . ILE F 1 76 ? 19.463 6.423 -1.234 1.00 89.51 81 ILE F C 1
ATOM 5622 O O . ILE F 1 76 ? 20.511 5.834 -1.472 1.00 89.09 81 ILE F O 1
ATOM 5627 N N . ASN F 1 77 ? 19.403 7.615 -0.656 1.00 94.97 82 ASN F N 1
ATOM 5628 C CA . ASN F 1 77 ? 20.588 8.375 -0.306 1.00 102.63 82 ASN F CA 1
ATOM 5629 C C . ASN F 1 77 ? 21.518 7.656 0.668 1.00 102.21 82 ASN F C 1
ATOM 5630 O O . ASN F 1 77 ? 22.729 7.632 0.465 1.00 101.63 82 ASN F O 1
ATOM 5635 N N . ASP F 1 78 ? 20.953 7.049 1.707 1.00 105.61 83 ASP F N 1
ATOM 5636 C CA . ASP F 1 78 ? 21.765 6.362 2.717 1.00 107.60 83 ASP F CA 1
ATOM 5637 C C . ASP F 1 78 ? 22.304 4.986 2.323 1.00 102.79 83 ASP F C 1
ATOM 5638 O O . ASP F 1 78 ? 22.961 4.338 3.136 1.00 114.52 83 ASP F O 1
ATOM 5643 N N . VAL F 1 79 ? 22.039 4.533 1.103 1.00 84.38 84 VAL F N 1
ATOM 5644 C CA . VAL F 1 79 ? 22.544 3.242 0.673 1.00 84.76 84 VAL F CA 1
ATOM 5645 C C . VAL F 1 79 ? 23.675 3.429 -0.320 1.00 88.40 84 VAL F C 1
ATOM 5646 O O . VAL F 1 79 ? 23.438 3.757 -1.472 1.00 94.96 84 VAL F O 1
ATOM 5650 N N . ASP F 1 80 ? 24.903 3.196 0.133 1.00 88.95 85 ASP F N 1
ATOM 5651 C CA . ASP F 1 80 ? 26.081 3.342 -0.707 1.00 89.74 85 ASP F CA 1
ATOM 5652 C C . ASP F 1 80 ? 26.559 2.014 -1.270 1.00 94.69 85 ASP F C 1
ATOM 5653 O O . ASP F 1 80 ? 27.356 1.988 -2.208 1.00 100.18 85 ASP F O 1
ATOM 5658 N N . ILE F 1 81 ? 26.104 0.912 -0.682 1.00 96.28 86 ILE F N 1
ATOM 5659 C CA . ILE F 1 81 ? 26.533 -0.412 -1.111 1.00 95.46 86 ILE F CA 1
ATOM 5660 C C . ILE F 1 81 ? 25.427 -1.421 -0.921 1.00 90.17 86 ILE F C 1
ATOM 5661 O O . ILE F 1 81 ? 24.737 -1.428 0.095 1.00 86.80 86 ILE F O 1
ATOM 5666 N N . ILE F 1 82 ? 25.303 -2.306 -1.892 1.00 93.61 87 ILE F N 1
ATOM 5667 C CA . ILE F 1 82 ? 24.331 -3.367 -1.834 1.00 96.49 87 ILE F CA 1
ATOM 5668 C C . ILE F 1 82 ? 24.987 -4.615 -2.420 1.00 95.82 87 ILE F C 1
ATOM 5669 O O . ILE F 1 82 ? 25.567 -4.581 -3.512 1.00 92.33 87 ILE F O 1
ATOM 5674 N N . VAL F 1 83 ? 24.928 -5.706 -1.670 1.00 91.60 88 VAL F N 1
ATOM 5675 C CA . VAL F 1 83 ? 25.505 -6.950 -2.107 1.00 92.69 88 VAL F CA 1
ATOM 5676 C C . VAL F 1 83 ? 24.523 -8.064 -1.918 1.00 92.21 88 VAL F C 1
ATOM 5677 O O . VAL F 1 83 ? 23.856 -8.151 -0.896 1.00 98.68 88 VAL F O 1
ATOM 5681 N N . VAL F 1 84 ? 24.420 -8.902 -2.931 1.00 93.63 89 VAL F N 1
ATOM 5682 C CA . VAL F 1 84 ? 23.547 -10.042 -2.891 1.00 95.88 89 VAL F CA 1
ATOM 5683 C C . VAL F 1 84 ? 24.435 -11.230 -3.166 1.00 99.77 89 VAL F C 1
ATOM 5684 O O . VAL F 1 84 ? 25.080 -11.315 -4.210 1.00 98.78 89 VAL F O 1
ATOM 5688 N N . ALA F 1 85 ? 24.465 -12.151 -2.217 1.00 109.68 90 ALA F N 1
ATOM 5689 C CA . ALA F 1 85 ? 25.305 -13.320 -2.328 1.00 113.87 90 ALA F CA 1
ATOM 5690 C C . ALA F 1 85 ? 24.530 -14.607 -2.125 1.00 121.05 90 ALA F C 1
ATOM 5691 O O . ALA F 1 85 ? 23.551 -14.637 -1.384 1.00 120.59 90 ALA F O 1
ATOM 5693 N N . ASP F 1 86 ? 24.975 -15.654 -2.817 1.00 131.43 91 ASP F N 1
ATOM 5694 C CA . ASP F 1 86 ? 24.431 -17.001 -2.676 1.00 138.63 91 ASP F CA 1
ATOM 5695 C C . ASP F 1 86 ? 25.378 -17.682 -1.711 1.00 137.11 91 ASP F C 1
ATOM 5696 O O . ASP F 1 86 ? 26.299 -17.048 -1.208 1.00 128.65 91 ASP F O 1
ATOM 5709 N N . ARG F 1 88 ? 27.674 -19.609 -2.348 1.00 144.06 93 ARG F N 1
ATOM 5710 C CA . ARG F 1 88 ? 29.027 -19.687 -2.928 1.00 145.30 93 ARG F CA 1
ATOM 5711 C C . ARG F 1 88 ? 29.765 -18.365 -2.726 1.00 139.98 93 ARG F C 1
ATOM 5712 O O . ARG F 1 88 ? 30.972 -18.338 -2.532 1.00 138.46 93 ARG F O 1
ATOM 5720 N N . GLY F 1 89 ? 29.037 -17.259 -2.806 1.00 133.02 94 GLY F N 1
ATOM 5721 C CA . GLY F 1 89 ? 29.648 -15.954 -2.634 1.00 128.44 94 GLY F CA 1
ATOM 5722 C C . GLY F 1 89 ? 28.861 -14.846 -3.298 1.00 121.12 94 GLY F C 1
ATOM 5723 O O . GLY F 1 89 ? 27.718 -15.030 -3.719 1.00 114.54 94 GLY F O 1
ATOM 5724 N N . VAL F 1 90 ? 29.485 -13.678 -3.375 1.00 119.49 95 VAL F N 1
ATOM 5725 C CA . VAL F 1 90 ? 28.868 -12.503 -3.978 1.00 113.83 95 VAL F CA 1
ATOM 5726 C C . VAL F 1 90 ? 28.439 -12.827 -5.393 1.00 108.65 95 VAL F C 1
ATOM 5727 O O . VAL F 1 90 ? 29.237 -13.307 -6.183 1.00 109.20 95 VAL F O 1
ATOM 5731 N N . LYS F 1 91 ? 27.172 -12.564 -5.696 1.00 103.25 96 LYS F N 1
ATOM 5732 C CA . LYS F 1 91 ? 26.616 -12.845 -7.004 1.00 103.83 96 LYS F CA 1
ATOM 5733 C C . LYS F 1 91 ? 26.314 -11.532 -7.732 1.00 102.09 96 LYS F C 1
ATOM 5734 O O . LYS F 1 91 ? 26.749 -11.334 -8.856 1.00 98.24 96 LYS F O 1
ATOM 5740 N N . TYR F 1 92 ? 25.559 -10.648 -7.089 1.00 102.25 97 TYR F N 1
ATOM 5741 C CA . TYR F 1 92 ? 25.237 -9.349 -7.666 1.00 101.58 97 TYR F CA 1
ATOM 5742 C C . TYR F 1 92 ? 25.753 -8.300 -6.712 1.00 100.72 97 TYR F C 1
ATOM 5743 O O . TYR F 1 92 ? 25.912 -8.565 -5.514 1.00 100.63 97 TYR F O 1
ATOM 5752 N N . SER F 1 93 ? 26.029 -7.115 -7.237 1.00 100.78 98 SER F N 1
ATOM 5753 C CA . SER F 1 93 ? 26.557 -6.048 -6.415 1.00 104.83 98 SER F CA 1
ATOM 5754 C C . SER F 1 93 ? 26.526 -4.704 -7.098 1.00 103.39 98 SER F C 1
ATOM 5755 O O . SER F 1 93 ? 26.778 -4.606 -8.283 1.00 118.32 98 SER F O 1
ATOM 5758 N N . HIS F 1 94 ? 26.225 -3.665 -6.335 1.00 97.42 99 HIS F N 1
ATOM 5759 C CA . HIS F 1 94 ? 26.239 -2.298 -6.844 1.00 100.64 99 HIS F CA 1
ATOM 5760 C C . HIS F 1 94 ? 26.688 -1.355 -5.761 1.00 95.86 99 HIS F C 1
ATOM 5761 O O . HIS F 1 94 ? 26.400 -1.559 -4.589 1.00 99.32 99 HIS F O 1
ATOM 5768 N N . LEU F 1 95 ? 27.401 -0.319 -6.170 1.00 95.36 100 LEU F N 1
ATOM 5769 C CA . LEU F 1 95 ? 27.949 0.654 -5.253 1.00 94.57 100 LEU F CA 1
ATOM 5770 C C . LEU F 1 95 ? 27.705 2.038 -5.763 1.00 94.50 100 LEU F C 1
ATOM 5771 O O . LEU F 1 95 ? 27.537 2.236 -6.959 1.00 98.61 100 LEU F O 1
ATOM 5776 N N . ASP F 1 96 ? 27.695 3.006 -4.853 1.00 96.69 101 ASP F N 1
ATOM 5777 C CA . ASP F 1 96 ? 27.573 4.399 -5.247 1.00 100.00 101 ASP F CA 1
ATOM 5778 C C . ASP F 1 96 ? 28.980 4.734 -5.693 1.00 104.77 101 ASP F C 1
ATOM 5779 O O . ASP F 1 96 ? 29.854 5.032 -4.885 1.00 98.61 101 ASP F O 1
ATOM 5784 N N . GLU F 1 97 ? 29.182 4.644 -6.999 1.00 114.81 102 GLU F N 1
ATOM 5785 C CA . GLU F 1 97 ? 30.487 4.824 -7.614 1.00 123.36 102 GLU F CA 1
ATOM 5786 C C . GLU F 1 97 ? 31.224 6.112 -7.249 1.00 116.76 102 GLU F C 1
ATOM 5787 O O . GLU F 1 97 ? 32.438 6.074 -7.074 1.00 120.86 102 GLU F O 1
ATOM 5793 N N . LYS F 1 98 ? 30.513 7.225 -7.091 1.00 174.48 103 LYS F N 1
ATOM 5794 C CA . LYS F 1 98 ? 31.168 8.466 -6.681 1.00 171.30 103 LYS F CA 1
ATOM 5795 C C . LYS F 1 98 ? 31.622 8.302 -5.232 1.00 167.19 103 LYS F C 1
ATOM 5796 O O . LYS F 1 98 ? 32.791 8.497 -4.917 1.00 163.88 103 LYS F O 1
ATOM 5802 N N . GLN F 1 99 ? 30.702 7.902 -4.364 1.00 168.07 104 GLN F N 1
ATOM 5803 C CA . GLN F 1 99 ? 31.007 7.696 -2.952 1.00 167.26 104 GLN F CA 1
ATOM 5804 C C . GLN F 1 99 ? 32.171 6.753 -2.724 1.00 159.76 104 GLN F C 1
ATOM 5805 O O . GLN F 1 99 ? 33.169 7.129 -2.116 1.00 158.74 104 GLN F O 1
ATOM 5811 N N . ILE F 1 100 ? 32.064 5.543 -3.252 1.00 155.31 105 ILE F N 1
ATOM 5812 C CA . ILE F 1 100 ? 33.091 4.540 -3.030 1.00 150.68 105 ILE F CA 1
ATOM 5813 C C . ILE F 1 100 ? 34.395 4.887 -3.750 1.00 145.62 105 ILE F C 1
ATOM 5814 O O . ILE F 1 100 ? 35.470 4.607 -3.247 1.00 143.54 105 ILE F O 1
ATOM 5819 N N . GLY F 1 101 ? 34.302 5.514 -4.915 1.00 144.24 106 GLY F N 1
ATOM 5820 C CA . GLY F 1 101 ? 35.491 5.897 -5.651 1.00 140.86 106 GLY F CA 1
ATOM 5821 C C . GLY F 1 101 ? 36.418 6.737 -4.798 1.00 141.41 106 GLY F C 1
ATOM 5822 O O . GLY F 1 101 ? 37.620 6.486 -4.760 1.00 139.60 106 GLY F O 1
ATOM 5823 N N . GLN F 1 102 ? 35.855 7.720 -4.095 1.00 145.40 107 GLN F N 1
ATOM 5824 C CA . GLN F 1 102 ? 36.645 8.620 -3.247 1.00 147.42 107 GLN F CA 1
ATOM 5825 C C . GLN F 1 102 ? 37.480 7.870 -2.222 1.00 146.60 107 GLN F C 1
ATOM 5826 O O . GLN F 1 102 ? 38.587 8.298 -1.885 1.00 146.74 107 GLN F O 1
ATOM 5832 N N . VAL F 1 103 ? 36.951 6.750 -1.739 1.00 146.87 108 VAL F N 1
ATOM 5833 C CA . VAL F 1 103 ? 37.650 5.911 -0.778 1.00 147.93 108 VAL F CA 1
ATOM 5834 C C . VAL F 1 103 ? 39.020 5.520 -1.297 1.00 145.30 108 VAL F C 1
ATOM 5835 O O . VAL F 1 103 ? 40.009 5.607 -0.583 1.00 147.49 108 VAL F O 1
ATOM 5839 N N . PHE F 1 104 ? 39.063 5.097 -2.552 1.00 141.99 109 PHE F N 1
ATOM 5840 C CA . PHE F 1 104 ? 40.301 4.642 -3.168 1.00 140.34 109 PHE F CA 1
ATOM 5841 C C . PHE F 1 104 ? 41.201 5.749 -3.697 1.00 140.67 109 PHE F C 1
ATOM 5842 O O . PHE F 1 104 ? 42.328 5.489 -4.094 1.00 140.82 109 PHE F O 1
ATOM 5850 N N . VAL F 1 105 ? 40.729 6.984 -3.676 1.00 143.07 110 VAL F N 1
ATOM 5851 C CA . VAL F 1 105 ? 41.523 8.092 -4.163 1.00 144.90 110 VAL F CA 1
ATOM 5852 C C . VAL F 1 105 ? 42.095 8.942 -3.028 1.00 150.81 110 VAL F C 1
ATOM 5853 O O . VAL F 1 105 ? 43.312 9.018 -2.850 1.00 152.63 110 VAL F O 1
ATOM 5857 N N . ASN F 1 106 ? 41.191 9.551 -2.259 1.00 156.50 111 ASN F N 1
ATOM 5858 C CA . ASN F 1 106 ? 41.521 10.504 -1.184 1.00 163.43 111 ASN F CA 1
ATOM 5859 C C . ASN F 1 106 ? 42.891 10.380 -0.540 1.00 166.25 111 ASN F C 1
ATOM 5860 O O . ASN F 1 106 ? 43.534 11.383 -0.313 1.00 169.38 111 ASN F O 1
ATOM 5865 N N . GLU F 1 107 ? 43.349 9.163 -0.278 1.00 166.25 112 GLU F N 1
ATOM 5866 C CA . GLU F 1 107 ? 44.599 8.978 0.435 1.00 171.13 112 GLU F CA 1
ATOM 5867 C C . GLU F 1 107 ? 45.844 9.335 -0.311 1.00 171.14 112 GLU F C 1
ATOM 5868 O O . GLU F 1 107 ? 46.649 10.137 0.174 1.00 175.36 112 GLU F O 1
ATOM 5874 N N . ASP F 1 108 ? 46.011 8.764 -1.484 1.00 167.68 113 ASP F N 1
ATOM 5875 C CA . ASP F 1 108 ? 47.209 9.078 -2.254 1.00 169.63 113 ASP F CA 1
ATOM 5876 C C . ASP F 1 108 ? 46.857 9.808 -3.546 1.00 167.72 113 ASP F C 1
ATOM 5877 O O . ASP F 1 108 ? 47.536 9.642 -4.533 1.00 168.04 113 ASP F O 1
ATOM 5882 N N . LYS F 1 109 ? 45.777 10.592 -3.490 1.00 168.09 114 LYS F N 1
ATOM 5883 C CA . LYS F 1 109 ? 45.238 11.462 -4.544 1.00 167.80 114 LYS F CA 1
ATOM 5884 C C . LYS F 1 109 ? 46.074 12.720 -4.711 1.00 171.01 114 LYS F C 1
ATOM 5885 O O . LYS F 1 109 ? 46.206 13.290 -5.801 1.00 170.09 114 LYS F O 1
ATOM 5891 N N . LYS F 1 110 ? 46.579 13.156 -3.568 1.00 174.60 115 LYS F N 1
ATOM 5892 C CA . LYS F 1 110 ? 47.332 14.385 -3.409 1.00 178.28 115 LYS F CA 1
ATOM 5893 C C . LYS F 1 110 ? 48.373 14.655 -4.497 1.00 178.31 115 LYS F C 1
ATOM 5894 O O . LYS F 1 110 ? 48.235 15.644 -5.266 1.00 179.89 115 LYS F O 1
ATOM 5900 N N . GLU F 1 111 ? 49.358 13.756 -4.606 1.00 177.96 116 GLU F N 1
ATOM 5901 C CA . GLU F 1 111 ? 50.455 13.949 -5.583 1.00 180.39 116 GLU F CA 1
ATOM 5902 C C . GLU F 1 111 ? 50.011 14.194 -7.054 1.00 180.55 116 GLU F C 1
ATOM 5903 O O . GLU F 1 111 ? 50.353 15.229 -7.611 1.00 183.69 116 GLU F O 1
ATOM 5909 N N . VAL F 1 112 ? 49.190 13.316 -7.637 1.00 177.40 117 VAL F N 1
ATOM 5910 C CA . VAL F 1 112 ? 48.748 13.493 -9.028 1.00 176.48 117 VAL F CA 1
ATOM 5911 C C . VAL F 1 112 ? 47.948 14.771 -9.221 1.00 178.42 117 VAL F C 1
ATOM 5912 O O . VAL F 1 112 ? 48.116 15.469 -10.219 1.00 176.57 117 VAL F O 1
ATOM 5916 N N . LEU F 1 113 ? 47.092 15.070 -8.252 1.00 182.64 118 LEU F N 1
ATOM 5917 C CA . LEU F 1 113 ? 46.216 16.227 -8.296 1.00 189.94 118 LEU F CA 1
ATOM 5918 C C . LEU F 1 113 ? 46.984 17.556 -8.146 1.00 197.35 118 LEU F C 1
ATOM 5919 O O . LEU F 1 113 ? 46.642 18.547 -8.801 1.00 203.95 118 LEU F O 1
ATOM 5924 N N . THR F 1 114 ? 48.076 17.559 -7.384 1.00 197.56 119 THR F N 1
ATOM 5925 C CA . THR F 1 114 ? 48.839 18.791 -7.180 1.00 202.30 119 THR F CA 1
ATOM 5926 C C . THR F 1 114 ? 50.135 18.978 -7.989 1.00 201.73 119 THR F C 1
ATOM 5927 O O . THR F 1 114 ? 50.412 20.094 -8.422 1.00 207.63 119 THR F O 1
ATOM 5931 N N . GLN F 1 115 ? 50.907 17.916 -8.218 1.00 195.05 120 GLN F N 1
ATOM 5932 C CA . GLN F 1 115 ? 52.225 18.063 -8.877 1.00 194.14 120 GLN F CA 1
ATOM 5933 C C . GLN F 1 115 ? 52.295 17.859 -10.415 1.00 191.29 120 GLN F C 1
ATOM 5934 O O . GLN F 1 115 ? 52.126 18.782 -11.229 1.00 195.24 120 GLN F O 1
ATOM 5940 N N . GLY F 1 116 ? 52.537 16.612 -10.793 1.00 185.75 121 GLY F N 1
ATOM 5941 C CA . GLY F 1 116 ? 52.744 16.226 -12.190 1.00 182.40 121 GLY F CA 1
ATOM 5942 C C . GLY F 1 116 ? 51.536 15.509 -12.731 1.00 175.14 121 GLY F C 1
ATOM 5943 O O . GLY F 1 116 ? 50.671 16.155 -13.303 1.00 175.15 121 GLY F O 1
ATOM 5944 N N . SER F 1 117 ? 51.433 14.194 -12.536 1.00 169.55 122 SER F N 1
ATOM 5945 C CA . SER F 1 117 ? 52.435 13.363 -11.788 1.00 169.51 122 SER F CA 1
ATOM 5946 C C . SER F 1 117 ? 51.952 11.928 -11.789 1.00 165.53 122 SER F C 1
ATOM 5947 O O . SER F 1 117 ? 51.018 11.610 -11.066 1.00 161.55 122 SER F O 1
ATOM 5950 N N . SER F 1 118 ? 52.602 11.070 -12.577 1.00 166.58 123 SER F N 1
ATOM 5951 C CA . SER F 1 118 ? 52.208 9.665 -12.713 1.00 164.92 123 SER F CA 1
ATOM 5952 C C . SER F 1 118 ? 52.956 8.743 -11.758 1.00 168.32 123 SER F C 1
ATOM 5953 O O . SER F 1 118 ? 54.166 8.863 -11.617 1.00 174.41 123 SER F O 1
ATOM 5956 N N . TYR F 1 119 ? 52.250 7.798 -11.135 1.00 108.27 124 TYR F N 1
ATOM 5957 C CA . TYR F 1 119 ? 52.886 6.874 -10.191 1.00 107.93 124 TYR F CA 1
ATOM 5958 C C . TYR F 1 119 ? 52.006 5.711 -9.745 1.00 105.12 124 TYR F C 1
ATOM 5959 O O . TYR F 1 119 ? 50.794 5.695 -9.972 1.00 104.27 124 TYR F O 1
ATOM 5968 N N . TYR F 1 120 ? 52.648 4.740 -9.101 1.00 107.03 125 TYR F N 1
ATOM 5969 C CA . TYR F 1 120 ? 51.970 3.570 -8.545 1.00 107.59 125 TYR F CA 1
ATOM 5970 C C . TYR F 1 120 ? 51.818 3.748 -7.052 1.00 110.42 125 TYR F C 1
ATOM 5971 O O . TYR F 1 120 ? 52.697 4.311 -6.398 1.00 114.82 125 TYR F O 1
ATOM 5980 N N . SER F 1 121 ? 50.717 3.253 -6.503 1.00 109.09 126 SER F N 1
ATOM 5981 C CA . SER F 1 121 ? 50.502 3.350 -5.083 1.00 113.42 126 SER F CA 1
ATOM 5982 C C . SER F 1 121 ? 49.674 2.222 -4.507 1.00 115.19 126 SER F C 1
ATOM 5983 O O . SER F 1 121 ? 48.569 1.948 -4.967 1.00 111.26 126 SER F O 1
ATOM 5986 N N . LEU F 1 122 ? 50.243 1.568 -3.499 1.00 123.66 127 LEU F N 1
ATOM 5987 C CA . LEU F 1 122 ? 49.577 0.504 -2.777 1.00 129.32 127 LEU F CA 1
ATOM 5988 C C . LEU F 1 122 ? 48.892 1.089 -1.574 1.00 131.99 127 LEU F C 1
ATOM 5989 O O . LEU F 1 122 ? 49.524 1.749 -0.762 1.00 137.37 127 LEU F O 1
ATOM 6002 N N . LYS F 1 124 ? 46.940 -0.007 1.647 1.00 146.83 129 LYS F N 1
ATOM 6003 C CA . LYS F 1 124 ? 46.680 -1.152 2.484 1.00 155.51 129 LYS F CA 1
ATOM 6004 C C . LYS F 1 124 ? 45.393 -0.801 3.175 1.00 157.50 129 LYS F C 1
ATOM 6005 O O . LYS F 1 124 ? 45.280 0.271 3.769 1.00 164.14 129 LYS F O 1
ATOM 6011 N N . GLY F 1 125 ? 44.409 -1.681 3.076 1.00 159.33 130 GLY F N 1
ATOM 6012 C CA . GLY F 1 125 ? 43.114 -1.416 3.669 1.00 161.80 130 GLY F CA 1
ATOM 6013 C C . GLY F 1 125 ? 42.517 -0.103 3.188 1.00 163.31 130 GLY F C 1
ATOM 6014 O O . GLY F 1 125 ? 42.859 0.405 2.109 1.00 160.42 130 GLY F O 1
ATOM 6015 N N . SER F 1 126 ? 41.646 0.464 4.013 1.00 162.79 131 SER F N 1
ATOM 6016 C CA . SER F 1 126 ? 40.940 1.682 3.667 1.00 156.76 131 SER F CA 1
ATOM 6017 C C . SER F 1 126 ? 40.687 2.606 4.827 1.00 159.23 131 SER F C 1
ATOM 6018 O O . SER F 1 126 ? 40.671 2.174 5.966 1.00 164.20 131 SER F O 1
ATOM 6029 N N . GLY F 1 128 ? 38.217 5.501 6.798 1.00 152.85 133 GLY F N 1
ATOM 6030 C CA . GLY F 1 128 ? 36.808 5.670 7.053 1.00 152.70 133 GLY F CA 1
ATOM 6031 C C . GLY F 1 128 ? 36.196 4.405 7.604 1.00 151.52 133 GLY F C 1
ATOM 6032 O O . GLY F 1 128 ? 36.893 3.448 7.951 1.00 154.67 133 GLY F O 1
ATOM 6033 N N . GLU F 1 129 ? 34.877 4.397 7.667 1.00 145.97 134 GLU F N 1
ATOM 6034 C CA . GLU F 1 129 ? 34.163 3.293 8.247 1.00 143.19 134 GLU F CA 1
ATOM 6035 C C . GLU F 1 129 ? 32.884 3.047 7.472 1.00 135.35 134 GLU F C 1
ATOM 6036 O O . GLU F 1 129 ? 32.327 3.971 6.885 1.00 129.19 134 GLU F O 1
ATOM 6042 N N . THR F 1 130 ? 32.413 1.804 7.471 1.00 129.94 135 THR F N 1
ATOM 6043 C CA . THR F 1 130 ? 31.196 1.468 6.738 1.00 124.68 135 THR F CA 1
ATOM 6044 C C . THR F 1 130 ? 30.243 0.612 7.581 1.00 124.56 135 THR F C 1
ATOM 6045 O O . THR F 1 130 ? 30.615 -0.436 8.102 1.00 121.56 135 THR F O 1
ATOM 6049 N N . LEU F 1 131 ? 29.020 1.112 7.752 1.00 122.20 136 LEU F N 1
ATOM 6050 C CA . LEU F 1 131 ? 27.999 0.428 8.540 1.00 120.70 136 LEU F CA 1
ATOM 6051 C C . LEU F 1 131 ? 27.219 -0.491 7.642 1.00 115.84 136 LEU F C 1
ATOM 6052 O O . LEU F 1 131 ? 26.640 -0.037 6.669 1.00 117.71 136 LEU F O 1
ATOM 6057 N N . ARG F 1 132 ? 27.182 -1.775 7.982 1.00 117.32 137 ARG F N 1
ATOM 6058 C CA . ARG F 1 132 ? 26.474 -2.742 7.166 1.00 121.45 137 ARG F CA 1
ATOM 6059 C C . ARG F 1 132 ? 25.421 -3.517 7.938 1.00 120.52 137 ARG F C 1
ATOM 6060 O O . ARG F 1 132 ? 25.493 -3.648 9.157 1.00 123.90 137 ARG F O 1
ATOM 6068 N N . TRP F 1 133 ? 24.449 -4.038 7.204 1.00 139.21 138 TRP F N 1
ATOM 6069 C CA . TRP F 1 133 ? 23.402 -4.859 7.775 1.00 138.39 138 TRP F CA 1
ATOM 6070 C C . TRP F 1 133 ? 23.318 -6.108 6.944 1.00 132.24 138 TRP F C 1
ATOM 6071 O O . TRP F 1 133 ? 23.175 -6.032 5.727 1.00 125.49 138 TRP F O 1
ATOM 6082 N N . PHE F 1 134 ? 23.401 -7.256 7.603 1.00 134.75 139 PHE F N 1
ATOM 6083 C CA . PHE F 1 134 ? 23.328 -8.537 6.919 1.00 131.84 139 PHE F CA 1
ATOM 6084 C C . PHE F 1 134 ? 21.971 -9.172 7.147 1.00 131.18 139 PHE F C 1
ATOM 6085 O O . PHE F 1 134 ? 21.491 -9.255 8.267 1.00 134.42 139 PHE F O 1
ATOM 6093 N N . GLN F 1 135 ? 21.381 -9.645 6.061 1.00 127.76 140 GLN F N 1
ATOM 6094 C CA . GLN F 1 135 ? 20.059 -10.230 6.065 1.00 129.61 140 GLN F CA 1
ATOM 6095 C C . GLN F 1 135 ? 20.099 -11.523 5.281 1.00 127.37 140 GLN F C 1
ATOM 6096 O O . GLN F 1 135 ? 20.426 -11.512 4.093 1.00 126.28 140 GLN F O 1
ATOM 6102 N N . PRO F 1 136 ? 19.749 -12.643 5.918 1.00 128.92 141 PRO F N 1
ATOM 6103 C CA . PRO F 1 136 ? 19.756 -13.901 5.179 1.00 127.91 141 PRO F CA 1
ATOM 6104 C C . PRO F 1 136 ? 18.597 -13.958 4.197 1.00 125.09 141 PRO F C 1
ATOM 6105 O O . PRO F 1 136 ? 17.664 -13.176 4.321 1.00 127.26 141 PRO F O 1
ATOM 6109 N N . VAL F 1 137 ? 18.672 -14.860 3.227 1.00 123.68 142 VAL F N 1
ATOM 6110 C CA . VAL F 1 137 ? 17.612 -15.028 2.243 1.00 123.83 142 VAL F CA 1
ATOM 6111 C C . VAL F 1 137 ? 17.178 -16.478 2.256 1.00 127.84 142 VAL F C 1
ATOM 6112 O O . VAL F 1 137 ? 18.015 -17.377 2.168 1.00 130.73 142 VAL F O 1
ATOM 6124 N N . TYR F 1 139 ? 14.397 -19.636 0.853 1.00 139.04 144 TYR F N 1
ATOM 6125 C CA . TYR F 1 139 ? 13.529 -20.115 -0.209 1.00 142.55 144 TYR F CA 1
ATOM 6126 C C . TYR F 1 139 ? 13.031 -21.498 0.176 1.00 148.59 144 TYR F C 1
ATOM 6127 O O . TYR F 1 139 ? 13.824 -22.383 0.496 1.00 152.64 144 TYR F O 1
ATOM 6136 N N . ASN F 1 140 ? 11.714 -21.676 0.165 1.00 151.96 145 ASN F N 1
ATOM 6137 C CA . ASN F 1 140 ? 11.114 -22.944 0.538 1.00 157.77 145 ASN F CA 1
ATOM 6138 C C . ASN F 1 140 ? 11.673 -23.465 1.854 1.00 161.08 145 ASN F C 1
ATOM 6139 O O . ASN F 1 140 ? 11.983 -24.651 1.983 1.00 163.52 145 ASN F O 1
ATOM 6144 N N . GLY F 1 141 ? 11.845 -22.563 2.814 1.00 158.49 146 GLY F N 1
ATOM 6145 C CA . GLY F 1 141 ? 12.340 -22.936 4.133 1.00 162.13 146 GLY F CA 1
ATOM 6146 C C . GLY F 1 141 ? 13.846 -23.032 4.333 1.00 161.86 146 GLY F C 1
ATOM 6147 O O . GLY F 1 141 ? 14.305 -23.031 5.475 1.00 165.01 146 GLY F O 1
ATOM 6148 N N . LYS F 1 142 ? 14.624 -23.136 3.257 1.00 159.96 147 LYS F N 1
ATOM 6149 C CA . LYS F 1 142 ? 16.087 -23.218 3.392 1.00 159.15 147 LYS F CA 1
ATOM 6150 C C . LYS F 1 142 ? 16.767 -21.904 3.013 1.00 153.30 147 LYS F C 1
ATOM 6151 O O . LYS F 1 142 ? 16.308 -21.200 2.113 1.00 151.73 147 LYS F O 1
ATOM 6157 N N . GLN F 1 143 ? 17.871 -21.592 3.696 1.00 152.38 148 GLN F N 1
ATOM 6158 C CA . GLN F 1 143 ? 18.605 -20.348 3.437 1.00 147.67 148 GLN F CA 1
ATOM 6159 C C . GLN F 1 143 ? 19.460 -20.539 2.155 1.00 144.69 148 GLN F C 1
ATOM 6160 O O . GLN F 1 143 ? 20.223 -21.505 2.022 1.00 147.73 148 GLN F O 1
ATOM 6166 N N . VAL F 1 144 ? 19.263 -19.646 1.187 1.00 137.64 149 VAL F N 1
ATOM 6167 C CA . VAL F 1 144 ? 19.948 -19.732 -0.110 1.00 135.19 149 VAL F CA 1
ATOM 6168 C C . VAL F 1 144 ? 21.010 -18.661 -0.324 1.00 130.07 149 VAL F C 1
ATOM 6169 O O . VAL F 1 144 ? 21.677 -18.638 -1.360 1.00 132.34 149 VAL F O 1
ATOM 6173 N N . GLY F 1 145 ? 21.162 -17.769 0.644 1.00 137.36 150 GLY F N 1
ATOM 6174 C CA . GLY F 1 145 ? 22.152 -16.712 0.537 1.00 130.76 150 GLY F CA 1
ATOM 6175 C C . GLY F 1 145 ? 21.905 -15.613 1.542 1.00 127.46 150 GLY F C 1
ATOM 6176 O O . GLY F 1 145 ? 21.305 -15.837 2.598 1.00 129.80 150 GLY F O 1
ATOM 6177 N N . PHE F 1 146 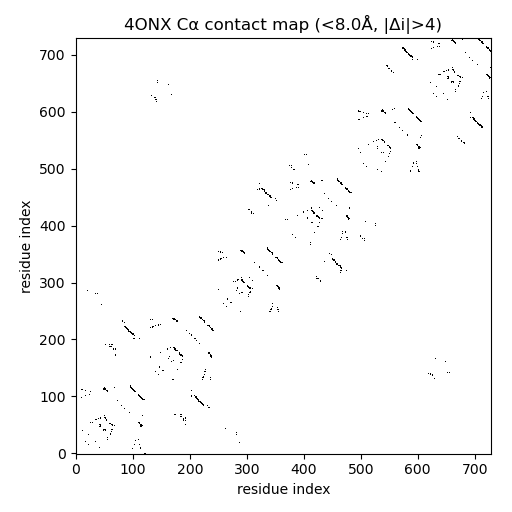? 22.387 -14.420 1.224 1.00 122.30 151 PHE F N 1
ATOM 6178 C CA . PHE F 1 146 ? 22.188 -13.283 2.099 1.00 119.11 151 PHE F CA 1
ATOM 6179 C C . PHE F 1 146 ? 22.282 -11.983 1.323 1.00 112.05 151 PHE F C 1
ATOM 6180 O O . PHE F 1 146 ? 22.764 -11.955 0.191 1.00 108.73 151 PHE F O 1
ATOM 6188 N N . ILE F 1 147 ? 21.855 -10.903 1.968 1.00 107.72 152 ILE F N 1
ATOM 6189 C CA . ILE F 1 147 ? 21.905 -9.595 1.374 1.00 103.39 152 ILE F CA 1
ATOM 6190 C C . ILE F 1 147 ? 22.569 -8.680 2.357 1.00 101.61 152 ILE F C 1
ATOM 6191 O O . ILE F 1 147 ? 22.237 -8.699 3.518 1.00 104.79 152 ILE F O 1
ATOM 6204 N N . VAL F 1 149 ? 23.631 -4.644 3.073 1.00 95.01 154 VAL F N 1
ATOM 6205 C CA . VAL F 1 149 ? 23.333 -3.275 2.671 1.00 94.02 154 VAL F CA 1
ATOM 6206 C C . VAL F 1 149 ? 24.117 -2.375 3.592 1.00 95.36 154 VAL F C 1
ATOM 6207 O O . VAL F 1 149 ? 24.095 -2.575 4.804 1.00 97.61 154 VAL F O 1
ATOM 6211 N N . GLY F 1 150 ? 24.798 -1.376 3.044 1.00 96.48 155 GLY F N 1
ATOM 6212 C CA . GLY F 1 150 ? 25.606 -0.507 3.886 1.00 96.39 155 GLY F CA 1
ATOM 6213 C C . GLY F 1 150 ? 25.752 0.933 3.451 1.00 98.34 155 GLY F C 1
ATOM 6214 O O . GLY F 1 150 ? 25.423 1.316 2.324 1.00 100.20 155 GLY F O 1
ATOM 6215 N N . LYS F 1 151 ? 26.233 1.733 4.382 1.00 99.10 156 LYS F N 1
ATOM 6216 C CA . LYS F 1 151 ? 26.472 3.138 4.156 1.00 104.10 156 LYS F CA 1
ATOM 6217 C C . LYS F 1 151 ? 27.905 3.403 4.550 1.00 110.66 156 LYS F C 1
ATOM 6218 O O . LYS F 1 151 ? 28.387 2.870 5.555 1.00 109.53 156 LYS F O 1
ATOM 6224 N N . TYR F 1 152 ? 28.577 4.253 3.786 1.00 118.23 157 TYR F N 1
ATOM 6225 C CA . TYR F 1 152 ? 29.956 4.593 4.071 1.00 124.48 157 TYR F CA 1
ATOM 6226 C C . TYR F 1 152 ? 30.066 5.937 4.772 1.00 127.65 157 TYR F C 1
ATOM 6227 O O . TYR F 1 152 ? 29.301 6.861 4.495 1.00 129.68 157 TYR F O 1
ATOM 6236 N N . TYR F 1 153 ? 31.025 6.022 5.690 1.00 131.75 158 TYR F N 1
ATOM 6237 C CA . TYR F 1 153 ? 31.313 7.238 6.429 1.00 137.25 158 TYR F CA 1
ATOM 6238 C C . TYR F 1 153 ? 32.803 7.532 6.260 1.00 143.34 158 TYR F C 1
ATOM 6239 O O . TYR F 1 153 ? 33.647 6.631 6.378 1.00 146.30 158 TYR F O 1
ATOM 6248 N N . ASN F 1 154 ? 33.108 8.800 5.991 1.00 146.22 159 ASN F N 1
ATOM 6249 C CA . ASN F 1 154 ? 34.474 9.266 5.760 1.00 152.15 159 ASN F CA 1
ATOM 6250 C C . ASN F 1 154 ? 35.342 9.201 7.016 1.00 151.39 159 ASN F C 1
ATOM 6251 O O . ASN F 1 154 ? 35.132 9.950 7.970 1.00 148.05 159 ASN F O 1
#

Nearest PDB structures (foldseek):
  4onx-assembly1_D  TM=9.852E-01  e=1.638E-20  Clostridium perfringens ATCC 13124
  6nzd-assembly1_F  TM=4.056E-01  e=7.974E-01  Homo sapiens
  4onx-assembly1_D  TM=9.746E-01  e=1.063E-19  Clostridium perfringens ATCC 13124
  6nzd-assembly1_F  TM=4.132E-01  e=1.212E+00  Homo sapiens
  6smh-assembly1_G  TM=2.335E-01  e=6.198E+00  Synechococcus elongatus PCC 7942 = FACHB-805

Secondary structure (DSSP, 8-state):
--HHHHHHHHHHHHHHHT-HHHHHHHHH----HHHHHHHHHHHHH-TT--EEEEE---EEEEEE-HHHHHHHHHSTT-HHHHHS---EEE-----EEEEEE-B--TTS---B--EEEESS--/--HHHHHHHHHHHHHHHT-HHHHHHHHH----HHHHHHHHHHHHH-TT--EEEEE---EEEEEE-HHHHHHHHHSTT-HHHHHH---EEE-----EEEEEE-B--TTS---B--EEEE-/--HHHHHHHHHHHHHHHT-HHHHHHHHH----HHHHHHHHHHHHH-TT--EEEEE---EEEEEE-HHHHHHHHHSTT-HHHHHS---EEE-----EEEEEE-B--TTS---B--EEEESS--/--HHHHHHHHHHHHHHHT-HHHHHHHHH----HHHHHHHHHHHHH-TT--EEEEE---EEEEEE-HHHHHHHHHGGG-HHHHHH---EEE-----EEEEEE-B--TTS---B--EEEE--/------HHHHHHHHHHHHHHHT-HHHHHHHHH----HHHHHHHHHHHHH-TT--EEEEE---EEEEEE-HHHHHHHHHHTT-HHHHTT--SEEE-----EEEEEE-B--TTS---B--EEEE-/------HHHHHHHHHHHHHHHT-HHHHHHHHH----HHHHHHHHHHHHH-TT--EEEEE---EEEEEE-HHHHHHHHHTTT-HHHHHS---EEE-----EEEEEE-B--TTS---B--EEEE-

InterPro domains:
  IPR003594 Histidine kinase/HSP90-like ATPase domain [PF02518] (408-510)
  IPR003594 Histidine kinase/HSP90-like ATPase domain [SM00387] (406-515)
  IPR005467 Histidine kinase domain [PS50109] (407-515)
  IPR016120 Signal transduction histidine kinase, sporulation regulator SpoOB [SSF55890] (310-378)
  IPR029151 Periplasmic sensor-like domain superfamily [SSF103190] (34-162)
  IPR033463 Single cache domain 3 [PF17203] (38-156)
  IPR036890 Histidine kinase/HSP90-like ATPase superfamily [G3DSA:3.30.565.10] (363-513)
  IPR036890 Histidine kinase/HSP90-like ATPase superfamily [SSF55874] (376-501)
  IPR039506 SpoOB, alpha-helical domain [PF14689] (310-353)